Protein AF-0000000086729104 (afdb_homodimer)

InterPro domains:
  IPR032675 Leucine-rich repeat domain superfamily [G3DSA:3.80.10.10] (8-246)
  IPR050905 Plant disease resistance NBS-LRR [PTHR33463] (30-225)
  IPR057135 Disease resistance protein At4g27190-like, leucine-rich repeats [PF23247] (2-116)
  IPR057135 Disease resistance protein At4g27190-like, leucine-rich repeats [PF23247] (118-224)

Structure (mmCIF, N/CA/C/O backbone):
data_AF-0000000086729104-model_v1
#
loop_
_entity.id
_entity.type
_entity.pdbx_description
1 polymer 'Disease resistance protein At4g27190-like leucine-rich repeats domain-containing protein'
#
loop_
_atom_site.group_PDB
_atom_site.id
_atom_site.type_symbol
_atom_site.label_atom_id
_atom_site.label_alt_id
_atom_site.label_comp_id
_atom_site.label_asym_id
_atom_site.label_entity_id
_atom_site.label_seq_id
_atom_site.pdbx_PDB_ins_code
_atom_site.Cartn_x
_atom_site.Cartn_y
_atom_site.Cartn_z
_atom_site.occupancy
_atom_site.B_iso_or_equiv
_atom_site.auth_seq_id
_atom_site.auth_comp_id
_atom_site.auth_asym_id
_atom_site.auth_atom_id
_atom_site.pdbx_PDB_model_num
ATOM 1 N N . MET A 1 1 ? -28.391 -21.688 8.188 1 28.28 1 MET A N 1
ATOM 2 C CA . MET A 1 1 ? -28.5 -20.891 6.969 1 28.28 1 MET A CA 1
ATOM 3 C C . MET A 1 1 ? -27.828 -19.531 7.145 1 28.28 1 MET A C 1
ATOM 5 O O . MET A 1 1 ? -28.422 -18.625 7.73 1 28.28 1 MET A O 1
ATOM 9 N N . ILE A 1 2 ? -26.594 -19.375 7.496 1 38.22 2 ILE A N 1
ATOM 10 C CA . ILE A 1 2 ? -25.844 -18.156 7.734 1 38.22 2 ILE A CA 1
ATOM 11 C C . ILE A 1 2 ? -26.078 -17.172 6.59 1 38.22 2 ILE A C 1
ATOM 13 O O . ILE A 1 2 ? -25.781 -17.469 5.43 1 38.22 2 ILE A O 1
ATOM 17 N N . THR A 1 3 ? -27.062 -16.281 6.688 1 42.97 3 THR A N 1
ATOM 18 C CA . THR A 1 3 ? -27.562 -15.32 5.711 1 42.97 3 THR A CA 1
ATOM 19 C C . THR A 1 3 ? -26.438 -14.469 5.152 1 42.97 3 THR A C 1
ATOM 21 O O . THR A 1 3 ? -25.391 -14.312 5.793 1 42.97 3 THR A O 1
ATOM 24 N N . ASP A 1 4 ? -26.547 -14.203 3.818 1 48.28 4 ASP A N 1
ATOM 25 C CA . ASP A 1 4 ? -25.672 -13.344 3.033 1 48.28 4 ASP A CA 1
ATOM 26 C C . ASP A 1 4 ? -25.234 -12.117 3.836 1 48.28 4 ASP A C 1
ATOM 28 O O . ASP A 1 4 ? -24.094 -11.664 3.719 1 48.28 4 ASP A O 1
ATOM 32 N N . GLY A 1 5 ? -26.281 -11.719 4.668 1 47.66 5 GLY A N 1
ATOM 33 C CA . GLY A 1 5 ? -26.062 -10.531 5.48 1 47.66 5 GLY A CA 1
ATOM 34 C C . GLY A 1 5 ? -25.047 -10.75 6.586 1 47.66 5 GLY A C 1
ATOM 35 O O . GLY A 1 5 ? -24.203 -9.891 6.836 1 47.66 5 GLY A O 1
ATOM 36 N N . GLN A 1 6 ? -25.219 -11.891 7.242 1 51.75 6 GLN A N 1
ATOM 37 C CA . GLN A 1 6 ? -24.328 -12.188 8.367 1 51.75 6 GLN A CA 1
ATOM 38 C C . GLN A 1 6 ? -22.891 -12.398 7.895 1 51.75 6 GLN A C 1
ATOM 40 O O . GLN A 1 6 ? -21.953 -11.93 8.531 1 51.75 6 GLN A O 1
ATOM 45 N N . PHE A 1 7 ? -22.812 -13.086 6.789 1 55.72 7 PHE A N 1
ATOM 46 C CA . PHE A 1 7 ? -21.484 -13.32 6.223 1 55.72 7 PHE A CA 1
ATOM 47 C C . PHE A 1 7 ? -20.797 -12.008 5.879 1 55.72 7 PHE A C 1
ATOM 49 O O . PHE A 1 7 ? -19.609 -11.844 6.121 1 55.72 7 PHE A O 1
ATOM 56 N N . ALA A 1 8 ? -21.812 -11.18 5.48 1 58.66 8 ALA A N 1
ATOM 57 C CA . ALA A 1 8 ? -21.266 -9.891 5.082 1 58.66 8 ALA A CA 1
ATOM 58 C C . ALA A 1 8 ? -20.734 -9.125 6.293 1 58.66 8 ALA A C 1
ATOM 60 O O . ALA A 1 8 ? -19.641 -8.539 6.238 1 58.66 8 ALA A O 1
ATOM 61 N N . ILE A 1 9 ? -21.562 -9.156 7.387 1 58.44 9 ILE A N 1
ATOM 62 C CA . ILE A 1 9 ? -21.172 -8.414 8.578 1 58.44 9 ILE A CA 1
ATOM 63 C C . ILE A 1 9 ? -19.828 -8.945 9.094 1 58.44 9 ILE A C 1
ATOM 65 O O . ILE A 1 9 ? -18.953 -8.164 9.453 1 58.44 9 ILE A O 1
ATOM 69 N N . ASP A 1 10 ? -19.625 -10.203 8.961 1 75.12 10 ASP A N 1
ATOM 70 C CA . ASP A 1 10 ? -18.422 -10.828 9.5 1 75.12 10 ASP A CA 1
ATOM 71 C C . ASP A 1 10 ? -17.203 -10.469 8.664 1 75.12 10 ASP A C 1
ATOM 73 O O . ASP A 1 10 ? -16.156 -10.094 9.203 1 75.12 10 ASP A O 1
ATOM 77 N N . LEU A 1 11 ? -17.422 -10.273 7.418 1 83.38 11 LEU A N 1
ATOM 78 C CA . LEU A 1 11 ? -16.266 -10.047 6.555 1 83.38 11 LEU A CA 1
ATOM 79 C C . LEU A 1 11 ? -15.734 -8.625 6.719 1 83.38 11 LEU A C 1
ATOM 81 O O . LEU A 1 11 ? -14.523 -8.406 6.672 1 83.38 11 LEU A O 1
ATOM 85 N N . PHE A 1 12 ? -16.641 -7.746 7.066 1 88.31 12 PHE A N 1
ATOM 86 C CA . PHE A 1 12 ? -16.234 -6.352 7.23 1 88.31 12 PHE A CA 1
ATOM 87 C C . PHE A 1 12 ? -15.266 -6.199 8.398 1 88.31 12 PHE A C 1
ATOM 89 O O . PHE A 1 12 ? -14.359 -5.367 8.352 1 88.31 12 PHE A O 1
ATOM 96 N N . SER A 1 13 ? -15.539 -7.055 9.367 1 89.12 13 SER A N 1
ATOM 97 C CA . SER A 1 13 ? -14.695 -6.949 10.555 1 89.12 13 SER A CA 1
ATOM 98 C C . SER A 1 13 ? -13.281 -7.449 10.273 1 89.12 13 SER A C 1
ATOM 100 O O . SER A 1 13 ? -12.367 -7.23 11.07 1 89.12 13 SER A O 1
ATOM 102 N N . HIS A 1 14 ? -13.023 -8.023 9.055 1 90.94 14 HIS A N 1
ATOM 103 C CA . HIS A 1 14 ? -11.711 -8.547 8.703 1 90.94 14 HIS A CA 1
ATOM 104 C C . HIS A 1 14 ? -11.016 -7.648 7.688 1 90.94 14 HIS A C 1
ATOM 106 O O . HIS A 1 14 ? -9.898 -7.945 7.246 1 90.94 14 HIS A O 1
ATOM 112 N N . ILE A 1 15 ? -11.648 -6.602 7.418 1 92.12 15 ILE A N 1
ATOM 113 C CA . ILE A 1 15 ? -11.031 -5.621 6.527 1 92.12 15 ILE A CA 1
ATOM 114 C C . ILE A 1 15 ? -10.133 -4.684 7.336 1 92.12 15 ILE A C 1
ATOM 116 O O . ILE A 1 15 ? -10.609 -3.998 8.25 1 92.12 15 ILE A O 1
ATOM 120 N N . LYS A 1 16 ? -8.844 -4.668 6.93 1 95.5 16 LYS A N 1
ATOM 121 C CA . LYS A 1 16 ? -7.875 -3.889 7.699 1 95.5 16 LYS A CA 1
ATOM 122 C C . LYS A 1 16 ? -7.445 -2.637 6.941 1 95.5 16 LYS A C 1
ATOM 124 O O . LYS A 1 16 ? -6.91 -1.698 7.535 1 95.5 16 LYS A O 1
ATOM 129 N N . VAL A 1 17 ? -7.625 -2.66 5.664 1 95.81 17 VAL A N 1
ATOM 130 C CA . VAL A 1 17 ? -7.203 -1.543 4.824 1 95.81 17 VAL A CA 1
ATOM 131 C C . VAL A 1 17 ? -8.32 -1.167 3.859 1 95.81 17 VAL A C 1
ATOM 133 O O . VAL A 1 17 ? -8.938 -2.039 3.236 1 95.81 17 VAL A O 1
ATOM 136 N N . LEU A 1 18 ? -8.516 0.109 3.764 1 95.06 18 LEU A N 1
ATOM 137 C CA . LEU A 1 18 ? -9.492 0.657 2.834 1 95.06 18 LEU A CA 1
ATOM 138 C C . LEU A 1 18 ? -8.938 1.877 2.109 1 95.06 18 LEU A C 1
ATOM 140 O O . LEU A 1 18 ? -8.289 2.727 2.725 1 95.06 18 LEU A O 1
ATOM 144 N N . GLN A 1 19 ? -9.172 1.916 0.837 1 96.12 19 GLN A N 1
ATOM 145 C CA . GLN A 1 19 ? -8.906 3.135 0.081 1 96.12 19 GLN A CA 1
ATOM 146 C C . GLN A 1 19 ? -10.156 3.613 -0.65 1 96.12 19 GLN A C 1
ATOM 148 O O . GLN A 1 19 ? -10.734 2.873 -1.448 1 96.12 19 GLN A O 1
ATOM 153 N N . ILE A 1 20 ? -10.578 4.789 -0.348 1 92.12 20 ILE A N 1
ATOM 154 C CA . ILE A 1 20 ? -11.711 5.434 -1 1 92.12 20 ILE A CA 1
ATOM 155 C C . ILE A 1 20 ? -11.211 6.453 -2.02 1 92.12 20 ILE A C 1
ATOM 157 O O . ILE A 1 20 ? -10.406 7.328 -1.688 1 92.12 20 ILE A O 1
ATOM 161 N N . THR A 1 21 ? -11.711 6.34 -3.252 1 92.56 21 THR A N 1
ATOM 162 C CA . THR A 1 21 ? -11.203 7.207 -4.316 1 92.56 21 THR A CA 1
ATOM 163 C C . THR A 1 21 ? -12.352 7.941 -5 1 92.56 21 THR A C 1
ATOM 165 O O . THR A 1 21 ? -13.398 7.352 -5.281 1 92.56 21 THR A O 1
ATOM 168 N N . GLU A 1 22 ? -12.227 9.234 -5.203 1 89.81 22 GLU A N 1
ATOM 169 C CA . GLU A 1 22 ? -13.102 10.07 -6.012 1 89.81 22 GLU A CA 1
ATOM 170 C C . GLU A 1 22 ? -14.547 10.008 -5.508 1 89.81 22 GLU A C 1
ATOM 172 O O . GLU A 1 22 ? -15.469 9.781 -6.289 1 89.81 22 GLU A O 1
ATOM 177 N N . TYR A 1 23 ? -14.602 9.984 -4.223 1 86.06 23 TYR A N 1
ATOM 178 C CA . TYR A 1 23 ? -15.914 10.141 -3.621 1 86.06 23 TYR A CA 1
ATOM 179 C C . TYR A 1 23 ? -16.281 11.617 -3.496 1 86.06 23 TYR A C 1
ATOM 181 O O . TYR A 1 23 ? -15.898 12.281 -2.531 1 86.06 23 TYR A O 1
ATOM 189 N N . LEU A 1 24 ? -16.984 12.016 -4.488 1 83.44 24 LEU A N 1
ATOM 190 C CA . LEU A 1 24 ? -17.359 13.414 -4.578 1 83.44 24 LEU A CA 1
ATOM 191 C C . LEU A 1 24 ? -18.797 13.625 -4.098 1 83.44 24 LEU A C 1
ATOM 193 O O . LEU A 1 24 ? -19.734 13.008 -4.621 1 83.44 24 LEU A O 1
ATOM 197 N N . ILE A 1 25 ? -18.938 14.125 -2.936 1 73.38 25 ILE A N 1
ATOM 198 C CA . ILE A 1 25 ? -20.266 14.336 -2.375 1 73.38 25 ILE A CA 1
ATOM 199 C C . ILE A 1 25 ? -20.594 15.828 -2.389 1 73.38 25 ILE A C 1
ATOM 201 O O . ILE A 1 25 ? -19.703 16.672 -2.26 1 73.38 25 ILE A O 1
ATOM 205 N N . ASP A 1 26 ? -21.844 15.906 -2.84 1 65.56 26 ASP A N 1
ATOM 206 C CA . ASP A 1 26 ? -22.344 17.281 -2.803 1 65.56 26 ASP A CA 1
ATOM 207 C C . ASP A 1 26 ? -22.469 17.781 -1.365 1 65.56 26 ASP A C 1
ATOM 209 O O . ASP A 1 26 ? -22.266 18.969 -1.099 1 65.56 26 ASP A O 1
ATOM 213 N N . SER A 1 27 ? -22.875 16.766 -0.588 1 58.84 27 SER A N 1
ATOM 214 C CA . SER A 1 27 ? -23.109 17.156 0.797 1 58.84 27 SER A CA 1
ATOM 215 C C . SER A 1 27 ? -21.797 17.359 1.546 1 58.84 27 SER A C 1
ATOM 217 O O . SER A 1 27 ? -20.766 16.828 1.146 1 58.84 27 SER A O 1
ATOM 219 N N . ALA A 1 28 ? -21.906 18.281 2.377 1 56.12 28 ALA A N 1
ATOM 220 C CA . ALA A 1 28 ? -20.75 18.719 3.156 1 56.12 28 ALA A CA 1
ATOM 221 C C . ALA A 1 28 ? -20.266 17.625 4.094 1 56.12 28 ALA A C 1
ATOM 223 O O . ALA A 1 28 ? -19.125 17.641 4.547 1 56.12 28 ALA A O 1
ATOM 224 N N . VAL A 1 29 ? -21.188 16.609 4.273 1 62.03 29 VAL A N 1
ATOM 225 C CA . VAL A 1 29 ? -20.812 15.797 5.434 1 62.03 29 VAL A CA 1
ATOM 226 C C . VAL A 1 29 ? -20.531 14.359 4.992 1 62.03 29 VAL A C 1
ATOM 228 O O . VAL A 1 29 ? -21.328 13.758 4.273 1 62.03 29 VAL A O 1
ATOM 231 N N . PHE A 1 30 ? -19.375 13.797 5.199 1 71.62 30 PHE A N 1
ATOM 232 C CA . PHE A 1 30 ? -19 12.406 4.957 1 71.62 30 PHE A CA 1
ATOM 233 C C . PHE A 1 30 ? -19.734 11.477 5.906 1 71.62 30 PHE A C 1
ATOM 235 O O . PHE A 1 30 ? -19.844 11.75 7.102 1 71.62 30 PHE A O 1
ATOM 242 N N . PRO A 1 31 ? -20.297 10.414 5.402 1 76.06 31 PRO A N 1
ATOM 243 C CA . PRO A 1 31 ? -21.031 9.469 6.25 1 76.06 31 PRO A CA 1
ATOM 244 C C . PRO A 1 31 ? -20.109 8.57 7.07 1 76.06 31 PRO A C 1
ATOM 246 O O . PRO A 1 31 ? -19.922 7.402 6.723 1 76.06 31 PRO A O 1
ATOM 249 N N . PHE A 1 32 ? -19.719 8.938 8.211 1 74.88 32 PHE A N 1
ATOM 250 C CA . PHE A 1 32 ? -18.734 8.242 9.016 1 74.88 32 PHE A CA 1
ATOM 251 C C . PHE A 1 32 ? -19.312 6.957 9.602 1 74.88 32 PHE A C 1
ATOM 253 O O . PHE A 1 32 ? -18.578 6.047 9.969 1 74.88 32 PHE A O 1
ATOM 260 N N . HIS A 1 33 ? -20.703 6.949 9.641 1 76.62 33 HIS A N 1
ATOM 261 C CA . HIS A 1 33 ? -21.344 5.734 10.133 1 76.62 33 HIS A CA 1
ATOM 262 C C . HIS A 1 33 ? -21 4.535 9.258 1 76.62 33 HIS A C 1
ATOM 264 O O . HIS A 1 33 ? -21.078 3.387 9.703 1 76.62 33 HIS A O 1
ATOM 270 N N . PHE A 1 34 ? -20.641 4.988 8.148 1 82.88 34 PHE A N 1
ATOM 271 C CA . PHE A 1 34 ? -20.219 3.971 7.195 1 82.88 34 PHE A CA 1
ATOM 272 C C . PHE A 1 34 ? -19.078 3.125 7.766 1 82.88 34 PHE A C 1
ATOM 274 O O . PHE A 1 34 ? -19.031 1.916 7.535 1 82.88 34 PHE A O 1
ATOM 281 N N . PHE A 1 35 ? -18.172 3.713 8.602 1 87.5 35 PHE A N 1
ATOM 282 C CA . PHE A 1 35 ? -16.969 3.049 9.078 1 87.5 35 PHE A CA 1
ATOM 283 C C . PHE A 1 35 ? -17.297 2.09 10.211 1 87.5 35 PHE A C 1
ATOM 285 O O . PHE A 1 35 ? -16.469 1.257 10.586 1 87.5 35 PHE A O 1
ATOM 292 N N . ARG A 1 36 ? -18.562 2.117 10.672 1 84.56 36 ARG A N 1
ATOM 293 C CA . ARG A 1 36 ? -18.969 1.2 11.727 1 84.56 36 ARG A CA 1
ATOM 294 C C . ARG A 1 36 ? -18.859 -0.25 11.266 1 84.56 36 ARG A C 1
ATOM 296 O O . ARG A 1 36 ? -18.688 -1.156 12.078 1 84.56 36 ARG A O 1
ATOM 303 N N . ARG A 1 37 ? -18.953 -0.39 10.047 1 84 37 ARG A N 1
ATOM 304 C CA . ARG A 1 37 ? -18.938 -1.739 9.492 1 84 37 ARG A CA 1
ATOM 305 C C . ARG A 1 37 ? -17.531 -2.332 9.555 1 84 37 ARG A C 1
ATOM 307 O O . ARG A 1 37 ? -17.359 -3.555 9.547 1 84 37 ARG A O 1
ATOM 314 N N . PHE A 1 38 ? -16.578 -1.407 9.633 1 90.44 38 PHE A N 1
ATOM 315 C CA . PHE A 1 38 ? -15.188 -1.839 9.555 1 90.44 38 PHE A CA 1
ATOM 316 C C . PHE A 1 38 ? -14.516 -1.725 10.922 1 90.44 38 PHE A C 1
ATOM 318 O O . PHE A 1 38 ? -13.547 -0.975 11.078 1 90.44 38 PHE A O 1
ATOM 325 N N . SER A 1 39 ? -14.93 -2.527 11.828 1 89.25 39 SER A N 1
ATOM 326 C CA . SER A 1 39 ? -14.578 -2.381 13.234 1 89.25 39 SER A CA 1
ATOM 327 C C . SER A 1 39 ? -13.086 -2.574 13.461 1 89.25 39 SER A C 1
ATOM 329 O O . SER A 1 39 ? -12.523 -2.07 14.438 1 89.25 39 SER A O 1
ATOM 331 N N . ASN A 1 40 ? -12.375 -3.291 12.492 1 91.75 40 ASN A N 1
ATOM 332 C CA . ASN A 1 40 ? -10.969 -3.584 12.711 1 91.75 40 ASN A CA 1
ATOM 333 C C . ASN A 1 40 ? -10.078 -2.873 11.695 1 91.75 40 ASN A C 1
ATOM 335 O O . ASN A 1 40 ? -8.922 -3.248 11.5 1 91.75 40 ASN A O 1
ATOM 339 N N . LEU A 1 41 ? -10.672 -1.854 11.086 1 95.19 41 LEU A N 1
ATOM 340 C CA . LEU A 1 41 ? -9.914 -1.073 10.109 1 95.19 41 LEU A CA 1
ATOM 341 C C . LEU A 1 41 ? -8.672 -0.466 10.75 1 95.19 41 LEU A C 1
ATOM 343 O O . LEU A 1 41 ? -8.742 0.107 11.836 1 95.19 41 LEU A O 1
ATOM 347 N N . GLN A 1 42 ? -7.516 -0.601 10.07 1 97.12 42 GLN A N 1
ATOM 348 C CA . GLN A 1 42 ? -6.262 -0.095 10.617 1 97.12 42 GLN A CA 1
ATOM 349 C C . GLN A 1 42 ? -5.703 1.032 9.75 1 97.12 42 GLN A C 1
ATOM 351 O O . GLN A 1 42 ? -5.059 1.951 10.258 1 97.12 42 GLN A O 1
ATOM 356 N N . LYS A 1 43 ? -5.973 0.894 8.484 1 97.75 43 LYS A N 1
ATOM 357 C CA . LYS A 1 43 ? -5.426 1.865 7.543 1 97.75 43 LYS A CA 1
ATOM 358 C C . LYS A 1 43 ? -6.516 2.416 6.625 1 97.75 43 LYS A C 1
ATOM 360 O O . LYS A 1 43 ? -7.277 1.652 6.027 1 97.75 43 LYS A O 1
ATOM 365 N N . LEU A 1 44 ? -6.602 3.725 6.566 1 96.5 44 LEU A N 1
ATOM 366 C CA . LEU A 1 44 ? -7.559 4.414 5.711 1 96.5 44 LEU A CA 1
ATOM 367 C C . LEU A 1 44 ? -6.852 5.379 4.766 1 96.5 44 LEU A C 1
ATOM 369 O O . LEU A 1 44 ? -5.988 6.152 5.195 1 96.5 44 LEU A O 1
ATOM 373 N N . LYS A 1 45 ? -7.113 5.281 3.521 1 97 45 LYS A N 1
ATOM 374 C CA . LYS A 1 45 ? -6.605 6.223 2.527 1 97 45 LYS A CA 1
ATOM 375 C C . LYS A 1 45 ? -7.746 6.859 1.742 1 97 45 LYS A C 1
ATOM 377 O O . LYS A 1 45 ? -8.617 6.16 1.215 1 97 45 LYS A O 1
ATOM 382 N N . MET A 1 46 ? -7.805 8.148 1.733 1 93.81 46 MET A N 1
ATOM 383 C CA . MET A 1 46 ? -8.758 8.914 0.932 1 93.81 46 MET A CA 1
ATOM 384 C C . MET A 1 46 ? -8.047 9.664 -0.189 1 93.81 46 MET A C 1
ATOM 386 O O . MET A 1 46 ? -7.121 10.438 0.066 1 93.81 46 MET A O 1
ATOM 390 N N . VAL A 1 47 ? -8.5 9.422 -1.423 1 95.31 47 VAL A N 1
ATOM 391 C CA . VAL A 1 47 ? -7.809 10 -2.572 1 95.31 47 VAL A CA 1
ATOM 392 C C . VAL A 1 47 ? -8.805 10.734 -3.463 1 95.31 47 VAL A C 1
ATOM 394 O O . VAL A 1 47 ? -9.797 10.148 -3.908 1 95.31 47 VAL A O 1
ATOM 397 N N . GLY A 1 48 ? -8.539 11.938 -3.797 1 93.31 48 GLY A N 1
ATOM 398 C CA . GLY A 1 48 ? -9.344 12.688 -4.75 1 93.31 48 GLY A CA 1
ATOM 399 C C . GLY A 1 48 ? -10.758 12.938 -4.273 1 93.31 48 GLY A C 1
ATOM 400 O O . GLY A 1 48 ? -11.703 12.906 -5.066 1 93.31 48 GLY A O 1
ATOM 401 N N . CYS A 1 49 ? -10.93 13.055 -2.975 1 88.94 49 CYS A N 1
ATOM 402 C CA . CYS A 1 49 ? -12.242 13.328 -2.41 1 88.94 49 CYS A CA 1
ATOM 403 C C . CYS A 1 49 ? -12.453 14.82 -2.203 1 88.94 49 CYS A C 1
ATOM 405 O O . CYS A 1 49 ? -11.508 15.602 -2.299 1 88.94 49 CYS A O 1
ATOM 407 N N . ASN A 1 50 ? -13.742 15.195 -2.012 1 85.75 50 ASN A N 1
ATOM 408 C CA . ASN A 1 50 ? -14.016 16.625 -1.931 1 85.75 50 ASN A CA 1
ATOM 409 C C . ASN A 1 50 ? -14.766 16.984 -0.65 1 85.75 50 ASN A C 1
ATOM 411 O O . ASN A 1 50 ? -15.547 17.938 -0.628 1 85.75 50 ASN A O 1
ATOM 415 N N . PHE A 1 51 ? -14.562 16.297 0.393 1 77.06 51 PHE A N 1
ATOM 416 C CA . PHE A 1 51 ? -15.344 16.641 1.576 1 77.06 51 PHE A CA 1
ATOM 417 C C . PHE A 1 51 ? -14.664 17.75 2.361 1 77.06 51 PHE A C 1
ATOM 419 O O . PHE A 1 51 ? -13.438 17.891 2.338 1 77.06 51 PHE A O 1
ATOM 426 N N . LYS A 1 52 ? -15.461 18.562 2.99 1 75.06 52 LYS A N 1
ATOM 427 C CA . LYS A 1 52 ? -15.023 19.766 3.701 1 75.06 52 LYS A CA 1
ATOM 428 C C . LYS A 1 52 ? -14.547 19.422 5.109 1 75.06 52 LYS A C 1
ATOM 430 O O . LYS A 1 52 ? -13.633 20.062 5.637 1 75.06 52 LYS A O 1
ATOM 435 N N . GLU A 1 53 ? -15.273 18.609 5.781 1 70.06 53 GLU A N 1
ATOM 436 C CA . GLU A 1 53 ? -14.914 18.234 7.148 1 70.06 53 GLU A CA 1
ATOM 437 C C . GLU A 1 53 ? -15.312 16.797 7.449 1 70.06 53 GLU A C 1
ATOM 439 O O . GLU A 1 53 ? -16.219 16.25 6.812 1 70.06 53 GLU A O 1
ATOM 444 N N . PHE A 1 54 ? -14.5 16.172 8.305 1 66.19 54 PHE A N 1
ATOM 445 C CA . PHE A 1 54 ? -14.883 14.867 8.852 1 66.19 54 PHE A CA 1
ATOM 446 C C . PHE A 1 54 ? -15.867 15.031 10 1 66.19 54 PHE A C 1
ATOM 448 O O . PHE A 1 54 ? -15.68 14.461 11.078 1 66.19 54 PHE A O 1
ATOM 455 N N . SER A 1 55 ? -16.594 16.172 10.242 1 59.44 55 SER A N 1
ATOM 456 C CA . SER A 1 55 ? -17.5 16.375 11.359 1 59.44 55 SER A CA 1
ATOM 457 C C . SER A 1 55 ? -18.828 15.664 11.133 1 59.44 55 SER A C 1
ATOM 459 O O . SER A 1 55 ? -19.266 15.508 9.984 1 59.44 55 SER A O 1
ATOM 461 N N . PRO A 1 56 ? -19.234 14.922 12.336 1 52.41 56 PRO A N 1
ATOM 462 C CA . PRO A 1 56 ? -20.531 14.258 12.258 1 52.41 56 PRO A CA 1
ATOM 463 C C . PRO A 1 56 ? -21.641 15.164 11.727 1 52.41 56 PRO A C 1
ATOM 465 O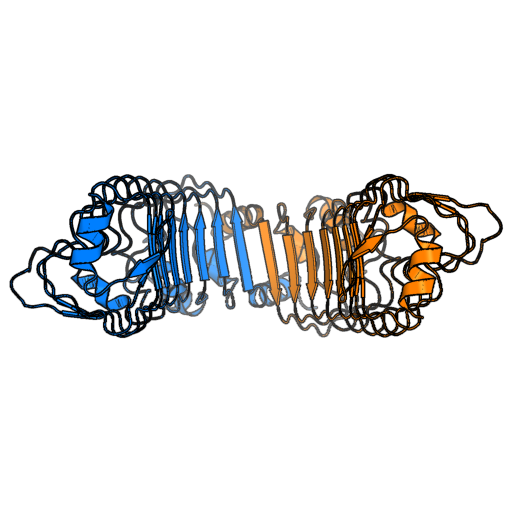 O . PRO A 1 56 ? -21.562 16.391 11.891 1 52.41 56 PRO A O 1
ATOM 468 N N . TYR A 1 57 ? -22.375 14.719 10.922 1 49.31 57 TYR A N 1
ATOM 469 C CA . TYR A 1 57 ? -23.703 15.328 10.781 1 49.31 57 TYR A CA 1
ATOM 470 C C . TYR A 1 57 ? -24.312 15.609 12.141 1 49.31 57 TYR A C 1
ATOM 472 O O . TYR A 1 57 ? -24.172 14.82 13.078 1 49.31 57 TYR A O 1
ATOM 480 N N . GLU A 1 58 ? -24.422 16.828 12.68 1 46.47 58 GLU A N 1
ATOM 481 C CA . GLU A 1 58 ? -25.125 17.312 13.859 1 46.47 58 GLU A CA 1
ATOM 482 C C . GLU A 1 58 ? -26.297 16.391 14.211 1 46.47 58 GLU A C 1
ATOM 484 O O . GLU A 1 58 ? -26.703 16.312 15.375 1 46.47 58 GLU A O 1
ATOM 489 N N . GLY A 1 59 ? -27.062 15.938 13.352 1 44.19 59 GLY A N 1
ATOM 490 C CA . GLY A 1 59 ? -28.344 15.398 13.766 1 44.19 59 GLY A CA 1
ATOM 491 C C . GLY A 1 59 ? -28.219 14.211 14.703 1 44.19 59 GLY A C 1
ATOM 492 O O . GLY A 1 59 ? -29.219 13.703 15.211 1 44.19 59 GLY A O 1
ATOM 493 N N . ASP A 1 60 ? -27.406 13.172 14.531 1 45.28 60 ASP A N 1
ATOM 494 C CA . ASP A 1 60 ? -27.656 11.93 15.258 1 45.28 60 ASP A CA 1
ATOM 495 C C . ASP A 1 60 ? -26.922 11.914 16.594 1 45.28 60 ASP A C 1
ATOM 497 O O . ASP A 1 60 ? -26.047 11.07 16.812 1 45.28 60 ASP A O 1
ATOM 501 N N . VAL A 1 61 ? -26.766 12.898 17.344 1 45.44 61 VAL A N 1
ATOM 502 C CA . VAL A 1 61 ? -26.234 13.172 18.672 1 45.44 61 VAL A CA 1
ATOM 503 C C . VAL A 1 61 ? -26.672 12.078 19.641 1 45.44 61 VAL A C 1
ATOM 505 O O . VAL A 1 61 ? -25.938 11.703 20.547 1 45.44 61 VAL A O 1
ATOM 508 N N . GLY A 1 62 ? -27.938 11.906 19.812 1 46.28 62 GLY A N 1
ATOM 509 C CA . GLY A 1 62 ? -28.516 11.094 20.875 1 46.28 62 GLY A CA 1
ATOM 510 C C . GLY A 1 62 ? -27.984 9.672 20.875 1 46.28 62 GLY A C 1
ATOM 511 O O . GLY A 1 62 ? -27.828 9.07 21.953 1 46.28 62 GLY A O 1
ATOM 512 N N . GLU A 1 63 ? -27.922 8.852 19.828 1 48.38 63 GLU A N 1
ATOM 513 C CA . GLU A 1 63 ? -27.578 7.465 19.531 1 48.38 63 GLU A CA 1
ATOM 514 C C . GLU A 1 63 ? -26.078 7.305 19.281 1 48.38 63 GLU A C 1
ATOM 516 O O . GLU A 1 63 ? -25.625 6.227 18.891 1 48.38 63 GLU A O 1
ATOM 521 N N . GLU A 1 64 ? -25.234 8.211 19.703 1 54.41 64 GLU A N 1
ATOM 522 C CA . GLU A 1 64 ? -23.844 8.477 19.328 1 54.41 64 GLU A CA 1
ATOM 523 C C . GLU A 1 64 ? -22.875 7.59 20.109 1 54.41 64 GLU A C 1
ATOM 525 O O . GLU A 1 64 ? -21.859 7.145 19.562 1 54.41 64 GLU A O 1
ATOM 530 N N . ARG A 1 65 ? -23.156 7.66 21.469 1 55.59 65 ARG A N 1
ATOM 531 C CA . ARG A 1 65 ? -22.219 6.875 22.266 1 55.59 65 ARG A CA 1
ATOM 532 C C . ARG A 1 65 ? -22.062 5.465 21.703 1 55.59 65 ARG A C 1
ATOM 534 O O . ARG A 1 65 ? -20.953 4.941 21.609 1 55.59 65 ARG A O 1
ATOM 541 N N . ASP A 1 66 ? -23.203 4.891 21.406 1 61.81 66 ASP A N 1
ATOM 542 C CA . ASP A 1 66 ? -23.156 3.523 20.891 1 61.81 66 ASP A CA 1
ATOM 543 C C . ASP A 1 66 ? -22.469 3.465 19.531 1 61.81 66 ASP A C 1
ATOM 545 O O . ASP A 1 66 ? -21.734 2.512 19.25 1 61.81 66 ASP A O 1
ATOM 549 N N . VAL A 1 67 ? -22.547 4.598 18.938 1 64.44 67 VAL A N 1
ATOM 550 C CA . VAL A 1 67 ? -21.969 4.613 17.594 1 64.44 67 VAL A CA 1
ATOM 551 C C . VAL A 1 67 ? -20.453 4.676 17.688 1 64.44 67 VAL A C 1
ATOM 553 O O . VAL A 1 67 ? -19.75 3.996 16.938 1 64.44 67 VAL A O 1
ATOM 556 N N . VAL A 1 68 ? -20 5.391 18.688 1 71.75 68 VAL A N 1
ATOM 557 C CA . VAL A 1 68 ? -18.578 5.633 18.812 1 71.75 68 VAL A CA 1
ATOM 558 C C . VAL A 1 68 ? -17.859 4.32 19.125 1 71.75 68 VAL A C 1
ATOM 560 O O . VAL A 1 68 ? -16.75 4.07 18.625 1 71.75 68 VAL A O 1
ATOM 563 N N . THR A 1 69 ? -18.562 3.516 19.891 1 75.31 69 THR A N 1
ATOM 564 C CA . THR A 1 69 ? -17.922 2.279 20.328 1 75.31 69 THR A CA 1
ATOM 565 C C . THR A 1 69 ? -17.734 1.319 19.156 1 75.31 69 THR A C 1
ATOM 567 O O . THR A 1 69 ? -16.891 0.422 19.219 1 75.31 69 THR A O 1
ATOM 570 N N . MET A 1 70 ? -18.406 1.609 18.156 1 79.5 70 MET A N 1
ATOM 571 C CA . MET A 1 70 ? -18.359 0.674 17.047 1 79.5 70 MET A CA 1
ATOM 572 C C . MET A 1 70 ? -17.406 1.165 15.953 1 79.5 70 MET A C 1
ATOM 574 O O . MET A 1 70 ? -17.141 0.449 14.992 1 79.5 70 MET A O 1
ATOM 578 N N . LEU A 1 71 ? -16.828 2.318 16.203 1 85.88 71 LEU A N 1
ATOM 579 C CA . LEU A 1 71 ? -15.961 2.877 15.18 1 85.88 71 LEU A CA 1
ATOM 580 C C . LEU A 1 71 ? -14.555 2.285 15.281 1 85.88 71 LEU A C 1
ATOM 582 O O . LEU A 1 71 ? -14.086 1.984 16.375 1 85.88 71 LEU A O 1
ATOM 586 N N . PRO A 1 72 ? -13.977 2.096 14.164 1 90.25 72 PRO A N 1
ATOM 587 C CA . PRO A 1 72 ? -12.594 1.617 14.234 1 90.25 72 PRO A CA 1
ATOM 588 C C . PRO A 1 72 ? -11.633 2.672 14.766 1 90.25 72 PRO A C 1
ATOM 590 O O . PRO A 1 72 ? -11.984 3.85 14.852 1 90.25 72 PRO A O 1
ATOM 593 N N . ARG A 1 73 ? -10.562 2.221 15.297 1 91.75 73 ARG A N 1
ATOM 594 C CA . ARG A 1 73 ? -9.438 3.08 15.648 1 91.75 73 ARG A CA 1
ATOM 595 C C . ARG A 1 73 ? -8.25 2.832 14.727 1 91.75 73 ARG A C 1
ATOM 597 O O . ARG A 1 73 ? -7.477 1.896 14.938 1 91.75 73 ARG A O 1
ATOM 604 N N . ILE A 1 74 ? -8.102 3.695 13.766 1 96.19 74 ILE A N 1
ATOM 605 C CA . ILE A 1 74 ? -7.117 3.445 12.719 1 96.19 74 ILE A CA 1
ATOM 606 C C . ILE A 1 74 ? -5.734 3.887 13.203 1 96.19 74 ILE A C 1
ATOM 608 O O . ILE A 1 74 ? -5.621 4.742 14.086 1 96.19 74 ILE A O 1
ATOM 612 N N . LYS A 1 75 ? -4.75 3.303 12.633 1 97.94 75 LYS A N 1
ATOM 613 C CA . LYS A 1 75 ? -3.361 3.613 12.969 1 97.94 75 LYS A CA 1
ATOM 614 C C . LYS A 1 75 ? -2.717 4.469 11.883 1 97.94 75 LYS A C 1
ATOM 616 O O . LYS A 1 75 ? -1.781 5.227 12.156 1 97.94 75 LYS A O 1
ATOM 621 N N . LYS A 1 76 ? -3.217 4.289 10.688 1 98.62 76 LYS A N 1
ATOM 622 C CA . LYS A 1 76 ? -2.615 5 9.562 1 98.62 76 LYS A CA 1
ATOM 623 C C . LYS A 1 76 ? -3.68 5.703 8.727 1 98.62 76 LYS A C 1
ATOM 625 O O . LYS A 1 76 ? -4.656 5.082 8.297 1 98.62 76 LYS A O 1
ATOM 630 N N . LEU A 1 77 ? -3.496 7.012 8.523 1 97.69 77 LEU A N 1
ATOM 631 C CA . LEU A 1 77 ? -4.391 7.816 7.699 1 97.69 77 LEU A CA 1
ATOM 632 C C . LEU A 1 77 ? -3.615 8.523 6.59 1 97.69 77 LEU A C 1
ATOM 634 O O . LEU A 1 77 ? -2.57 9.125 6.848 1 97.69 77 LEU A O 1
ATOM 638 N N . THR A 1 78 ? -4.074 8.359 5.406 1 98.19 78 THR A N 1
ATOM 639 C CA . THR A 1 78 ? -3.539 9.109 4.27 1 98.19 78 THR A CA 1
ATOM 640 C C . THR A 1 78 ? -4.633 9.93 3.596 1 98.19 78 THR A C 1
ATOM 642 O O . THR A 1 78 ? -5.672 9.391 3.213 1 98.19 78 THR A O 1
ATOM 645 N N . LEU A 1 79 ? -4.438 11.164 3.523 1 96.62 79 LEU A N 1
ATOM 646 C CA . LEU A 1 79 ? -5.273 12.086 2.76 1 96.62 79 LEU A CA 1
ATOM 647 C C . LEU A 1 79 ? -4.523 12.625 1.546 1 96.62 79 LEU A C 1
ATOM 649 O O . LEU A 1 79 ? -3.502 13.297 1.69 1 96.62 79 LEU A O 1
ATOM 653 N N . GLN A 1 80 ? -5.004 12.312 0.376 1 97.38 80 GLN A N 1
ATOM 654 C CA . GLN A 1 80 ? -4.348 12.75 -0.851 1 97.38 80 GLN A CA 1
ATOM 655 C C . GLN A 1 80 ? -5.332 13.453 -1.783 1 97.38 80 GLN A C 1
ATOM 657 O O . GLN A 1 80 ? -6.254 12.828 -2.303 1 97.38 80 GLN A O 1
ATOM 662 N N . GLY A 1 81 ? -5.117 14.664 -2.018 1 95.31 81 GLY A N 1
ATOM 663 C CA . GLY A 1 81 ? -5.977 15.406 -2.932 1 95.31 81 GLY A CA 1
ATOM 664 C C . GLY A 1 81 ? -7.395 15.57 -2.42 1 95.31 81 GLY A C 1
ATOM 665 O O . GLY A 1 81 ? -8.352 15.422 -3.178 1 95.31 81 GLY A O 1
ATOM 666 N N . VAL A 1 82 ? -7.605 15.641 -1.149 1 90.38 82 VAL A N 1
ATOM 667 C CA . VAL A 1 82 ? -8.914 15.93 -0.567 1 90.38 82 VAL A CA 1
ATOM 668 C C . VAL A 1 82 ? -9.156 17.438 -0.567 1 90.38 82 VAL A C 1
ATOM 670 O O . VAL A 1 82 ? -8.656 18.156 0.307 1 90.38 82 VAL A O 1
ATOM 673 N N . ASP A 1 83 ? -10.086 17.688 -1.663 1 79.56 83 ASP A N 1
ATOM 674 C CA . ASP A 1 83 ? -10.172 19.109 -2.008 1 79.56 83 ASP A CA 1
ATOM 675 C C . ASP A 1 83 ? -11.266 19.797 -1.202 1 79.56 83 ASP A C 1
ATOM 677 O O . ASP A 1 83 ? -12.25 19.172 -0.81 1 79.56 83 ASP A O 1
ATOM 681 N N . ASN A 1 84 ? -11.109 20.594 -0.164 1 82.88 84 ASN A N 1
ATOM 682 C CA . ASN A 1 84 ? -12.008 21.516 0.505 1 82.88 84 ASN A CA 1
ATOM 683 C C . ASN A 1 84 ? -11.852 21.453 2.021 1 82.88 84 ASN A C 1
ATOM 685 O O . ASN A 1 84 ? -12.492 22.219 2.748 1 82.88 84 ASN A O 1
ATOM 689 N N . MET A 1 85 ? -11.008 20.578 2.273 1 84.75 85 MET A N 1
ATOM 690 C CA . MET A 1 85 ? -10.82 20.406 3.711 1 84.75 85 MET A CA 1
ATOM 691 C C . MET A 1 85 ? -9.836 21.438 4.258 1 84.75 85 MET A C 1
ATOM 693 O O . MET A 1 85 ? -8.633 21.344 4.008 1 84.75 85 MET A O 1
ATOM 697 N N . ALA A 1 86 ? -10.414 22.438 5 1 85.38 86 ALA A N 1
ATOM 698 C CA . ALA A 1 86 ? -9.547 23.453 5.59 1 85.38 86 ALA A CA 1
ATOM 699 C C . ALA A 1 86 ? -8.914 22.953 6.883 1 85.38 86 ALA A C 1
ATOM 701 O O . ALA A 1 86 ? -7.75 23.25 7.176 1 85.38 86 ALA A O 1
ATOM 702 N N . HIS A 1 87 ? -9.789 22.25 7.559 1 86.31 87 HIS A N 1
ATOM 703 C CA . HIS A 1 87 ? -9.352 21.609 8.797 1 86.31 87 HIS A CA 1
ATOM 704 C C . HIS A 1 87 ? -9.609 20.109 8.758 1 86.31 87 HIS A C 1
ATOM 706 O O . HIS A 1 87 ? -10.586 19.656 8.156 1 86.31 87 HIS A O 1
ATOM 712 N N . LEU A 1 88 ? -8.773 19.281 9.297 1 88.69 88 LEU A N 1
ATOM 713 C CA . LEU A 1 88 ? -8.961 17.828 9.258 1 88.69 88 LEU A CA 1
ATOM 714 C C . LEU A 1 88 ? -10.203 17.422 10.039 1 88.69 88 LEU A C 1
ATOM 716 O O . LEU A 1 88 ? -11.234 17.094 9.445 1 88.69 88 LEU A O 1
ATOM 720 N N . TRP A 1 89 ? -10.125 17.391 11.352 1 85.75 89 TRP A N 1
ATOM 721 C CA . TRP A 1 89 ? -11.281 17.078 12.18 1 85.75 89 TRP A CA 1
ATOM 722 C C . TRP A 1 89 ? -11.195 17.797 13.523 1 85.75 89 TRP A C 1
ATOM 724 O O . TRP A 1 89 ? -10.117 18.25 13.922 1 85.75 89 TRP A O 1
ATOM 734 N N . LYS A 1 90 ? -12.391 17.953 14.086 1 83.5 90 LYS A N 1
ATOM 735 C CA . LYS A 1 90 ? -12.492 18.625 15.383 1 83.5 90 LYS A CA 1
ATOM 736 C C . LYS A 1 90 ? -12.5 17.609 16.531 1 83.5 90 LYS A C 1
ATOM 738 O O . LYS A 1 90 ? -12.961 16.484 16.359 1 83.5 90 LYS A O 1
ATOM 743 N N . GLN A 1 91 ? -11.984 18.141 17.578 1 84.06 91 GLN A N 1
ATOM 744 C CA . GLN A 1 91 ? -12.031 17.312 18.781 1 84.06 91 GLN A CA 1
ATOM 745 C C . GLN A 1 91 ? -13.469 16.938 19.125 1 84.06 91 GLN A C 1
ATOM 747 O O . GLN A 1 91 ? -14.375 17.766 19.047 1 84.06 91 GLN A O 1
ATOM 752 N N . GLY A 1 92 ? -13.625 15.68 19.375 1 80.56 92 GLY A N 1
ATOM 753 C CA . GLY A 1 92 ? -14.945 15.211 19.781 1 80.56 92 GLY A CA 1
ATOM 754 C C . GLY A 1 92 ? -15.773 14.695 18.625 1 80.56 92 GLY A C 1
ATOM 755 O O . GLY A 1 92 ? -16.797 14.031 18.828 1 80.56 92 GLY A O 1
ATOM 756 N N . SER A 1 93 ? -15.336 14.961 17.406 1 82.5 93 SER A N 1
ATOM 757 C CA . SER A 1 93 ? -16.047 14.445 16.25 1 82.5 93 SER A CA 1
ATOM 758 C C . SER A 1 93 ? -15.914 12.93 16.141 1 82.5 93 SER A C 1
ATOM 760 O O . SER A 1 93 ? -15.086 12.328 16.828 1 82.5 93 SER A O 1
ATOM 762 N N . LEU A 1 94 ? -16.719 12.344 15.383 1 82.56 94 LEU A N 1
ATOM 763 C CA . LEU A 1 94 ? -16.625 10.906 15.164 1 82.56 94 LEU A CA 1
ATOM 764 C C . LEU A 1 94 ? -15.25 10.523 14.609 1 82.56 94 LEU A C 1
ATOM 766 O O . LEU A 1 94 ? -14.672 9.516 15.016 1 82.56 94 LEU A O 1
ATOM 770 N N . PHE A 1 95 ? -14.781 11.43 13.742 1 86.31 95 PHE A N 1
ATOM 771 C CA . PHE A 1 95 ? -13.5 11.117 13.133 1 86.31 95 PHE A CA 1
ATOM 772 C C . PHE A 1 95 ? -12.367 11.258 14.141 1 86.31 95 PHE A C 1
ATOM 774 O O . PHE A 1 95 ? -11.359 10.555 14.055 1 86.31 95 PHE A O 1
ATOM 781 N N . HIS A 1 96 ? -12.555 12.133 15.086 1 88.81 96 HIS A N 1
ATOM 782 C CA . HIS A 1 96 ? -11.602 12.195 16.188 1 88.81 96 HIS A CA 1
ATOM 783 C C . HIS A 1 96 ? -11.477 10.852 16.891 1 88.81 96 HIS A C 1
ATOM 785 O O . HIS A 1 96 ? -10.375 10.422 17.234 1 88.81 96 HIS A O 1
ATOM 791 N N . HIS A 1 97 ? -12.578 10.227 17 1 88.19 97 HIS A N 1
ATOM 792 C CA . HIS A 1 97 ? -12.586 8.914 17.641 1 88.19 97 HIS A CA 1
ATOM 793 C C . HIS A 1 97 ? -11.922 7.863 16.75 1 88.19 97 HIS A C 1
ATOM 795 O O . HIS A 1 97 ? -11.18 7.008 17.25 1 88.19 97 HIS A O 1
ATOM 801 N N . ILE A 1 98 ? -12.164 7.957 15.531 1 90.31 98 ILE A N 1
ATOM 802 C CA . ILE A 1 98 ? -11.594 7.023 14.57 1 90.31 98 ILE A CA 1
ATOM 803 C C . ILE A 1 98 ? -10.07 7.164 14.555 1 90.31 98 ILE A C 1
ATOM 805 O O . ILE A 1 98 ? -9.352 6.168 14.484 1 90.31 98 ILE A O 1
ATOM 809 N N . CYS A 1 99 ? -9.578 8.391 14.789 1 92.69 99 CYS A N 1
ATOM 810 C CA . CYS A 1 99 ? -8.156 8.695 14.664 1 92.69 99 CYS A CA 1
ATOM 811 C C . CYS A 1 99 ? -7.5 8.781 16.031 1 92.69 99 CYS A C 1
ATOM 813 O O . CYS A 1 99 ? -6.402 9.32 16.172 1 92.69 99 CYS A O 1
ATOM 815 N N . ALA A 1 100 ? -8.141 8.219 17.062 1 90.31 100 ALA A N 1
ATOM 816 C CA . ALA A 1 100 ? -7.691 8.375 18.438 1 90.31 100 ALA A CA 1
ATOM 817 C C . ALA A 1 100 ? -6.344 7.695 18.656 1 90.31 100 ALA A C 1
ATOM 819 O O . ALA A 1 100 ? -5.582 8.078 19.547 1 90.31 100 ALA A O 1
ATOM 820 N N . ASN A 1 101 ? -5.98 6.672 17.828 1 94.06 101 ASN A N 1
ATOM 821 C CA . ASN A 1 101 ? -4.734 5.93 18 1 94.06 101 ASN A CA 1
ATOM 822 C C . ASN A 1 101 ? -3.828 6.078 16.781 1 94.06 101 ASN A C 1
ATOM 824 O O . ASN A 1 101 ? -3.059 5.172 16.453 1 94.06 101 ASN A O 1
ATOM 828 N N . LEU A 1 102 ? -3.889 7.195 16.219 1 97.44 102 LEU A N 1
ATOM 829 C CA . LEU A 1 102 ? -3.174 7.422 14.961 1 97.44 102 LEU A CA 1
ATOM 830 C C . LEU A 1 102 ? -1.665 7.383 15.188 1 97.44 102 LEU A C 1
ATOM 832 O O . LEU A 1 102 ? -1.151 8.039 16.094 1 97.44 102 LEU A O 1
ATOM 836 N N . GLU A 1 103 ? -0.969 6.617 14.383 1 98.5 103 GLU A N 1
ATOM 837 C CA . GLU A 1 103 ? 0.486 6.512 14.438 1 98.5 103 GLU A CA 1
ATOM 838 C C . GLU A 1 103 ? 1.138 7.176 13.227 1 98.5 103 GLU A C 1
ATOM 840 O O . GLU A 1 103 ? 2.262 7.672 13.32 1 98.5 103 GLU A O 1
ATOM 845 N N . THR A 1 104 ? 0.441 7.109 12.109 1 98.81 104 THR A N 1
ATOM 846 C CA . THR A 1 104 ? 0.961 7.695 10.875 1 98.81 104 THR A CA 1
ATOM 847 C C . THR A 1 104 ? -0.09 8.578 10.211 1 98.81 104 THR A C 1
ATOM 849 O O . THR A 1 104 ? -1.234 8.156 10.031 1 98.81 104 THR A O 1
ATOM 852 N N . LEU A 1 105 ? 0.285 9.805 9.898 1 98.56 105 LEU A N 1
ATOM 853 C CA . LEU A 1 105 ? -0.556 10.719 9.133 1 98.56 105 LEU A CA 1
ATOM 854 C C . LEU A 1 105 ? 0.188 11.242 7.914 1 98.56 105 LEU A C 1
ATOM 856 O O . LEU A 1 105 ? 1.278 11.805 8.039 1 98.56 105 LEU A O 1
ATOM 860 N N . LYS A 1 106 ? -0.351 10.992 6.77 1 98.69 106 LYS A N 1
ATOM 861 C CA . LYS A 1 106 ? 0.15 11.57 5.523 1 98.69 106 LYS A CA 1
ATOM 862 C C . LYS A 1 106 ? -0.889 12.484 4.879 1 98.69 106 LYS A C 1
ATOM 864 O O . LYS A 1 106 ? -2.033 12.078 4.668 1 98.69 106 LYS A O 1
ATOM 869 N N . VAL A 1 107 ? -0.557 13.68 4.66 1 97.62 107 VAL A N 1
ATOM 870 C CA . VAL A 1 107 ? -1.404 14.664 4 1 97.62 107 VAL A CA 1
ATOM 871 C C . VAL A 1 107 ? -0.689 15.219 2.77 1 97.62 107 VAL A C 1
ATOM 873 O O . VAL A 1 107 ? 0.378 15.828 2.883 1 97.62 107 VAL A O 1
ATOM 876 N N . SER A 1 108 ? -1.261 15 1.605 1 98.06 108 SER A N 1
ATOM 877 C CA . SER A 1 108 ? -0.589 15.445 0.391 1 98.06 108 SER A CA 1
ATOM 878 C C . SER A 1 108 ? -1.588 16.016 -0.616 1 98.06 108 SER A C 1
ATOM 880 O O . SER A 1 108 ? -2.705 15.508 -0.738 1 98.06 108 SER A O 1
ATOM 882 N N . GLU A 1 109 ? -1.238 17.031 -1.307 1 97.31 109 GLU A N 1
ATOM 883 C CA . GLU A 1 109 ? -2.018 17.641 -2.381 1 97.31 109 GLU A CA 1
ATOM 884 C C . GLU A 1 109 ? -3.393 18.078 -1.885 1 97.31 109 GLU A C 1
ATOM 886 O O . GLU A 1 109 ? -4.383 17.984 -2.613 1 97.31 109 GLU A O 1
ATOM 891 N N . CYS A 1 110 ? -3.457 18.344 -0.624 1 95.81 110 CYS A N 1
ATOM 892 C CA . CYS A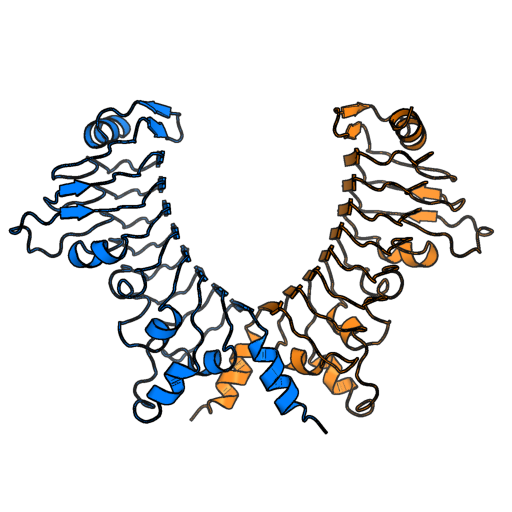 1 110 ? -4.668 18.922 -0.056 1 95.81 110 CYS A CA 1
ATOM 893 C C . CYS A 1 110 ? -4.598 20.453 -0.052 1 95.81 110 CYS A C 1
ATOM 895 O O . CYS A 1 110 ? -4.105 21.047 0.905 1 95.81 110 CYS A O 1
ATOM 897 N N . VAL A 1 111 ? -5.188 21.062 -0.973 1 93.19 111 VAL A N 1
ATOM 898 C CA . VAL A 1 111 ? -4.934 22.453 -1.326 1 93.19 111 VAL A CA 1
ATOM 899 C C . VAL A 1 111 ? -5.574 23.375 -0.29 1 93.19 111 VAL A C 1
ATOM 901 O O . VAL A 1 111 ? -5.098 24.484 -0.064 1 93.19 111 VAL A O 1
ATOM 904 N N . SER A 1 112 ? -6.559 22.922 0.386 1 93.06 112 SER A N 1
ATOM 905 C CA . SER A 1 112 ? -7.34 23.812 1.228 1 93.06 112 SER A CA 1
ATOM 906 C C . SER A 1 112 ? -6.922 23.703 2.691 1 93.06 112 SER A C 1
ATOM 908 O O . SER A 1 112 ? -7.32 24.531 3.52 1 93.06 112 SER A O 1
ATOM 910 N N . VAL A 1 113 ? -6.117 22.75 3.029 1 93.81 113 VAL A N 1
ATOM 911 C CA . VAL A 1 113 ? -5.742 22.547 4.426 1 93.81 113 VAL A CA 1
ATOM 912 C C . VAL A 1 113 ? -4.863 23.719 4.891 1 93.81 113 VAL A C 1
ATOM 914 O O . VAL A 1 113 ? -3.834 24 4.277 1 93.81 113 VAL A O 1
ATOM 917 N N . ILE A 1 114 ? -5.27 24.328 5.988 1 93.06 114 ILE A N 1
ATOM 918 C CA . ILE A 1 114 ? -4.566 25.516 6.438 1 93.06 114 ILE A CA 1
ATOM 919 C C . ILE A 1 114 ? -3.654 25.172 7.613 1 93.06 114 ILE A C 1
ATOM 921 O O . ILE A 1 114 ? -2.633 25.828 7.828 1 93.06 114 ILE A O 1
ATOM 925 N N . SER A 1 115 ? -4.074 24.25 8.383 1 93.31 115 SER A N 1
ATOM 926 C CA . SER A 1 115 ? -3.318 23.828 9.555 1 93.31 115 SER A CA 1
ATOM 927 C C . SER A 1 115 ? -3.805 22.484 10.062 1 93.31 115 SER A C 1
ATOM 929 O O . SER A 1 115 ? -4.906 22.047 9.727 1 93.31 115 SER A O 1
ATOM 931 N N . LEU A 1 116 ? -2.977 21.812 10.852 1 94.81 116 LEU A N 1
ATOM 932 C CA . LEU A 1 116 ? -3.361 20.547 11.445 1 94.81 116 LEU A CA 1
ATOM 933 C C . LEU A 1 116 ? -3.766 20.734 12.906 1 94.81 116 LEU A C 1
ATOM 935 O O . LEU A 1 116 ? -4.094 19.75 13.594 1 94.81 116 LEU A O 1
ATOM 939 N N . SER A 1 117 ? -3.828 21.922 13.445 1 93 117 SER A N 1
ATOM 940 C CA . SER A 1 117 ? -4.016 22.219 14.859 1 93 117 SER A CA 1
ATOM 941 C C . SER A 1 117 ? -5.344 21.672 15.367 1 93 117 SER A C 1
ATOM 943 O O . SER A 1 117 ? -5.422 21.156 16.484 1 93 117 SER A O 1
ATOM 945 N N . CYS A 1 118 ? -6.316 21.641 14.547 1 89.5 118 CYS A N 1
ATOM 946 C CA . CYS A 1 118 ? -7.645 21.203 14.961 1 89.5 118 CYS A CA 1
ATOM 947 C C . CYS A 1 118 ? -7.656 19.703 15.266 1 89.5 118 CYS A C 1
ATOM 949 O O . CYS A 1 118 ? -8.461 19.234 16.078 1 89.5 118 CYS A O 1
ATOM 951 N N . ALA A 1 119 ? -6.723 19.031 14.641 1 91.62 119 ALA A N 1
ATOM 952 C CA . ALA A 1 119 ? -6.707 17.578 14.781 1 91.62 119 ALA A CA 1
ATOM 953 C C . ALA A 1 119 ? -5.66 17.125 15.805 1 91.62 119 ALA A C 1
ATOM 955 O O . ALA A 1 119 ? -5.477 15.938 16.031 1 91.62 119 ALA A O 1
ATOM 956 N N . SER A 1 120 ? -5.07 18.016 16.516 1 92.25 120 SER A N 1
ATOM 957 C CA . SER A 1 120 ? -3.875 17.766 17.312 1 92.25 120 SER A CA 1
ATOM 958 C C . SER A 1 120 ? -4.164 16.766 18.438 1 92.25 120 SER A C 1
ATOM 960 O O . SER A 1 120 ? -3.285 16 18.844 1 92.25 120 SER A O 1
ATOM 962 N N . SER A 1 121 ? -5.391 16.797 18.906 1 90.69 121 SER A N 1
ATOM 963 C CA . SER A 1 121 ? -5.75 15.914 20 1 90.69 121 SER A CA 1
ATOM 964 C C . SER A 1 121 ? -5.586 14.453 19.609 1 90.69 121 SER A C 1
ATOM 966 O O . SER A 1 121 ? -5.496 13.578 20.484 1 90.69 121 SER A O 1
ATOM 968 N N . SER A 1 122 ? -5.52 14.156 18.344 1 92.56 122 SER A N 1
ATOM 969 C CA . SER A 1 122 ? -5.367 12.789 17.859 1 92.56 122 SER A CA 1
ATOM 970 C C . SER A 1 122 ? -3.898 12.438 17.656 1 92.56 122 SER A C 1
ATOM 972 O O . SER A 1 122 ? -3.574 11.328 17.219 1 92.56 122 SER A O 1
ATOM 974 N N . PHE A 1 123 ? -2.969 13.273 18.047 1 96 123 PHE A N 1
ATOM 975 C CA . PHE A 1 123 ? -1.59 13.094 17.609 1 96 123 PHE A CA 1
ATOM 976 C C . PHE A 1 123 ? -0.723 12.57 18.75 1 96 123 PHE A C 1
ATOM 978 O O . PHE A 1 123 ? 0.499 12.484 18.625 1 96 123 PHE A O 1
ATOM 985 N N . GLN A 1 124 ? -1.371 12.172 19.812 1 94.38 124 GLN A N 1
ATOM 986 C CA . GLN A 1 124 ? -0.622 11.758 21 1 94.38 124 GLN A CA 1
ATOM 987 C C . GLN A 1 124 ? 0.212 10.516 20.719 1 94.38 124 GLN A C 1
ATOM 989 O O . GLN A 1 124 ? 1.253 10.297 21.344 1 94.38 124 GLN A O 1
ATOM 994 N N . ASN A 1 125 ? -0.199 9.688 19.781 1 96.88 125 ASN A N 1
ATOM 995 C CA . ASN A 1 125 ? 0.52 8.461 19.453 1 96.88 125 ASN A CA 1
ATOM 996 C C . ASN A 1 125 ? 1.215 8.555 18.094 1 96.88 125 ASN A C 1
ATOM 998 O O . ASN A 1 125 ? 1.776 7.574 17.609 1 96.88 125 ASN A O 1
ATOM 1002 N N . LEU A 1 126 ? 1.193 9.695 17.531 1 98.12 126 LEU A N 1
ATOM 1003 C CA . LEU A 1 126 ? 1.709 9.875 16.188 1 98.12 126 LEU A CA 1
ATOM 1004 C C . LEU A 1 126 ? 3.225 9.719 16.156 1 98.12 126 LEU A C 1
ATOM 1006 O O . LEU A 1 126 ? 3.939 10.383 16.906 1 98.12 126 LEU A O 1
ATOM 1010 N N . THR A 1 127 ? 3.701 8.867 15.328 1 98.69 127 THR A N 1
ATOM 1011 C CA . THR A 1 127 ? 5.141 8.664 15.195 1 98.69 127 THR A CA 1
ATOM 1012 C C . THR A 1 127 ? 5.645 9.188 13.859 1 98.69 127 THR A C 1
ATOM 1014 O O . THR A 1 127 ? 6.824 9.516 13.719 1 98.69 127 THR A O 1
ATOM 1017 N N . THR A 1 128 ? 4.766 9.203 12.898 1 98.88 128 THR A N 1
ATOM 1018 C CA . THR A 1 128 ? 5.16 9.656 11.562 1 98.88 128 THR A CA 1
ATOM 1019 C C . THR A 1 128 ? 4.16 10.68 11.023 1 98.88 128 THR A C 1
ATOM 1021 O O . THR A 1 128 ? 2.957 10.414 10.984 1 98.88 128 THR A O 1
ATOM 1024 N N . LEU A 1 129 ? 4.672 11.852 10.648 1 98.75 129 LEU A N 1
ATOM 1025 C CA . LEU A 1 129 ? 3.877 12.898 10.016 1 98.75 129 LEU A CA 1
ATOM 1026 C C . LEU A 1 129 ? 4.512 13.344 8.703 1 98.75 129 LEU A C 1
ATOM 1028 O O . LEU A 1 129 ? 5.652 13.812 8.688 1 98.75 129 LEU A O 1
ATOM 1032 N N . ASP A 1 130 ? 3.816 13.148 7.602 1 98.81 130 ASP A N 1
ATOM 1033 C CA . ASP A 1 130 ? 4.258 13.523 6.262 1 98.81 130 ASP A CA 1
ATOM 1034 C C . ASP A 1 130 ? 3.281 14.508 5.617 1 98.81 130 ASP A C 1
ATOM 1036 O O . ASP A 1 130 ? 2.119 14.172 5.383 1 98.81 130 ASP A O 1
ATOM 1040 N N . VAL A 1 131 ? 3.691 15.68 5.367 1 98.62 131 VAL A N 1
ATOM 1041 C CA . VAL A 1 131 ? 2.863 16.719 4.773 1 98.62 131 VAL A CA 1
ATOM 1042 C C . VAL A 1 131 ? 3.508 17.219 3.482 1 98.62 131 VAL A C 1
ATOM 1044 O O . VAL A 1 131 ? 4.641 17.719 3.494 1 98.62 131 VAL A O 1
ATOM 1047 N N . TRP A 1 132 ? 2.773 17.109 2.377 1 98.44 132 TRP A N 1
ATOM 1048 C CA . TRP A 1 132 ? 3.367 17.422 1.08 1 98.44 132 TRP A CA 1
ATOM 1049 C C . TRP A 1 132 ? 2.381 18.188 0.199 1 98.44 132 TRP A C 1
ATOM 1051 O O . TRP A 1 132 ? 1.209 17.812 0.102 1 98.44 132 TRP A O 1
ATOM 1061 N N . ASN A 1 133 ? 2.814 19.25 -0.365 1 98.06 133 ASN A N 1
ATOM 1062 C CA . ASN A 1 133 ? 2.072 19.953 -1.405 1 98.06 133 ASN A CA 1
ATOM 1063 C C . ASN A 1 133 ? 0.697 20.391 -0.912 1 98.06 133 ASN A C 1
ATOM 1065 O O . ASN A 1 133 ? -0.313 20.141 -1.572 1 98.06 133 ASN A O 1
ATOM 1069 N N . CYS A 1 134 ? 0.688 20.984 0.231 1 97.38 134 CYS A N 1
ATOM 1070 C CA . CYS A 1 134 ? -0.497 21.641 0.758 1 97.38 134 CYS A CA 1
ATOM 1071 C C . CYS A 1 134 ? -0.409 23.156 0.559 1 97.38 134 CYS A C 1
ATOM 1073 O O . CYS A 1 134 ? 0.106 23.875 1.42 1 97.38 134 CYS A O 1
ATOM 1075 N N . GLU A 1 135 ? -1.048 23.625 -0.455 1 95.5 135 GLU A N 1
ATOM 1076 C CA . GLU A 1 135 ? -0.811 24.953 -1.026 1 95.5 135 GLU A CA 1
ATOM 1077 C C . GLU A 1 135 ? -1.213 26.062 -0.051 1 95.5 135 GLU A C 1
ATOM 1079 O O . GLU A 1 135 ? -0.53 27.078 0.057 1 95.5 135 GLU A O 1
ATOM 1084 N N . GLU A 1 136 ? -2.254 25.891 0.672 1 95.94 136 GLU A N 1
ATOM 1085 C CA . GLU A 1 136 ? -2.783 26.969 1.509 1 95.94 136 GLU A CA 1
ATOM 1086 C C . GLU A 1 136 ? -2.301 26.828 2.949 1 95.94 136 GLU A C 1
ATOM 1088 O O . GLU A 1 136 ? -2.623 27.656 3.799 1 95.94 136 GLU A O 1
ATOM 1093 N N . MET A 1 137 ? -1.528 25.844 3.215 1 96.75 137 MET A N 1
ATOM 1094 C CA . MET A 1 137 ? -1.066 25.656 4.586 1 96.75 137 MET A CA 1
ATOM 1095 C C . MET A 1 137 ? -0.044 26.719 4.969 1 96.75 137 MET A C 1
ATOM 1097 O O . MET A 1 137 ? 1.024 26.797 4.363 1 96.75 137 MET A O 1
ATOM 1101 N N . VAL A 1 138 ? -0.373 27.484 5.969 1 96.19 138 VAL A N 1
ATOM 1102 C CA . VAL A 1 138 ? 0.49 28.594 6.391 1 96.19 138 VAL A CA 1
ATOM 1103 C C . VAL A 1 138 ? 1.36 28.141 7.562 1 96.19 138 VAL A C 1
ATOM 1105 O O . VAL A 1 138 ? 2.508 28.578 7.691 1 96.19 138 VAL A O 1
ATOM 1108 N N . GLU A 1 139 ? 0.813 27.375 8.359 1 96.5 139 GLU A N 1
ATOM 1109 C CA . GLU A 1 139 ? 1.506 26.766 9.5 1 96.5 139 GLU A CA 1
ATOM 1110 C C . GLU A 1 139 ? 1.066 25.328 9.711 1 96.5 139 GLU A C 1
ATOM 1112 O O . GLU A 1 139 ? -0.038 24.938 9.312 1 96.5 139 GLU A O 1
ATOM 1117 N N . LEU A 1 140 ? 1.94 24.516 10.289 1 97.19 140 LEU A N 1
ATOM 1118 C CA . LEU A 1 140 ? 1.594 23.125 10.531 1 97.19 140 LEU A CA 1
ATOM 1119 C C . LEU A 1 140 ? 0.709 22.984 11.766 1 97.19 140 LEU A C 1
ATOM 1121 O O . LEU A 1 140 ? -0.362 22.375 11.703 1 97.19 140 LEU A O 1
ATOM 1125 N N . ILE A 1 141 ? 1.199 23.625 12.867 1 95.75 141 ILE A N 1
ATOM 1126 C CA . ILE A 1 141 ? 0.521 23.484 14.156 1 95.75 141 ILE A CA 1
ATOM 1127 C C . ILE A 1 141 ? 0.858 24.688 15.039 1 95.75 141 ILE A C 1
ATOM 1129 O O . ILE A 1 141 ? 1.869 25.359 14.828 1 95.75 141 ILE A O 1
ATOM 1133 N N . THR A 1 142 ? -0.01 24.906 15.984 1 92.81 142 THR A N 1
ATOM 1134 C CA . THR A 1 142 ? 0.257 26 16.922 1 92.81 142 THR A CA 1
ATOM 1135 C C . THR A 1 142 ? 1.086 25.516 18.094 1 92.81 142 THR A C 1
ATOM 1137 O O . THR A 1 142 ? 1.103 24.312 18.406 1 92.81 142 THR A O 1
ATOM 1140 N N . SER A 1 143 ? 1.765 26.484 18.766 1 91.81 143 SER A N 1
ATOM 1141 C CA . SER A 1 143 ? 2.666 26.172 19.859 1 91.81 143 SER A CA 1
ATOM 1142 C C . SER A 1 143 ? 1.935 25.438 20.984 1 91.81 143 SER A C 1
ATOM 1144 O O . SER A 1 143 ? 2.475 24.516 21.594 1 91.81 143 SER A O 1
ATOM 1146 N N . SER A 1 144 ? 0.722 25.812 21.25 1 89.19 144 SER A N 1
ATOM 1147 C CA . SER A 1 144 ? -0.057 25.203 22.328 1 89.19 144 SER A CA 1
ATOM 1148 C C . SER A 1 144 ? -0.422 23.766 22 1 89.19 144 SER A C 1
ATOM 1150 O O . SER A 1 144 ? -0.665 22.953 22.906 1 89.19 144 SER A O 1
ATOM 1152 N N . LYS A 1 145 ? -0.387 23.438 20.719 1 91.62 145 LYS A N 1
ATOM 1153 C CA . LYS A 1 145 ? -0.793 22.094 20.281 1 91.62 145 LYS A CA 1
ATOM 1154 C C . LYS A 1 145 ? 0.42 21.234 19.953 1 91.62 145 LYS A C 1
ATOM 1156 O O . LYS A 1 145 ? 0.3 20.016 19.812 1 91.62 145 LYS A O 1
ATOM 1161 N N . ALA A 1 146 ? 1.565 21.781 19.938 1 92.44 146 ALA A N 1
ATOM 1162 C CA . ALA A 1 146 ? 2.781 21.094 19.531 1 92.44 146 ALA A CA 1
ATOM 1163 C C . ALA A 1 146 ? 3.139 19.984 20.531 1 92.44 146 ALA A C 1
ATOM 1165 O O . ALA A 1 146 ? 3.805 19.016 20.172 1 92.44 146 ALA A O 1
ATOM 1166 N N . GLN A 1 147 ? 2.686 20.156 21.734 1 89.06 147 GLN A N 1
ATOM 1167 C CA . GLN A 1 147 ? 2.977 19.188 22.781 1 89.06 147 GLN A CA 1
ATOM 1168 C C . GLN A 1 147 ? 2.359 17.828 22.453 1 89.06 147 GLN A C 1
ATOM 1170 O O . GLN A 1 147 ? 2.82 16.797 22.938 1 89.06 147 GLN A O 1
ATOM 1175 N N . CYS A 1 148 ? 1.372 17.812 21.625 1 93.38 148 CYS A N 1
ATOM 1176 C CA . CYS A 1 148 ? 0.702 16.562 21.25 1 93.38 148 CYS A CA 1
ATOM 1177 C C . CYS A 1 148 ? 1.593 15.711 20.359 1 93.38 148 CYS A C 1
ATOM 1179 O O . CYS A 1 148 ? 1.32 14.531 20.141 1 93.38 148 CYS A O 1
ATOM 1181 N N . LEU A 1 149 ? 2.709 16.297 19.938 1 95.88 149 LEU A N 1
ATOM 1182 C CA . LEU A 1 149 ? 3.6 15.578 19.016 1 95.88 149 LEU A CA 1
ATOM 1183 C C . LEU A 1 149 ? 4.773 14.969 19.781 1 95.88 149 LEU A C 1
ATOM 1185 O O . LEU A 1 149 ? 5.867 14.82 19.219 1 95.88 149 LEU A O 1
ATOM 1189 N N . GLU A 1 150 ? 4.555 14.633 21.016 1 93.44 150 GLU A N 1
ATOM 1190 C CA . GLU A 1 150 ? 5.637 14.164 21.859 1 93.44 150 GLU A CA 1
ATOM 1191 C C . GLU A 1 150 ? 6.184 12.82 21.375 1 93.44 150 GLU A C 1
ATOM 1193 O O . GLU A 1 150 ? 7.352 12.508 21.594 1 93.44 150 GLU A O 1
ATOM 1198 N N . GLN A 1 151 ? 5.398 12 20.656 1 97.19 151 GLN A N 1
ATOM 1199 C CA . GLN A 1 151 ? 5.809 10.664 20.234 1 97.19 151 GLN A CA 1
ATOM 1200 C C . GLN A 1 151 ? 6.301 10.68 18.781 1 97.19 151 GLN A C 1
ATOM 1202 O O . GLN A 1 151 ? 6.707 9.648 18.25 1 97.19 151 GLN A O 1
ATOM 1207 N N . LEU A 1 152 ? 6.309 11.82 18.219 1 98.31 152 LEU A N 1
ATOM 1208 C CA . LEU A 1 152 ? 6.688 11.945 16.828 1 98.31 152 LEU A CA 1
ATOM 1209 C C . LEU A 1 152 ? 8.148 11.547 16.609 1 98.31 152 LEU A C 1
ATOM 1211 O O . LEU A 1 152 ? 9.031 12.023 17.328 1 98.31 152 LEU A O 1
ATOM 1215 N N . VAL A 1 153 ? 8.367 10.672 15.711 1 98.75 153 VAL A N 1
ATOM 1216 C CA . VAL A 1 153 ? 9.703 10.172 15.43 1 98.75 153 VAL A CA 1
ATOM 1217 C C . VAL A 1 153 ? 10.211 10.75 14.109 1 98.75 153 VAL A C 1
ATOM 1219 O O . VAL A 1 153 ? 11.391 11.062 13.977 1 98.75 153 VAL A O 1
ATOM 1222 N N . GLU A 1 154 ? 9.289 10.898 13.156 1 98.88 154 GLU A N 1
ATOM 1223 C CA . GLU A 1 154 ? 9.617 11.422 11.836 1 98.88 154 GLU A CA 1
ATOM 1224 C C . GLU A 1 154 ? 8.648 12.523 11.422 1 98.88 154 GLU A C 1
ATOM 1226 O O . GLU A 1 154 ? 7.43 12.336 11.477 1 98.88 154 GLU A O 1
ATOM 1231 N N . LEU A 1 155 ? 9.242 13.641 11 1 98.75 155 LEU A N 1
ATOM 1232 C CA . LEU A 1 155 ? 8.477 14.758 10.453 1 98.75 155 LEU A CA 1
ATOM 1233 C C . LEU A 1 155 ? 9 15.164 9.078 1 98.75 155 LEU A C 1
ATOM 1235 O O . LEU A 1 155 ? 10.164 15.555 8.945 1 98.75 155 LEU A O 1
ATOM 1239 N N . LYS A 1 156 ? 8.203 15.078 8.07 1 98.81 156 LYS A N 1
ATOM 1240 C CA . LYS A 1 156 ? 8.555 15.492 6.715 1 98.81 156 LYS A CA 1
ATOM 1241 C C . LYS A 1 156 ? 7.551 16.5 6.176 1 98.81 156 LYS A C 1
ATOM 1243 O O . LYS A 1 156 ? 6.344 16.25 6.172 1 98.81 156 LYS A O 1
ATOM 1248 N N . ILE A 1 157 ? 8.016 17.578 5.809 1 98.75 157 ILE A N 1
ATOM 1249 C CA . ILE A 1 157 ? 7.199 18.609 5.191 1 98.75 157 ILE A CA 1
ATOM 1250 C C . ILE A 1 157 ? 7.84 19.062 3.877 1 98.75 157 ILE A C 1
ATOM 1252 O O . ILE A 1 157 ? 9.039 19.344 3.83 1 98.75 157 ILE A O 1
ATOM 1256 N N . GLY A 1 158 ? 7.035 19.109 2.848 1 98.44 158 GLY A N 1
ATOM 1257 C CA . GLY A 1 158 ? 7.598 19.531 1.576 1 98.44 158 GLY A CA 1
ATOM 1258 C C . GLY A 1 158 ? 6.59 20.219 0.673 1 98.44 158 GLY A C 1
ATOM 1259 O O . GLY A 1 158 ? 5.387 19.969 0.774 1 98.44 158 GLY A O 1
ATOM 1260 N N . GLU A 1 159 ? 7.016 21.125 -0.088 1 98.19 159 GLU A N 1
ATOM 1261 C CA . GLU A 1 159 ? 6.309 21.734 -1.206 1 98.19 159 GLU A CA 1
ATOM 1262 C C . GLU A 1 159 ? 5.035 22.438 -0.737 1 98.19 159 GLU A C 1
ATOM 1264 O O . GLU A 1 159 ? 4.02 22.422 -1.434 1 98.19 159 GLU A O 1
ATOM 1269 N N . CYS A 1 160 ? 5.051 22.922 0.472 1 98.06 160 CYS A N 1
ATOM 1270 C CA . CYS A 1 160 ? 3.961 23.75 0.96 1 98.06 160 CYS A CA 1
ATOM 1271 C C . CYS A 1 160 ? 4.27 25.234 0.742 1 98.06 160 CYS A C 1
ATOM 1273 O O . CYS A 1 160 ? 4.891 25.875 1.593 1 98.06 160 CYS A O 1
ATOM 1275 N N . GLU A 1 161 ? 3.721 25.75 -0.296 1 95.88 161 GLU A N 1
ATOM 1276 C CA . GLU A 1 161 ? 4.141 27.031 -0.855 1 95.88 161 GLU A CA 1
ATOM 1277 C C . GLU A 1 161 ? 3.854 28.172 0.114 1 95.88 161 GLU A C 1
ATOM 1279 O O . GLU A 1 161 ? 4.641 29.109 0.221 1 95.88 161 GLU A O 1
ATOM 1284 N N . MET A 1 162 ? 2.846 28.156 0.85 1 97 162 MET A N 1
ATOM 1285 C CA . MET A 1 162 ? 2.424 29.281 1.668 1 97 162 MET A CA 1
ATOM 1286 C C . MET A 1 162 ? 2.939 29.141 3.096 1 97 162 MET A C 1
ATOM 1288 O O . MET A 1 162 ? 2.773 30.062 3.912 1 97 162 MET A O 1
ATOM 1292 N N . MET A 1 163 ? 3.57 28.062 3.418 1 97.75 163 MET A N 1
ATOM 1293 C CA . MET A 1 163 ? 3.994 27.844 4.797 1 97.75 163 MET A CA 1
ATOM 1294 C C . MET A 1 163 ? 5.09 28.828 5.191 1 97.75 163 MET A C 1
ATOM 1296 O O . MET A 1 163 ? 6.113 28.922 4.512 1 97.75 163 MET A O 1
ATOM 1300 N N . THR A 1 164 ? 4.891 29.531 6.301 1 96.94 164 THR A N 1
ATOM 1301 C CA . THR A 1 164 ? 5.863 30.516 6.766 1 96.94 164 THR A CA 1
ATOM 1302 C C . THR A 1 164 ? 6.535 30.047 8.047 1 96.94 164 THR A C 1
ATOM 1304 O O . THR A 1 164 ? 7.637 30.5 8.375 1 96.94 164 THR A O 1
ATOM 1307 N N . GLU A 1 165 ? 5.891 29.234 8.734 1 96.38 165 GLU A N 1
ATOM 1308 C CA . GLU A 1 165 ? 6.41 28.641 9.961 1 96.38 165 GLU A CA 1
ATOM 1309 C C . GLU A 1 165 ? 5.805 27.25 10.188 1 96.38 165 GLU A C 1
ATOM 1311 O O . GLU A 1 165 ? 4.691 26.969 9.734 1 96.38 165 GLU A O 1
ATOM 1316 N N . VAL A 1 166 ? 6.508 26.359 10.828 1 97.44 166 VAL A N 1
ATOM 1317 C CA . VAL A 1 166 ? 6 25.031 11.148 1 97.44 166 VAL A CA 1
ATOM 1318 C C . VAL A 1 166 ? 5.172 25.078 12.43 1 97.44 166 VAL A C 1
ATOM 1320 O O . VAL A 1 166 ? 4.023 24.641 12.461 1 97.44 166 VAL A O 1
ATOM 1323 N N . ILE A 1 167 ? 5.785 25.688 13.492 1 95.5 167 ILE A N 1
ATOM 1324 C CA . ILE A 1 167 ? 5.098 25.922 14.758 1 95.5 167 ILE A CA 1
ATOM 1325 C C . ILE A 1 167 ? 4.758 27.406 14.891 1 95.5 167 ILE A C 1
ATOM 1327 O O . ILE A 1 167 ? 5.652 28.234 15.039 1 95.5 167 ILE A O 1
ATOM 1331 N N . ALA A 1 168 ? 3.504 27.656 14.836 1 93.06 168 ALA A N 1
ATOM 1332 C CA . ALA A 1 168 ? 3.066 29.047 14.953 1 93.06 168 ALA A CA 1
ATOM 1333 C C . ALA A 1 168 ? 2.803 29.422 16.406 1 93.06 168 ALA A C 1
ATOM 1335 O O . ALA A 1 168 ? 2.324 28.594 17.188 1 93.06 168 ALA A O 1
ATOM 1336 N N . SER A 1 169 ? 3.102 30.641 16.766 1 88.25 169 SER A N 1
ATOM 1337 C CA . SER A 1 169 ? 2.861 31.141 18.125 1 88.25 169 SER A CA 1
ATOM 1338 C C . SER A 1 169 ? 1.386 31.469 18.328 1 88.25 169 SER A C 1
ATOM 1340 O O . SER A 1 169 ? 0.719 31.984 17.438 1 88.25 169 SER A O 1
ATOM 1342 N N . ASP A 1 170 ? 0.85 31.094 19.578 1 79.88 170 ASP A N 1
ATOM 1343 C CA . ASP A 1 170 ? -0.522 31.422 19.953 1 79.88 170 ASP A CA 1
ATOM 1344 C C . ASP A 1 170 ? -0.616 32.844 20.516 1 79.88 170 ASP A C 1
ATOM 1346 O O . ASP A 1 170 ? -1.685 33.281 20.953 1 79.88 170 ASP A O 1
ATOM 1350 N N . GLY A 1 171 ? 0.396 33.781 20.5 1 67.62 171 GLY A N 1
ATOM 1351 C CA . GLY A 1 171 ? 0.384 35.125 21.109 1 67.62 171 GLY A CA 1
ATOM 1352 C C . GLY A 1 171 ? 0.813 35.125 22.562 1 67.62 171 GLY A C 1
ATOM 1353 O O . GLY A 1 171 ? 1.012 36.188 23.156 1 67.62 171 GLY A O 1
ATOM 1354 N N . ASP A 1 172 ? 0.618 34.156 23.344 1 58 172 ASP A N 1
ATOM 1355 C CA . ASP A 1 172 ? 0.927 34.188 24.766 1 58 172 ASP A CA 1
ATOM 1356 C C . ASP A 1 172 ? 2.42 34 25.016 1 58 172 ASP A C 1
ATOM 1358 O O . ASP A 1 172 ? 2.814 33.031 25.656 1 58 172 ASP A O 1
ATOM 1362 N N . GLU A 1 173 ? 3.223 34.688 24.375 1 57.12 173 GLU A N 1
ATOM 1363 C CA . GLU A 1 173 ? 4.676 34.562 24.391 1 57.12 173 GLU A CA 1
ATOM 1364 C C . GLU A 1 173 ? 5.23 34.719 25.797 1 57.12 173 GLU A C 1
ATOM 1366 O O . GLU A 1 173 ? 6.422 34.5 26.031 1 57.12 173 GLU A O 1
ATOM 1371 N N . ALA A 1 174 ? 4.43 35.344 26.609 1 51.47 174 ALA A N 1
ATOM 1372 C CA . ALA A 1 174 ? 5 35.688 27.906 1 51.47 174 ALA A CA 1
ATOM 1373 C C . ALA A 1 174 ? 5.559 34.469 28.609 1 51.47 174 ALA A C 1
ATOM 1375 O O . ALA A 1 174 ? 6.402 34.594 29.5 1 51.47 174 ALA A O 1
ATOM 1376 N N . THR A 1 175 ? 4.945 33.375 28.641 1 51.34 175 THR A N 1
ATOM 1377 C CA . THR A 1 175 ? 5.375 32.25 29.484 1 51.34 175 THR A CA 1
ATOM 1378 C C . THR A 1 175 ? 6.367 31.359 28.766 1 51.34 175 THR A C 1
ATOM 1380 O O . THR A 1 175 ? 6.16 31.016 27.594 1 51.34 175 THR A O 1
ATOM 1383 N N . HIS A 1 176 ? 7.672 31.484 29.094 1 55.69 176 HIS A N 1
ATOM 1384 C CA . HIS A 1 176 ? 8.844 30.688 28.781 1 55.69 176 HIS A CA 1
ATOM 1385 C C . HIS A 1 176 ? 8.461 29.234 28.484 1 55.69 176 HIS A C 1
ATOM 1387 O O . HIS A 1 176 ? 8.773 28.328 29.266 1 55.69 176 HIS A O 1
ATOM 1393 N N . HIS A 1 177 ? 7.57 29.062 27.422 1 78.25 177 HIS A N 1
ATOM 1394 C CA . HIS A 1 177 ? 7.008 27.734 27.25 1 78.25 177 HIS A CA 1
ATOM 1395 C C . HIS A 1 177 ? 7.934 26.844 26.422 1 78.25 177 HIS A C 1
ATOM 1397 O O . HIS A 1 177 ? 8.625 27.328 25.531 1 78.25 177 HIS A O 1
ATOM 1403 N N . GLU A 1 178 ? 8.32 25.859 27 1 89.12 178 GLU A N 1
ATOM 1404 C CA . GLU A 1 178 ? 9.18 24.828 26.438 1 89.12 178 GLU A CA 1
ATOM 1405 C C . GLU A 1 178 ? 8.375 23.828 25.609 1 89.12 178 GLU A C 1
ATOM 1407 O O . GLU A 1 178 ? 7.289 23.406 26.016 1 89.12 178 GLU A O 1
ATOM 1412 N N . ILE A 1 179 ? 8.883 23.656 24.375 1 91.69 179 ILE A N 1
ATOM 1413 C CA . ILE A 1 179 ? 8.328 22.609 23.516 1 91.69 179 ILE A CA 1
ATOM 1414 C C . ILE A 1 179 ? 9.359 21.516 23.312 1 91.69 179 ILE A C 1
ATOM 1416 O O . ILE A 1 179 ? 10.461 21.766 22.812 1 91.69 179 ILE A O 1
ATOM 1420 N N . ILE A 1 180 ? 8.984 20.328 23.734 1 95.31 180 ILE A N 1
ATOM 1421 C CA . ILE A 1 180 ? 9.945 19.234 23.672 1 95.31 180 ILE A CA 1
ATOM 1422 C C . ILE A 1 180 ? 9.461 18.172 22.672 1 95.31 180 ILE A C 1
ATOM 1424 O O . ILE A 1 180 ? 8.383 17.609 22.844 1 95.31 180 ILE A O 1
ATOM 1428 N N . PHE A 1 181 ? 10.203 17.922 21.578 1 96.5 181 PHE A N 1
ATOM 1429 C CA . PHE A 1 181 ? 10.016 16.781 20.688 1 96.5 181 PHE A CA 1
ATOM 1430 C C . PHE A 1 181 ? 10.859 15.594 21.141 1 96.5 181 PHE A C 1
ATOM 1432 O O . PHE A 1 181 ? 11.93 15.344 20.578 1 96.5 181 PHE A O 1
ATOM 1439 N N . LYS A 1 182 ? 10.359 14.891 22.031 1 96.06 182 LYS A N 1
ATOM 1440 C CA . LYS A 1 182 ? 11.109 13.922 22.812 1 96.06 182 LYS A CA 1
ATOM 1441 C C . LYS A 1 182 ? 11.68 12.82 21.922 1 96.06 182 LYS A C 1
ATOM 1443 O O . LYS A 1 182 ? 12.82 12.383 22.109 1 96.06 182 LYS A O 1
ATOM 1448 N N . LYS A 1 183 ? 10.938 12.453 20.906 1 98.06 183 LYS A N 1
ATOM 1449 C CA . LYS A 1 183 ? 11.305 11.234 20.188 1 98.06 183 LYS A CA 1
ATOM 1450 C C . LYS A 1 183 ? 11.664 11.539 18.734 1 98.06 183 LYS A C 1
ATOM 1452 O O . LYS A 1 183 ? 12.031 10.633 17.984 1 98.06 183 LYS A O 1
ATOM 1457 N N . LEU A 1 184 ? 11.625 12.789 18.359 1 98.25 184 LEU A N 1
ATOM 1458 C CA . LEU A 1 184 ? 11.859 13.133 16.953 1 98.25 184 LEU A CA 1
ATOM 1459 C C . LEU A 1 184 ? 13.289 12.789 16.547 1 98.25 184 LEU A C 1
ATOM 1461 O O . LEU A 1 184 ? 14.242 13.359 17.078 1 98.25 184 LEU A O 1
ATOM 1465 N N . LYS A 1 185 ? 13.422 11.922 15.609 1 98.38 185 LYS A N 1
ATOM 1466 C CA . LYS A 1 185 ? 14.734 11.469 15.156 1 98.38 185 LYS A CA 1
ATOM 1467 C C . LYS A 1 185 ? 15.07 12.039 13.781 1 98.38 185 LYS A C 1
ATOM 1469 O O . LYS A 1 185 ? 16.234 12.281 13.477 1 98.38 185 LYS A O 1
ATOM 1474 N N . TYR A 1 186 ? 14.039 12.25 13.07 1 98.56 186 TYR A N 1
ATOM 1475 C CA . TYR A 1 186 ? 14.258 12.695 11.703 1 98.56 186 TYR A CA 1
ATOM 1476 C C . TYR A 1 186 ? 13.344 13.859 11.352 1 98.56 186 TYR A C 1
ATOM 1478 O O . TYR A 1 186 ? 12.125 13.773 11.531 1 98.56 186 TYR A O 1
ATOM 1486 N N . LEU A 1 187 ? 13.953 14.945 10.781 1 98.5 187 LEU A N 1
ATOM 1487 C CA . LEU A 1 187 ? 13.234 16.125 10.32 1 98.5 187 LEU A CA 1
ATOM 1488 C C . LEU A 1 187 ? 13.617 16.469 8.891 1 98.5 187 LEU A C 1
ATOM 1490 O O . LEU A 1 187 ? 14.797 16.625 8.57 1 98.5 187 LEU A O 1
ATOM 1494 N N . GLU A 1 188 ? 12.594 16.609 8.078 1 98.62 188 GLU A N 1
ATOM 1495 C CA . GLU A 1 188 ? 12.812 16.969 6.68 1 98.62 188 GLU A CA 1
ATOM 1496 C C . GLU A 1 188 ? 11.984 18.188 6.293 1 98.62 188 GLU A C 1
ATOM 1498 O O . GLU A 1 188 ? 10.766 18.203 6.477 1 98.62 188 GLU A O 1
ATOM 1503 N N . LEU A 1 189 ? 12.648 19.188 5.797 1 98.25 189 LEU A N 1
ATOM 1504 C CA . LEU A 1 189 ? 12.047 20.375 5.203 1 98.25 189 LEU A CA 1
ATOM 1505 C C . LEU A 1 189 ? 12.508 20.562 3.76 1 98.25 189 LEU A C 1
ATOM 1507 O O . LEU A 1 189 ? 13.688 20.828 3.506 1 98.25 189 LEU A O 1
ATOM 1511 N N . TYR A 1 190 ? 11.531 20.422 2.898 1 98.19 190 TYR A N 1
ATOM 1512 C CA . TYR A 1 190 ? 11.93 20.406 1.495 1 98.19 190 TYR A CA 1
ATOM 1513 C C . TYR A 1 190 ? 11.07 21.344 0.668 1 98.19 190 TYR A C 1
ATOM 1515 O O . TYR A 1 190 ? 9.844 21.234 0.663 1 98.19 190 TYR A O 1
ATOM 1523 N N . ASN A 1 191 ? 11.695 22.266 -0.034 1 97.75 191 ASN A N 1
ATOM 1524 C CA . ASN A 1 191 ? 11.039 23.141 -1.001 1 97.75 191 ASN A CA 1
ATOM 1525 C C . ASN A 1 191 ? 9.906 23.938 -0.363 1 97.75 191 ASN A C 1
ATOM 1527 O O . ASN A 1 191 ? 8.773 23.922 -0.863 1 97.75 191 ASN A O 1
ATOM 1531 N N . LEU A 1 192 ? 10.219 24.516 0.742 1 98 192 LEU A N 1
ATOM 1532 C CA . LEU A 1 192 ? 9.32 25.438 1.422 1 98 192 LEU A CA 1
ATOM 1533 C C . LEU A 1 192 ? 9.734 26.891 1.162 1 98 192 LEU A C 1
ATOM 1535 O O . LEU A 1 192 ? 10.422 27.5 1.984 1 98 192 LEU A O 1
ATOM 1539 N N . GLN A 1 193 ? 9.188 27.469 0.089 1 96.69 193 GLN A N 1
ATOM 1540 C CA . GLN A 1 193 ? 9.68 28.703 -0.508 1 96.69 193 GLN A CA 1
ATOM 1541 C C . GLN A 1 193 ? 9.492 29.891 0.438 1 96.69 193 GLN A C 1
ATOM 1543 O O . GLN A 1 193 ? 10.289 30.828 0.427 1 96.69 193 GLN A O 1
ATOM 1548 N N . ASN A 1 194 ? 8.531 29.844 1.298 1 97.31 194 ASN A N 1
ATOM 1549 C CA . ASN A 1 194 ? 8.211 30.984 2.135 1 97.31 194 ASN A CA 1
ATOM 1550 C C . ASN A 1 194 ? 8.445 30.688 3.613 1 97.31 194 ASN A C 1
ATOM 1552 O O . ASN A 1 194 ? 8.07 31.484 4.477 1 97.31 194 ASN A O 1
ATOM 1556 N N . LEU A 1 195 ? 9.031 29.562 3.924 1 97.31 195 LEU A N 1
ATOM 1557 C CA . LEU A 1 195 ? 9.305 29.203 5.312 1 97.31 195 LEU A CA 1
ATOM 1558 C C . LEU A 1 195 ? 10.367 30.125 5.906 1 97.31 195 LEU A C 1
ATOM 1560 O O . LEU A 1 195 ? 11.508 30.141 5.445 1 97.31 195 LEU A O 1
ATOM 1564 N N . LYS A 1 196 ? 10.016 30.859 6.902 1 95.5 196 LYS A N 1
ATOM 1565 C CA . LYS A 1 196 ? 10.938 31.797 7.516 1 95.5 196 LYS A CA 1
ATOM 1566 C C . LYS A 1 196 ? 11.688 31.172 8.68 1 95.5 196 LYS A C 1
ATOM 1568 O O . LYS A 1 196 ? 12.875 31.422 8.875 1 95.5 196 LYS A O 1
ATOM 1573 N N . SER A 1 197 ? 11 30.453 9.453 1 95.5 197 SER A N 1
ATOM 1574 C CA . SER A 1 197 ? 11.562 29.75 10.602 1 95.5 197 SER A CA 1
ATOM 1575 C C . SER A 1 197 ? 10.719 28.531 10.977 1 95.5 197 SER A C 1
ATOM 1577 O O . SER A 1 197 ? 9.562 28.422 10.555 1 95.5 197 SER A O 1
ATOM 1579 N N . PHE A 1 198 ? 11.328 27.547 11.641 1 96.88 198 PHE A N 1
ATOM 1580 C CA . PHE A 1 198 ? 10.578 26.406 12.156 1 96.88 198 PHE A CA 1
ATOM 1581 C C . PHE A 1 198 ? 9.578 26.859 13.219 1 96.88 198 PHE A C 1
ATOM 1583 O O . PHE A 1 198 ? 8.438 26.391 13.234 1 96.88 198 PHE A O 1
ATOM 1590 N N . CYS A 1 199 ? 10.008 27.781 13.992 1 93.44 199 CYS A N 1
ATOM 1591 C CA . CYS A 1 199 ? 9.18 28.359 15.047 1 93.44 199 CYS A CA 1
ATOM 1592 C C . CYS A 1 199 ? 9.484 29.844 15.227 1 93.44 199 CYS A C 1
ATOM 1594 O O . CYS A 1 199 ? 10.602 30.219 15.578 1 93.44 199 CYS A O 1
ATOM 1596 N N . SER A 1 200 ? 8.477 30.641 15.117 1 83.88 200 SER A N 1
ATOM 1597 C CA . SER A 1 200 ? 8.695 32.062 15.156 1 83.88 200 SER A CA 1
ATOM 1598 C C . SER A 1 200 ? 8.602 32.625 16.578 1 83.88 200 SER A C 1
ATOM 1600 O O . SER A 1 200 ? 9.125 33.688 16.875 1 83.88 200 SER A O 1
ATOM 1602 N N . GLY A 1 201 ? 7.965 31.938 17.438 1 84.81 201 GLY A N 1
ATOM 1603 C CA . GLY A 1 201 ? 7.848 32.375 18.812 1 84.81 201 GLY A CA 1
ATOM 1604 C C . GLY A 1 201 ? 9.125 32.219 19.609 1 84.81 201 GLY A C 1
ATOM 1605 O O . GLY A 1 201 ? 10.055 31.531 19.172 1 84.81 201 GLY A O 1
ATOM 1606 N N . ASN A 1 202 ? 9.18 32.969 20.719 1 86.81 202 ASN A N 1
ATOM 1607 C CA . ASN A 1 202 ? 10.336 32.906 21.594 1 86.81 202 ASN A CA 1
ATOM 1608 C C . ASN A 1 202 ? 10.227 31.734 22.562 1 86.81 202 ASN A C 1
ATOM 1610 O O . ASN A 1 202 ? 10.227 31.922 23.781 1 86.81 202 ASN A O 1
ATOM 1614 N N . TYR A 1 203 ? 10.211 30.594 22 1 88.19 203 TYR A N 1
ATOM 1615 C CA . TYR A 1 203 ? 10.133 29.359 22.766 1 88.19 203 TYR A CA 1
ATOM 1616 C C . TYR A 1 203 ? 11.492 28.672 22.844 1 88.19 203 TYR A C 1
ATOM 1618 O O . TYR A 1 203 ? 12.352 28.891 22 1 88.19 203 TYR A O 1
ATOM 1626 N N . THR A 1 204 ? 11.57 27.953 23.969 1 91.31 204 THR A N 1
ATOM 1627 C CA . THR A 1 204 ? 12.695 27.031 24.016 1 91.31 204 THR A CA 1
ATOM 1628 C C . THR A 1 204 ? 12.336 25.703 23.359 1 91.31 204 THR A C 1
ATOM 1630 O O . THR A 1 204 ? 11.391 25.031 23.781 1 91.31 204 THR A O 1
ATOM 1633 N N . LEU A 1 205 ? 13.102 25.312 22.297 1 94.19 205 LEU A N 1
ATOM 1634 C CA . LEU A 1 205 ? 12.875 24.047 21.594 1 94.19 205 LEU A CA 1
ATOM 1635 C C . LEU A 1 205 ? 13.93 23.031 21.984 1 94.19 205 LEU A C 1
ATOM 1637 O O . LEU A 1 205 ? 15.125 23.328 21.969 1 94.19 205 LEU A O 1
ATOM 1641 N N . LYS A 1 206 ? 13.469 21.875 22.375 1 95.75 206 LYS A N 1
ATOM 1642 C CA . LYS A 1 206 ? 14.383 20.797 22.703 1 95.75 206 LYS A CA 1
ATOM 1643 C C . LYS A 1 206 ? 14.133 19.562 21.828 1 95.75 206 LYS A C 1
ATOM 1645 O O . LYS A 1 206 ? 12.992 19.109 21.719 1 95.75 206 LYS A O 1
ATOM 1650 N N . PHE A 1 207 ? 15.156 19.062 21.172 1 96.81 207 PHE A N 1
ATOM 1651 C CA . PHE A 1 207 ? 15.133 17.859 20.344 1 96.81 207 PHE A CA 1
ATOM 1652 C C . PHE A 1 207 ? 16.172 16.859 20.828 1 96.81 207 PHE A C 1
ATOM 1654 O O . PHE A 1 207 ? 17.172 16.625 20.156 1 96.81 207 PHE A O 1
ATOM 1661 N N . PRO A 1 208 ? 15.922 16.203 21.922 1 96.5 208 PRO A N 1
ATOM 1662 C CA . PRO A 1 208 ? 16.938 15.32 22.5 1 96.5 208 PRO A CA 1
ATOM 1663 C C . PRO A 1 208 ? 17.281 14.133 21.609 1 96.5 208 PRO A C 1
ATOM 1665 O O . PRO A 1 208 ? 18.391 13.602 21.688 1 96.5 208 PRO A O 1
ATOM 1668 N N . SER A 1 209 ? 16.406 13.75 20.688 1 97.62 209 SER A N 1
ATOM 1669 C CA . SER A 1 209 ? 16.625 12.523 19.922 1 97.62 209 SER A CA 1
ATOM 1670 C C . SER A 1 209 ? 16.922 12.836 18.469 1 97.62 209 SER A C 1
ATOM 1672 O O . SER A 1 209 ? 17.234 11.938 17.688 1 97.62 209 SER A O 1
ATOM 1674 N N . LEU A 1 210 ? 16.922 14.062 18.109 1 97.44 210 LEU A N 1
ATOM 1675 C CA . LEU A 1 210 ? 17.094 14.445 16.719 1 97.44 210 LEU A CA 1
ATOM 1676 C C . LEU A 1 210 ? 18.5 14.156 16.219 1 97.44 210 LEU A C 1
ATOM 1678 O O . LEU A 1 210 ? 19.469 14.719 16.75 1 97.44 210 LEU A O 1
ATOM 1682 N N . ASP A 1 211 ? 18.641 13.375 15.297 1 95.69 211 ASP A N 1
ATOM 1683 C CA . ASP A 1 211 ? 20 13.039 14.844 1 95.69 211 ASP A CA 1
ATOM 1684 C C . ASP A 1 211 ? 20.125 13.203 13.328 1 95.69 211 ASP A C 1
ATOM 1686 O O . ASP A 1 211 ? 21.234 13.234 12.797 1 95.69 211 ASP A O 1
ATOM 1690 N N . GLU A 1 212 ? 18.984 13.305 12.641 1 96.62 212 GLU A N 1
ATOM 1691 C CA . GLU A 1 212 ? 19.031 13.523 11.195 1 96.62 212 GLU A CA 1
ATOM 1692 C C . GLU A 1 212 ? 18.109 14.672 10.797 1 96.62 212 GLU A C 1
ATOM 1694 O O . GLU A 1 212 ? 16.922 14.68 11.125 1 96.62 212 GLU A O 1
ATOM 1699 N N . VAL A 1 213 ? 18.688 15.641 10.047 1 97.25 213 VAL A N 1
ATOM 1700 C CA . VAL A 1 213 ? 17.922 16.781 9.547 1 97.25 213 VAL A CA 1
ATOM 1701 C C . VAL A 1 213 ? 18.234 16.984 8.07 1 97.25 213 VAL A C 1
ATOM 1703 O O . VAL A 1 213 ? 19.391 16.969 7.656 1 97.25 213 VAL A O 1
ATOM 1706 N N . TYR A 1 214 ? 17.188 17.078 7.297 1 97.88 214 TYR A N 1
ATOM 1707 C CA . TYR A 1 214 ? 17.297 17.422 5.883 1 97.88 214 TYR A CA 1
ATOM 1708 C C . TYR A 1 214 ? 16.594 18.734 5.578 1 97.88 214 TYR A C 1
ATOM 1710 O O . TYR A 1 214 ? 15.414 18.891 5.863 1 97.88 214 TYR A O 1
ATOM 1718 N N . VAL A 1 215 ? 17.328 19.672 5.074 1 96.44 215 VAL A N 1
ATOM 1719 C CA . VAL A 1 215 ? 16.766 20.953 4.664 1 96.44 215 VAL A CA 1
ATOM 1720 C C . VAL A 1 215 ? 17.266 21.312 3.271 1 96.44 215 VAL A C 1
ATOM 1722 O O . VAL A 1 215 ? 18.484 21.406 3.049 1 96.44 215 VAL A O 1
ATOM 1725 N N . SER A 1 216 ? 16.312 21.438 2.361 1 95.38 216 SER A N 1
ATOM 1726 C CA . SER A 1 216 ? 16.703 21.797 1.004 1 95.38 216 SER A CA 1
ATOM 1727 C C . SER A 1 216 ? 15.664 22.703 0.35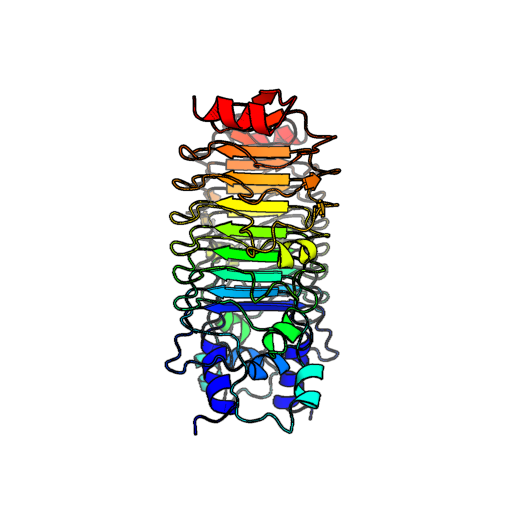3 1 95.38 216 SER A C 1
ATOM 1729 O O . SER A 1 216 ? 14.461 22.5 0.532 1 95.38 216 SER A O 1
ATOM 1731 N N . ASN A 1 217 ? 16.109 23.75 -0.341 1 95.31 217 ASN A N 1
ATOM 1732 C CA . ASN A 1 217 ? 15.281 24.641 -1.137 1 95.31 217 ASN A CA 1
ATOM 1733 C C . ASN A 1 217 ? 14.273 25.391 -0.269 1 95.31 217 ASN A C 1
ATOM 1735 O O . ASN A 1 217 ? 13.078 25.422 -0.581 1 95.31 217 ASN A O 1
ATOM 1739 N N . CYS A 1 218 ? 14.781 25.891 0.83 1 95.94 218 CYS A N 1
ATOM 1740 C CA . CYS A 1 218 ? 14.023 26.797 1.693 1 95.94 218 CYS A CA 1
ATOM 1741 C C . CYS A 1 218 ? 14.703 28.156 1.781 1 95.94 218 CYS A C 1
ATOM 1743 O O . CYS A 1 218 ? 15.203 28.547 2.84 1 95.94 218 CYS A O 1
ATOM 1745 N N . PRO A 1 219 ? 14.641 28.969 0.726 1 94.12 219 PRO A N 1
ATOM 1746 C CA . PRO A 1 219 ? 15.453 30.188 0.59 1 94.12 219 PRO A CA 1
ATOM 1747 C C . PRO A 1 219 ? 15.039 31.281 1.562 1 94.12 219 PRO A C 1
ATOM 1749 O O . PRO A 1 219 ? 15.844 32.156 1.905 1 94.12 219 PRO A O 1
ATOM 1752 N N . ALA A 1 220 ? 13.844 31.312 2.049 1 95.06 220 ALA A N 1
ATOM 1753 C CA . ALA A 1 220 ? 13.344 32.375 2.908 1 95.06 220 ALA A CA 1
ATOM 1754 C C . ALA A 1 220 ? 13.688 32.125 4.371 1 95.06 220 ALA A C 1
ATOM 1756 O O . ALA A 1 220 ? 13.477 32.969 5.23 1 95.06 220 ALA A O 1
ATOM 1757 N N . MET A 1 221 ? 14.195 30.906 4.645 1 94 221 MET A N 1
ATOM 1758 C CA . MET A 1 221 ? 14.445 30.531 6.031 1 94 221 MET A CA 1
ATOM 1759 C C . MET A 1 221 ? 15.633 31.297 6.602 1 94 221 MET A C 1
ATOM 1761 O O . MET A 1 221 ? 16.75 31.156 6.117 1 94 221 MET A O 1
ATOM 1765 N N . GLU A 1 222 ? 15.406 32.031 7.641 1 90.94 222 GLU A N 1
ATOM 1766 C CA . GLU A 1 222 ? 16.422 32.875 8.258 1 90.94 222 GLU A CA 1
ATOM 1767 C C . GLU A 1 222 ? 17.109 32.156 9.406 1 90.94 222 GLU A C 1
ATOM 1769 O O . GLU A 1 222 ? 18.328 32.25 9.562 1 90.94 222 GLU A O 1
ATOM 1774 N N . ASN A 1 223 ? 16.438 31.609 10.203 1 92.12 223 ASN A N 1
ATOM 1775 C CA . ASN A 1 223 ? 16.891 30.812 11.336 1 92.12 223 ASN A CA 1
ATOM 1776 C C . ASN A 1 223 ? 15.938 29.641 11.617 1 92.12 223 ASN A C 1
ATOM 1778 O O . ASN A 1 223 ? 14.898 29.516 10.977 1 92.12 223 ASN A O 1
ATOM 1782 N N . PHE A 1 224 ? 16.438 28.719 12.406 1 95.06 224 PHE A N 1
ATOM 1783 C CA . PHE A 1 224 ? 15.57 27.609 12.773 1 95.06 224 PHE A CA 1
ATOM 1784 C C . PHE A 1 224 ? 14.531 28.047 13.797 1 95.06 224 PHE A C 1
ATOM 1786 O O . PHE A 1 224 ? 13.336 27.766 13.633 1 95.06 224 PHE A O 1
ATOM 1793 N N . CYS A 1 225 ? 15 28.75 14.828 1 92.81 225 CYS A N 1
ATOM 1794 C CA . CYS A 1 225 ? 14.047 29.297 15.789 1 92.81 225 CYS A CA 1
ATOM 1795 C C . CYS A 1 225 ? 14.602 30.562 16.438 1 92.81 225 CYS A C 1
ATOM 1797 O O . CYS A 1 225 ? 15.812 30.812 16.391 1 92.81 225 CYS A O 1
ATOM 1799 N N . ASN A 1 226 ? 13.703 31.328 17.078 1 87.38 226 ASN A N 1
ATOM 1800 C CA . ASN A 1 226 ? 14.094 32.594 17.703 1 87.38 226 ASN A CA 1
ATOM 1801 C C . ASN A 1 226 ? 14.523 32.375 19.156 1 87.38 226 ASN A C 1
ATOM 1803 O O . ASN A 1 226 ? 15.383 33.094 19.672 1 87.38 226 ASN A O 1
ATOM 1807 N N . GLY A 1 227 ? 13.977 31.406 19.781 1 87.81 227 GLY A N 1
ATOM 1808 C CA . GLY A 1 227 ? 14.297 31.125 21.172 1 87.81 227 GLY A CA 1
ATOM 1809 C C . GLY A 1 227 ? 15.477 30.188 21.328 1 87.81 227 GLY A C 1
ATOM 1810 O O . GLY A 1 227 ? 16.281 30.031 20.422 1 87.81 227 GLY A O 1
ATOM 1811 N N . ALA A 1 228 ? 15.602 29.688 22.5 1 90.88 228 ALA A N 1
ATOM 1812 C CA . ALA A 1 228 ? 16.672 28.75 22.797 1 90.88 228 ALA A CA 1
ATOM 1813 C C . ALA A 1 228 ? 16.438 27.406 22.094 1 90.88 228 ALA A C 1
ATOM 1815 O O . ALA A 1 228 ? 15.297 27 21.906 1 90.88 228 ALA A O 1
ATOM 1816 N N . LEU A 1 229 ? 17.578 26.781 21.625 1 94.19 229 LEU A N 1
ATOM 1817 C CA . LEU A 1 229 ? 17.516 25.531 20.859 1 94.19 229 LEU A CA 1
ATOM 1818 C C . LEU A 1 229 ? 18.516 24.516 21.406 1 94.19 229 LEU A C 1
ATOM 1820 O O . LEU A 1 229 ? 19.656 24.859 21.703 1 94.19 229 LEU A O 1
ATOM 1824 N N . SER A 1 230 ? 18 23.359 21.625 1 94.56 230 SER A N 1
ATOM 1825 C CA . SER A 1 230 ? 18.859 22.266 22.062 1 94.56 230 SER A CA 1
ATOM 1826 C C . SER A 1 230 ? 18.734 21.062 21.156 1 94.56 230 SER A C 1
ATOM 1828 O O . SER A 1 230 ? 17.641 20.484 21.016 1 94.56 230 SER A O 1
ATOM 1830 N N . THR A 1 231 ? 19.766 20.641 20.438 1 95.5 231 THR A N 1
ATOM 1831 C CA . THR A 1 231 ? 19.859 19.469 19.562 1 95.5 231 THR A CA 1
ATOM 1832 C C . THR A 1 231 ? 21.078 18.625 19.922 1 95.5 231 THR A C 1
ATOM 1834 O O . THR A 1 231 ? 22.062 18.594 19.156 1 95.5 231 THR A O 1
ATOM 1837 N N . LEU A 1 232 ? 21 17.844 20.891 1 91.56 232 LEU A N 1
ATOM 1838 C CA . LEU A 1 232 ? 22.141 17.203 21.516 1 91.56 232 LEU A CA 1
ATOM 1839 C C . LEU A 1 232 ? 22.766 16.156 20.594 1 91.56 232 LEU A C 1
ATOM 1841 O O . LEU A 1 232 ? 23.984 15.977 20.594 1 91.56 232 LEU A O 1
ATOM 1845 N N . LYS A 1 233 ? 22.062 15.523 19.812 1 94.75 233 LYS A N 1
ATOM 1846 C CA . LYS A 1 233 ? 22.562 14.391 19.047 1 94.75 233 LYS A CA 1
ATOM 1847 C C . LYS A 1 233 ? 22.828 14.789 17.594 1 94.75 233 LYS A C 1
ATOM 1849 O O . LYS A 1 233 ? 23.469 14.039 16.859 1 94.75 233 LYS A O 1
ATOM 1854 N N . LEU A 1 234 ? 22.344 15.906 17.266 1 95.81 234 LEU A N 1
ATOM 1855 C CA . LEU A 1 234 ? 22.453 16.328 15.867 1 95.81 234 LEU A CA 1
ATOM 1856 C C . LEU A 1 234 ? 23.891 16.719 15.523 1 95.81 234 LEU A C 1
ATOM 1858 O O . LEU A 1 234 ? 24.453 17.609 16.172 1 95.81 234 LEU A O 1
ATOM 1862 N N . GLN A 1 235 ? 24.469 16.078 14.492 1 92.94 235 GLN A N 1
ATOM 1863 C CA . GLN A 1 235 ? 25.844 16.359 14.133 1 92.94 235 GLN A CA 1
ATOM 1864 C C . GLN A 1 235 ? 25.953 16.938 12.727 1 92.94 235 GLN A C 1
ATOM 1866 O O . GLN A 1 235 ? 26.953 17.578 12.383 1 92.94 235 GLN A O 1
ATOM 1871 N N . GLU A 1 236 ? 24.969 16.594 12.008 1 94.06 236 GLU A N 1
ATOM 1872 C CA . GLU A 1 236 ? 25.031 17.031 10.609 1 94.06 236 GLU A CA 1
ATOM 1873 C C . GLU A 1 236 ? 23.641 17.359 10.07 1 94.06 236 GLU A C 1
ATOM 1875 O O . GLU A 1 236 ? 22.641 16.875 10.594 1 94.06 236 GLU A O 1
ATOM 1880 N N . VAL A 1 237 ? 23.641 18.219 9.102 1 94.44 237 VAL A N 1
ATOM 1881 C CA . VAL A 1 237 ? 22.453 18.562 8.344 1 94.44 237 VAL A CA 1
ATOM 1882 C C . VAL A 1 237 ? 22.641 18.203 6.871 1 94.44 237 VAL A C 1
ATOM 1884 O O . VAL A 1 237 ? 23.672 18.531 6.277 1 94.44 237 VAL A O 1
ATOM 1887 N N . GLU A 1 238 ? 21.703 17.469 6.398 1 96.06 238 GLU A N 1
ATOM 1888 C CA . GLU A 1 238 ? 21.75 17.078 4.992 1 96.06 238 GLU A CA 1
ATOM 1889 C C . GLU A 1 238 ? 21.016 18.078 4.113 1 96.06 238 GLU A C 1
ATOM 1891 O O . GLU A 1 238 ? 19.938 18.547 4.48 1 96.06 238 GLU A O 1
ATOM 1896 N N . THR A 1 239 ? 21.656 18.375 2.934 1 93.56 239 THR A N 1
ATOM 1897 C CA . THR A 1 239 ? 21.047 19.219 1.912 1 93.56 239 THR A CA 1
ATOM 1898 C C . THR A 1 239 ? 21.125 18.562 0.541 1 93.56 239 THR A C 1
ATOM 1900 O O . THR A 1 239 ? 21.641 17.438 0.414 1 93.56 239 THR A O 1
ATOM 1903 N N . GLU A 1 240 ? 20.516 19.156 -0.423 1 90.06 240 GLU A N 1
ATOM 1904 C CA . GLU A 1 240 ? 20.625 18.641 -1.784 1 90.06 240 GLU A CA 1
ATOM 1905 C C . GLU A 1 240 ? 22.062 18.672 -2.27 1 90.06 240 GLU A C 1
ATOM 1907 O O . GLU A 1 240 ? 22.469 17.828 -3.09 1 90.06 240 GLU A O 1
ATOM 1912 N N . GLU A 1 241 ? 22.828 19.578 -1.794 1 86.38 241 GLU A N 1
ATOM 1913 C CA . GLU A 1 241 ? 24.203 19.781 -2.229 1 86.38 241 GLU A CA 1
ATOM 1914 C C . GLU A 1 241 ? 25.172 18.906 -1.435 1 86.38 241 GLU A C 1
ATOM 1916 O O . GLU A 1 241 ? 26.328 18.766 -1.808 1 86.38 241 GLU A O 1
ATOM 1921 N N . GLY A 1 242 ? 24.766 18.391 -0.379 1 89.38 242 GLY A N 1
ATOM 1922 C CA . GLY A 1 242 ? 25.641 17.547 0.429 1 89.38 242 GLY A CA 1
ATOM 1923 C C . GLY A 1 242 ? 25.359 17.656 1.915 1 89.38 242 GLY A C 1
ATOM 1924 O O . GLY A 1 242 ? 24.266 18.047 2.318 1 89.38 242 GLY A O 1
ATOM 1925 N N . VAL A 1 243 ? 26.359 17.172 2.717 1 91.75 243 VAL A N 1
ATOM 1926 C CA . VAL A 1 243 ? 26.234 17.109 4.168 1 91.75 243 VAL A CA 1
ATOM 1927 C C . VAL A 1 243 ? 27.062 18.234 4.812 1 91.75 243 VAL A C 1
ATOM 1929 O O . VAL A 1 243 ? 28.203 18.469 4.422 1 91.75 243 VAL A O 1
ATOM 1932 N N . ARG A 1 244 ? 26.453 18.969 5.812 1 90.25 244 ARG A N 1
ATOM 1933 C CA . ARG A 1 244 ? 27.125 20.016 6.562 1 90.25 244 ARG A CA 1
ATOM 1934 C C . ARG A 1 244 ? 27.203 19.672 8.047 1 90.25 244 ARG A C 1
ATOM 1936 O O . ARG A 1 244 ? 26.234 19.203 8.633 1 90.25 244 ARG A O 1
ATOM 1943 N N . ARG A 1 245 ? 28.375 19.906 8.555 1 88.62 245 ARG A N 1
ATOM 1944 C CA . ARG A 1 245 ? 28.5 19.719 10 1 88.62 245 ARG A CA 1
ATOM 1945 C C . ARG A 1 245 ? 27.656 20.719 10.766 1 88.62 245 ARG A C 1
ATOM 1947 O O . ARG A 1 245 ? 27.547 21.875 10.359 1 88.62 245 ARG A O 1
ATOM 1954 N N . CYS A 1 246 ? 27.031 20.266 11.766 1 88.25 246 CYS A N 1
ATOM 1955 C CA . CYS A 1 246 ? 26.094 21.094 12.516 1 88.25 246 CYS A CA 1
ATOM 1956 C C . CYS A 1 246 ? 26.5 21.188 13.977 1 88.25 246 CYS A C 1
ATOM 1958 O O . CYS A 1 246 ? 26.375 20.219 14.727 1 88.25 246 CYS A O 1
ATOM 1960 N N . TRP A 1 247 ? 27.062 22.312 14.422 1 82.44 247 TRP A N 1
ATOM 1961 C CA . TRP A 1 247 ? 27.328 22.578 15.836 1 82.44 247 TRP A CA 1
ATOM 1962 C C . TRP A 1 247 ? 26.141 23.281 16.484 1 82.44 247 TRP A C 1
ATOM 1964 O O . TRP A 1 247 ? 25.859 23.078 17.672 1 82.44 247 TRP A O 1
ATOM 1974 N N . ASP A 1 248 ? 25.531 24.047 15.719 1 89.25 248 ASP A N 1
ATOM 1975 C CA . ASP A 1 248 ? 24.344 24.828 16.078 1 89.25 248 ASP A CA 1
ATOM 1976 C C . ASP A 1 248 ? 23.359 24.906 14.922 1 89.25 248 ASP A C 1
ATOM 1978 O O . ASP A 1 248 ? 23.672 25.469 13.875 1 89.25 248 ASP A O 1
ATOM 1982 N N . LEU A 1 249 ? 22.234 24.344 15.156 1 93.81 249 LEU A N 1
ATOM 1983 C CA . LEU A 1 249 ? 21.281 24.219 14.055 1 93.81 249 LEU A CA 1
ATOM 1984 C C . LEU A 1 249 ? 20.859 25.594 13.547 1 93.81 249 LEU A C 1
ATOM 1986 O O . LEU A 1 249 ? 20.703 25.797 12.344 1 93.81 249 LEU A O 1
ATOM 1990 N N . ASN A 1 250 ? 20.656 26.531 14.406 1 92.5 250 ASN A N 1
ATOM 1991 C CA . ASN A 1 250 ? 20.328 27.891 14 1 92.5 250 ASN A CA 1
ATOM 1992 C C . ASN A 1 250 ? 21.406 28.5 13.109 1 92.5 250 ASN A C 1
ATOM 1994 O O . ASN A 1 250 ? 21.109 29.031 12.039 1 92.5 250 ASN A O 1
ATOM 1998 N N . ALA A 1 251 ? 22.594 28.406 13.555 1 90.44 251 ALA A N 1
ATOM 1999 C CA . ALA A 1 251 ? 23.719 28.938 12.789 1 90.44 251 ALA A CA 1
ATOM 2000 C C . ALA A 1 251 ? 23.844 28.234 11.438 1 90.44 251 ALA A C 1
ATOM 2002 O O . ALA A 1 251 ? 24.125 28.875 10.422 1 90.44 251 ALA A O 1
ATOM 2003 N N . THR A 1 252 ? 23.625 26.922 11.477 1 91.31 252 THR A N 1
ATOM 2004 C CA . THR A 1 252 ? 23.734 26.141 10.258 1 91.31 252 THR A CA 1
ATOM 2005 C C . THR A 1 252 ? 22.672 26.578 9.242 1 91.31 252 THR A C 1
ATOM 2007 O O . THR A 1 252 ? 22.984 26.75 8.055 1 91.31 252 THR A O 1
ATOM 2010 N N . ILE A 1 253 ? 21.484 26.781 9.68 1 92.31 253 ILE A N 1
ATOM 2011 C CA . ILE A 1 253 ? 20.391 27.188 8.805 1 92.31 253 ILE A CA 1
ATOM 2012 C C . ILE A 1 253 ? 20.688 28.562 8.219 1 92.31 253 ILE A C 1
ATOM 2014 O O . ILE A 1 253 ? 20.438 28.812 7.035 1 92.31 253 ILE A O 1
ATOM 2018 N N . GLU A 1 254 ? 21.188 29.438 9.008 1 89 254 GLU A N 1
ATOM 2019 C CA . GLU A 1 254 ? 21.547 30.781 8.555 1 89 254 GLU A CA 1
ATOM 2020 C C . GLU A 1 254 ? 22.562 30.734 7.422 1 89 254 GLU A C 1
ATOM 2022 O O . GLU A 1 254 ? 22.531 31.547 6.5 1 89 254 GLU A O 1
ATOM 2027 N N . GLN A 1 255 ? 23.359 29.75 7.414 1 85.69 255 GLN A N 1
ATOM 2028 C CA . GLN A 1 255 ? 24.438 29.625 6.43 1 85.69 255 GLN A CA 1
ATOM 2029 C C . GLN A 1 255 ? 23.922 28.969 5.145 1 85.69 255 GLN A C 1
ATOM 2031 O O . GLN A 1 255 ? 24.531 29.125 4.082 1 85.69 255 GLN A O 1
ATOM 2036 N N . LEU A 1 256 ? 22.891 28.141 5.273 1 84.62 256 LEU A N 1
ATOM 2037 C CA . LEU A 1 256 ? 22.391 27.438 4.105 1 84.62 256 LEU A CA 1
ATOM 2038 C C . LEU A 1 256 ? 21.859 28.422 3.062 1 84.62 256 LEU A C 1
ATOM 2040 O O . LEU A 1 256 ? 21.891 28.141 1.863 1 84.62 256 LEU A O 1
ATOM 2044 N N . ASN A 1 257 ? 21.25 29.469 3.441 1 74.06 257 ASN A N 1
ATOM 2045 C CA . ASN A 1 257 ? 20.625 30.422 2.539 1 74.06 257 ASN A CA 1
ATOM 2046 C C . ASN A 1 257 ? 21.562 31.578 2.178 1 74.06 257 ASN A C 1
ATOM 2048 O O . ASN A 1 257 ? 21.156 32.5 1.487 1 74.06 257 ASN A O 1
ATOM 2052 N N . LYS A 1 258 ? 22.797 31.531 2.664 1 65.5 258 LYS A N 1
ATOM 2053 C CA . LYS A 1 258 ? 23.812 32.5 2.254 1 65.5 258 LYS A CA 1
ATOM 2054 C C . LYS A 1 258 ? 24.688 31.938 1.147 1 65.5 258 LYS A C 1
ATOM 2056 O O . LYS A 1 258 ? 24.891 30.719 1.062 1 65.5 258 LYS A O 1
ATOM 2061 N N . MET B 1 1 ? -34.219 12.641 2.051 1 27.41 1 MET B N 1
ATOM 2062 C CA . MET B 1 1 ? -33.688 11.867 3.184 1 27.41 1 MET B CA 1
ATOM 2063 C C . MET B 1 1 ? -32.812 10.734 2.713 1 27.41 1 MET B C 1
ATOM 2065 O O . MET B 1 1 ? -33.281 9.68 2.291 1 27.41 1 MET B O 1
ATOM 2069 N N . ILE B 1 2 ? -31.766 10.922 1.959 1 37.72 2 ILE B N 1
ATOM 2070 C CA . ILE B 1 2 ? -30.828 9.945 1.419 1 37.72 2 ILE B CA 1
ATOM 2071 C C . ILE B 1 2 ? -30.406 8.969 2.518 1 37.72 2 ILE B C 1
ATOM 2073 O O . ILE B 1 2 ? -29.844 9.383 3.535 1 37.72 2 ILE B O 1
ATOM 2077 N N . THR B 1 3 ? -31.078 7.832 2.701 1 41.56 3 THR B N 1
ATOM 2078 C CA . THR B 1 3 ? -30.969 6.809 3.738 1 41.56 3 THR B CA 1
ATOM 2079 C C . THR B 1 3 ? -29.531 6.309 3.865 1 41.56 3 THR B C 1
ATOM 2081 O O . THR B 1 3 ? -28.75 6.391 2.914 1 41.56 3 THR B O 1
ATOM 2084 N N . ASP B 1 4 ? -29.125 6.098 5.145 1 47.34 4 ASP B N 1
ATOM 2085 C CA . ASP B 1 4 ? -27.844 5.547 5.586 1 47.34 4 ASP B CA 1
ATOM 2086 C C . ASP B 1 4 ? -27.359 4.445 4.641 1 47.34 4 ASP B C 1
ATOM 2088 O O . ASP B 1 4 ? -26.156 4.32 4.379 1 47.34 4 ASP B O 1
ATOM 2092 N N . GLY B 1 5 ? -28.453 3.727 4.16 1 46.94 5 GLY B N 1
ATOM 2093 C CA . GLY B 1 5 ? -28.203 2.604 3.273 1 46.94 5 GLY B CA 1
ATOM 2094 C C . GLY B 1 5 ? -27.688 3.027 1.91 1 46.94 5 GLY B C 1
ATOM 2095 O O . GLY B 1 5 ? -26.781 2.404 1.362 1 46.94 5 GLY B O 1
ATOM 2096 N N . GLN B 1 6 ? -28.344 4.055 1.368 1 51.47 6 GLN B N 1
ATOM 2097 C CA . GLN B 1 6 ? -27.984 4.52 0.035 1 51.47 6 GLN B CA 1
ATOM 2098 C C . GLN B 1 6 ? -26.578 5.133 0.035 1 51.47 6 GLN B C 1
ATOM 2100 O O . GLN B 1 6 ? -25.797 4.902 -0.889 1 51.47 6 GLN B O 1
ATOM 2105 N N . PHE B 1 7 ? -26.344 5.883 1.082 1 54.94 7 PHE B N 1
ATOM 2106 C CA . PHE B 1 7 ? -25.031 6.496 1.209 1 54.94 7 PHE B CA 1
ATOM 2107 C C . PHE B 1 7 ? -23.938 5.43 1.271 1 54.94 7 PHE B C 1
ATOM 2109 O O . PHE B 1 7 ? -22.875 5.582 0.657 1 54.94 7 PHE B O 1
ATOM 2116 N N . ALA B 1 8 ? -24.5 4.383 1.954 1 57.84 8 ALA B N 1
ATOM 2117 C CA . ALA B 1 8 ? -23.516 3.305 2.107 1 57.84 8 ALA B CA 1
ATOM 2118 C C . ALA B 1 8 ? -23.219 2.639 0.768 1 57.84 8 ALA B C 1
ATOM 2120 O O . ALA B 1 8 ? -22.062 2.369 0.446 1 57.84 8 ALA B O 1
ATOM 2121 N N . ILE B 1 9 ? -24.344 2.404 0.005 1 58.19 9 ILE B N 1
ATOM 2122 C CA . ILE B 1 9 ? -24.172 1.727 -1.275 1 58.19 9 ILE B CA 1
ATOM 2123 C C . ILE B 1 9 ? -23.266 2.555 -2.178 1 58.19 9 ILE B C 1
ATOM 2125 O O . ILE B 1 9 ? -22.375 2.014 -2.834 1 58.19 9 ILE B O 1
ATOM 2129 N N . ASP B 1 10 ? -23.359 3.84 -2.059 1 75.12 10 ASP B N 1
ATOM 2130 C CA . ASP B 1 10 ? -22.594 4.723 -2.938 1 75.12 10 ASP B CA 1
ATOM 2131 C C . ASP B 1 10 ? -21.125 4.742 -2.553 1 75.12 10 ASP B C 1
ATOM 2133 O O . ASP B 1 10 ? -20.25 4.621 -3.416 1 75.12 10 ASP B O 1
ATOM 2137 N N . LEU B 1 11 ? -20.875 4.559 -1.316 1 83.5 11 LEU B N 1
ATOM 2138 C CA . LEU B 1 11 ? -19.484 4.68 -0.883 1 83.5 11 LEU B CA 1
ATOM 2139 C C . LEU B 1 11 ? -18.688 3.438 -1.268 1 83.5 11 LEU B C 1
ATOM 2141 O O . LEU B 1 11 ? -17.5 3.537 -1.623 1 83.5 11 LEU B O 1
ATOM 2145 N N . PHE B 1 12 ? -19.406 2.34 -1.357 1 88.44 12 PHE B N 1
ATOM 2146 C CA . PHE B 1 12 ? -18.734 1.088 -1.694 1 88.44 12 PHE B CA 1
ATOM 2147 C C . PHE B 1 12 ? -18.172 1.136 -3.111 1 88.44 12 PHE B C 1
ATOM 2149 O O . PHE B 1 12 ? -17.125 0.563 -3.387 1 88.44 12 PHE B O 1
ATOM 2156 N N . SER B 1 13 ? -18.938 1.854 -3.916 1 89.12 13 SER B N 1
ATOM 2157 C CA . SER B 1 13 ? -18.516 1.915 -5.312 1 89.12 13 SER B CA 1
ATOM 2158 C C . SER B 1 13 ? -17.266 2.771 -5.469 1 89.12 13 SER B C 1
ATOM 2160 O O . SER B 1 13 ? -16.625 2.758 -6.523 1 89.12 13 SER B O 1
ATOM 2162 N N . HIS B 1 14 ? -16.797 3.449 -4.383 1 91 14 HIS B N 1
ATOM 2163 C CA . HIS B 1 14 ? -15.625 4.309 -4.441 1 91 14 HIS B CA 1
ATOM 2164 C C . HIS B 1 14 ? -14.438 3.664 -3.738 1 91 14 HIS B C 1
ATOM 2166 O O . HIS B 1 14 ? -13.359 4.258 -3.664 1 91 14 HIS B O 1
ATOM 2172 N N . ILE B 1 15 ? -14.656 2.51 -3.314 1 92.12 15 ILE B N 1
ATOM 2173 C CA . ILE B 1 15 ? -13.562 1.764 -2.707 1 92.12 15 ILE B CA 1
ATOM 2174 C C . ILE B 1 15 ? -12.758 1.054 -3.795 1 92.12 15 ILE B C 1
ATOM 2176 O O . ILE B 1 15 ? -13.297 0.232 -4.539 1 92.12 15 ILE B O 1
ATOM 2180 N N . LYS B 1 16 ? -11.438 1.389 -3.822 1 95.5 16 LYS B N 1
ATOM 2181 C CA . LYS B 1 16 ? -10.602 0.853 -4.891 1 95.5 16 LYS B CA 1
ATOM 2182 C C . LYS B 1 16 ? -9.648 -0.217 -4.359 1 95.5 16 LYS B C 1
ATOM 2184 O O . LYS B 1 16 ? -9.109 -1.012 -5.133 1 95.5 16 LYS B O 1
ATOM 2189 N N . VAL B 1 17 ? -9.422 -0.194 -3.098 1 95.94 17 VAL B N 1
ATOM 2190 C CA . VAL B 1 17 ? -8.484 -1.128 -2.486 1 95.94 17 VAL B CA 1
ATOM 2191 C C . VAL B 1 17 ? -9.102 -1.741 -1.234 1 95.94 17 VAL B C 1
ATOM 2193 O O . VAL B 1 17 ? -9.695 -1.031 -0.416 1 95.94 17 VAL B O 1
ATOM 2196 N N . LEU B 1 18 ? -8.922 -3.02 -1.122 1 95 18 LEU B N 1
ATOM 2197 C CA . LEU B 1 18 ? -9.383 -3.762 0.05 1 95 18 LEU B CA 1
ATOM 2198 C C . LEU B 1 18 ? -8.32 -4.762 0.505 1 95 18 LEU B C 1
ATOM 2200 O O . LEU B 1 18 ? -7.711 -5.445 -0.319 1 95 18 LEU B O 1
ATOM 2204 N N . GLN B 1 19 ? -8.109 -4.797 1.778 1 96.06 19 GLN B N 1
ATOM 2205 C CA . GLN B 1 19 ? -7.312 -5.875 2.355 1 96.06 19 GLN B CA 1
ATOM 2206 C C . GLN B 1 19 ? -8.102 -6.629 3.424 1 96.06 19 GLN B C 1
ATOM 2208 O O . GLN B 1 19 ? -8.562 -6.031 4.402 1 96.06 19 GLN B O 1
ATOM 2213 N N . ILE B 1 20 ? -8.281 -7.883 3.213 1 92.12 20 ILE B N 1
ATOM 2214 C CA . ILE B 1 20 ? -8.945 -8.773 4.156 1 92.12 20 ILE B CA 1
ATOM 2215 C C . ILE B 1 20 ? -7.91 -9.586 4.922 1 92.12 20 ILE B C 1
ATOM 2217 O O . ILE B 1 20 ? -7.055 -10.234 4.316 1 92.12 20 ILE B O 1
ATOM 2221 N N . THR B 1 21 ? -8 -9.562 6.25 1 92.44 21 THR B N 1
ATOM 2222 C CA . THR B 1 21 ? -6.984 -10.227 7.059 1 92.44 21 THR B CA 1
ATOM 2223 C C . THR B 1 21 ? -7.629 -11.203 8.031 1 92.44 21 THR B C 1
ATOM 2225 O O . THR B 1 21 ? -8.648 -10.898 8.648 1 92.44 21 THR B O 1
ATOM 2228 N N . GLU B 1 22 ? -7.109 -12.398 8.141 1 89.75 22 GLU B N 1
ATOM 2229 C CA . GLU B 1 22 ? -7.438 -13.406 9.148 1 89.75 22 GLU B CA 1
ATOM 2230 C C . GLU B 1 22 ? -8.93 -13.734 9.125 1 89.75 22 GLU B C 1
ATOM 2232 O O . GLU B 1 22 ? -9.586 -13.734 10.164 1 89.75 22 GLU B O 1
ATOM 2237 N N . TYR B 1 23 ? -9.391 -13.766 7.934 1 86.06 23 TYR B N 1
ATOM 2238 C CA . TYR B 1 23 ? -10.742 -14.289 7.77 1 86.06 23 TYR B CA 1
ATOM 2239 C C . TYR B 1 23 ? -10.742 -15.812 7.707 1 86.06 23 TYR B C 1
ATOM 2241 O O . TYR B 1 23 ? -10.523 -16.391 6.641 1 86.06 23 TYR B O 1
ATOM 2249 N N . LEU B 1 24 ? -10.969 -16.328 8.852 1 83.25 24 LEU B N 1
ATOM 2250 C CA . LEU B 1 24 ? -10.93 -17.781 9 1 83.25 24 LEU B CA 1
ATOM 2251 C C . LEU B 1 24 ? -12.344 -18.359 8.977 1 83.25 24 LEU B C 1
ATOM 2253 O O . LEU B 1 24 ? -13.188 -17.984 9.789 1 83.25 24 LEU B O 1
ATOM 2257 N N . ILE B 1 25 ? -12.703 -18.922 7.902 1 73.56 25 ILE B N 1
ATOM 2258 C CA . ILE B 1 25 ? -14.047 -19.484 7.773 1 73.56 25 ILE B CA 1
ATOM 2259 C C . ILE B 1 25 ? -13.969 -21 7.828 1 73.56 25 ILE B C 1
ATOM 2261 O O . ILE B 1 25 ? -12.969 -21.594 7.406 1 73.56 25 ILE B O 1
ATOM 2265 N N . ASP B 1 26 ? -14.953 -21.375 8.617 1 66.19 26 ASP B N 1
ATOM 2266 C CA . ASP B 1 26 ? -15.07 -22.828 8.688 1 66.19 26 ASP B CA 1
ATOM 2267 C C . ASP B 1 26 ? -15.492 -23.406 7.344 1 66.19 26 ASP B C 1
ATOM 2269 O O . ASP B 1 26 ? -15.109 -24.531 6.996 1 66.19 26 ASP B O 1
ATOM 2273 N N . SER B 1 27 ? -16.359 -22.562 6.758 1 59.19 27 SER B N 1
ATOM 2274 C CA . SER B 1 27 ? -16.891 -23.078 5.496 1 59.19 27 SER B CA 1
ATOM 2275 C C . SER B 1 27 ? -15.844 -22.984 4.387 1 59.19 27 SER B C 1
ATOM 2277 O O . SER B 1 27 ? -14.898 -22.203 4.48 1 59.19 27 SER B O 1
ATOM 2279 N N . ALA B 1 28 ? -15.961 -23.922 3.574 1 56.72 28 ALA B N 1
ATOM 2280 C CA . ALA B 1 28 ? -15.031 -24.109 2.463 1 56.72 28 ALA B CA 1
ATOM 2281 C C . ALA B 1 28 ? -15.148 -22.953 1.465 1 56.72 28 ALA B C 1
ATOM 2283 O O . ALA B 1 28 ? -14.234 -22.719 0.672 1 56.72 28 ALA B O 1
ATOM 2284 N N . VAL B 1 29 ? -16.297 -22.219 1.647 1 62.31 29 VAL B N 1
ATOM 2285 C CA . VAL B 1 29 ? -16.516 -21.375 0.471 1 62.31 29 VAL B CA 1
ATOM 2286 C C . VAL B 1 29 ? -16.5 -19.906 0.873 1 62.31 29 VAL B C 1
ATOM 2288 O O . VAL B 1 29 ? -17.156 -19.516 1.849 1 62.31 29 VAL B O 1
ATOM 2291 N N . PHE B 1 30 ? -15.695 -19.062 0.338 1 71.75 30 PHE B N 1
ATOM 2292 C CA . PHE B 1 30 ? -15.641 -17.609 0.51 1 71.75 30 PHE B CA 1
ATOM 2293 C C . PHE B 1 30 ? -16.859 -16.953 -0.113 1 71.75 30 PHE B C 1
ATOM 2295 O O . PHE B 1 30 ? -17.266 -17.297 -1.225 1 71.75 30 PHE B O 1
ATOM 2302 N N . PRO B 1 31 ? -17.5 -16.047 0.595 1 76.38 31 PRO B N 1
ATOM 2303 C CA . PRO B 1 31 ? -18.688 -15.367 0.068 1 76.38 31 PRO B CA 1
ATOM 2304 C C . PRO B 1 31 ? -18.344 -14.289 -0.965 1 76.38 31 PRO B C 1
ATOM 2306 O O . PRO B 1 31 ? -18.344 -13.102 -0.648 1 76.38 31 PRO B O 1
ATOM 2309 N N . PHE B 1 32 ? -18.266 -14.602 -2.199 1 75.38 32 PHE B N 1
ATOM 2310 C CA . PHE B 1 32 ? -17.797 -13.703 -3.248 1 75.38 32 PHE B CA 1
ATOM 2311 C C . PHE B 1 32 ? -18.844 -12.641 -3.557 1 75.38 32 PHE B C 1
ATOM 2313 O O . PHE B 1 32 ? -18.531 -11.586 -4.109 1 75.38 32 PHE B O 1
ATOM 2320 N N . HIS B 1 33 ? -20.125 -12.969 -3.154 1 77.06 33 HIS B N 1
ATOM 2321 C CA . HIS B 1 33 ? -21.188 -11.984 -3.365 1 77.06 33 HIS B CA 1
ATOM 2322 C C . HIS B 1 33 ? -20.891 -10.695 -2.592 1 77.06 33 HIS B C 1
ATOM 2324 O O . HIS B 1 33 ? -21.422 -9.633 -2.936 1 77.06 33 HIS B O 1
ATOM 2330 N N . PHE B 1 34 ? -20.078 -11.008 -1.699 1 83.38 34 PHE B N 1
ATOM 2331 C CA . PHE B 1 34 ? -19.656 -9.875 -0.881 1 83.38 34 PHE B CA 1
ATOM 2332 C C . PHE B 1 34 ? -19.016 -8.789 -1.743 1 83.38 34 PHE B C 1
ATOM 2334 O O . PHE B 1 34 ? -19.203 -7.602 -1.483 1 83.38 34 PHE B O 1
ATOM 2341 N N . PHE B 1 35 ? -18.344 -9.172 -2.832 1 87.62 35 PHE B N 1
ATOM 2342 C CA . PHE B 1 35 ? -17.562 -8.234 -3.635 1 87.62 35 PHE B CA 1
ATOM 2343 C C . PHE B 1 35 ? -18.453 -7.438 -4.566 1 87.62 35 PHE B C 1
ATOM 2345 O O . PHE B 1 35 ? -18.031 -6.438 -5.145 1 87.62 35 PHE B O 1
ATOM 2352 N N . ARG B 1 36 ? -19.75 -7.812 -4.586 1 84.88 36 ARG B N 1
ATOM 2353 C CA . ARG B 1 36 ? -20.688 -7.074 -5.422 1 84.88 36 ARG B CA 1
ATOM 2354 C C . ARG B 1 36 ? -20.812 -5.629 -4.953 1 84.88 36 ARG B C 1
ATOM 2356 O O . ARG B 1 36 ? -21.141 -4.742 -5.746 1 84.88 36 ARG B O 1
ATOM 2363 N N . ARG B 1 37 ? -20.562 -5.469 -3.764 1 84 37 ARG B N 1
ATOM 2364 C CA . ARG B 1 37 ? -20.703 -4.137 -3.189 1 84 37 ARG B CA 1
ATOM 2365 C C . ARG B 1 37 ? -19.594 -3.209 -3.672 1 84 37 ARG B C 1
ATOM 2367 O O . ARG B 1 37 ? -19.75 -1.985 -3.66 1 84 37 ARG B O 1
ATOM 2374 N N . PHE B 1 38 ? -18.516 -3.865 -4.078 1 90.44 38 PHE B N 1
ATOM 2375 C CA . PHE B 1 38 ? -17.328 -3.092 -4.434 1 90.44 38 PHE B CA 1
ATOM 2376 C C . PHE B 1 38 ? -17.109 -3.09 -5.945 1 90.44 38 PHE B C 1
ATOM 2378 O O . PHE B 1 38 ? -16.094 -3.572 -6.434 1 90.44 38 PHE B O 1
ATOM 2385 N N . SER B 1 39 ? -18 -2.457 -6.637 1 89.25 39 SER B N 1
ATOM 2386 C CA . SER B 1 39 ? -18.094 -2.57 -8.094 1 89.25 39 SER B CA 1
ATOM 2387 C C . SER B 1 39 ? -16.844 -2.014 -8.766 1 89.25 39 SER B C 1
ATOM 2389 O O . SER B 1 39 ? -16.516 -2.404 -9.891 1 89.25 39 SER B O 1
ATOM 2391 N N . ASN B 1 40 ? -16.078 -1.103 -8.062 1 91.81 40 ASN B N 1
ATOM 2392 C CA . ASN B 1 40 ? -14.93 -0.468 -8.711 1 91.81 40 ASN B CA 1
ATOM 2393 C C . ASN B 1 40 ? -13.617 -0.88 -8.047 1 91.81 40 ASN B C 1
ATOM 2395 O O . ASN B 1 40 ? -12.594 -0.208 -8.219 1 91.81 40 ASN B O 1
ATOM 2399 N N . LEU B 1 41 ? -13.695 -1.984 -7.328 1 95.25 41 LEU B N 1
ATOM 2400 C CA . LEU B 1 41 ? -12.5 -2.496 -6.672 1 95.25 41 LEU B CA 1
ATOM 2401 C C . LEU B 1 41 ? -11.406 -2.787 -7.691 1 95.25 41 LEU B C 1
ATOM 2403 O O . LEU B 1 41 ? -11.664 -3.406 -8.727 1 95.25 41 LEU B O 1
ATOM 2407 N N . GLN B 1 42 ? -10.18 -2.322 -7.414 1 97.12 42 GLN B N 1
ATOM 2408 C CA . GLN B 1 42 ? -9.07 -2.506 -8.344 1 97.12 42 GLN B CA 1
ATOM 2409 C C . GLN B 1 42 ? -8 -3.414 -7.746 1 97.12 42 GLN B C 1
ATOM 2411 O O . GLN B 1 42 ? -7.344 -4.164 -8.469 1 97.12 42 GLN B O 1
ATOM 2416 N N . LYS B 1 43 ? -7.879 -3.305 -6.457 1 97.75 43 LYS B N 1
ATOM 2417 C CA . LYS B 1 43 ? -6.832 -4.062 -5.777 1 97.75 43 LYS B CA 1
ATOM 2418 C C . LYS B 1 43 ? -7.395 -4.836 -4.59 1 97.75 43 LYS B C 1
ATOM 2420 O O . LYS B 1 43 ? -8.094 -4.27 -3.748 1 97.75 43 LYS B O 1
ATOM 2425 N N . LEU B 1 44 ? -7.125 -6.113 -4.551 1 96.56 44 LEU B N 1
ATOM 2426 C CA . LEU B 1 44 ? -7.551 -6.988 -3.469 1 96.56 44 LEU B CA 1
ATOM 2427 C C . LEU B 1 44 ? -6.355 -7.699 -2.842 1 96.56 44 LEU B C 1
ATOM 2429 O O . LEU B 1 44 ? -5.504 -8.234 -3.555 1 96.56 44 LEU B O 1
ATOM 2433 N N . LYS B 1 45 ? -6.227 -7.633 -1.58 1 97.06 45 LYS B N 1
ATOM 2434 C CA . LYS B 1 45 ? -5.211 -8.375 -0.84 1 97.06 45 LYS B CA 1
ATOM 2435 C C . LYS B 1 45 ? -5.84 -9.25 0.236 1 97.06 45 LYS B C 1
ATOM 2437 O O . LYS B 1 45 ? -6.652 -8.773 1.036 1 97.06 45 LYS B O 1
ATOM 2442 N N . MET B 1 46 ? -5.559 -10.492 0.209 1 93.81 46 MET B N 1
ATOM 2443 C CA . MET B 1 46 ? -5.98 -11.445 1.236 1 93.81 46 MET B CA 1
ATOM 2444 C C . MET B 1 46 ? -4.781 -11.945 2.035 1 93.81 46 MET B C 1
ATOM 2446 O O . MET B 1 46 ? -3.824 -12.477 1.462 1 93.81 46 MET B O 1
ATOM 2450 N N . VAL B 1 47 ? -4.855 -11.781 3.355 1 95.25 47 VAL B N 1
ATOM 2451 C CA . VAL B 1 47 ? -3.713 -12.117 4.195 1 95.25 47 VAL B CA 1
ATOM 2452 C C . VAL B 1 47 ? -4.156 -13.039 5.324 1 95.25 47 VAL B C 1
ATOM 2454 O O . VAL B 1 47 ? -5.062 -12.711 6.09 1 95.25 47 VAL B O 1
ATOM 2457 N N . GLY B 1 48 ? -3.5 -14.117 5.5 1 93.19 48 GLY B N 1
ATOM 2458 C CA . GLY B 1 48 ? -3.738 -15.016 6.621 1 93.19 48 GLY B CA 1
ATOM 2459 C C . GLY B 1 48 ? -5.121 -15.633 6.605 1 93.19 48 GLY B C 1
ATOM 2460 O O . GLY B 1 48 ? -5.738 -15.812 7.66 1 93.19 48 GLY B O 1
ATOM 2461 N N . CYS B 1 49 ? -5.668 -15.828 5.449 1 88.94 49 CYS B N 1
ATOM 2462 C CA . CYS B 1 49 ? -6.98 -16.453 5.32 1 88.94 49 CYS B CA 1
ATOM 2463 C C . CYS B 1 49 ? -6.852 -17.953 5.121 1 88.94 49 CYS B C 1
ATOM 2465 O O . CYS B 1 49 ? -5.758 -18.469 4.863 1 88.94 49 CYS B O 1
ATOM 2467 N N . ASN B 1 50 ? -7.996 -18.656 5.344 1 85.94 50 ASN B N 1
ATOM 2468 C CA . ASN B 1 50 ? -7.898 -20.125 5.297 1 85.94 50 ASN B CA 1
ATOM 2469 C C . ASN B 1 50 ? -8.898 -20.719 4.309 1 85.94 50 ASN B C 1
ATOM 2471 O O . ASN B 1 50 ? -9.344 -21.844 4.484 1 85.94 50 ASN B O 1
ATOM 2475 N N . PHE B 1 51 ? -9.25 -20.047 3.307 1 77 51 PHE B N 1
ATOM 2476 C CA . PHE B 1 51 ? -10.242 -20.641 2.422 1 77 51 PHE B CA 1
ATOM 2477 C C . PHE B 1 51 ? -9.578 -21.562 1.398 1 77 51 PHE B C 1
ATOM 2479 O O . PHE B 1 51 ? -8.422 -21.344 1.025 1 77 51 PHE B O 1
ATOM 2486 N N . LYS B 1 52 ? -10.273 -22.578 1.006 1 75 52 LYS B N 1
ATOM 2487 C CA . LYS B 1 52 ? -9.781 -23.641 0.137 1 75 52 LYS B CA 1
ATOM 2488 C C . LYS B 1 52 ? -9.891 -23.25 -1.333 1 75 52 LYS B C 1
ATOM 2490 O O . LYS B 1 52 ? -9.062 -23.656 -2.154 1 75 52 LYS B O 1
ATOM 2495 N N . GLU B 1 53 ? -10.977 -22.688 -1.699 1 70.12 53 GLU B N 1
ATOM 2496 C CA . GLU B 1 53 ? -11.18 -22.312 -3.092 1 70.12 53 GLU B CA 1
ATOM 2497 C C . GLU B 1 53 ? -11.992 -21.016 -3.197 1 70.12 53 GLU B C 1
ATOM 2499 O O . GLU B 1 53 ? -12.742 -20.672 -2.279 1 70.12 53 GLU B O 1
ATOM 2504 N N . PHE B 1 54 ? -11.688 -20.25 -4.234 1 65.94 54 PHE B N 1
ATOM 2505 C CA . PHE B 1 54 ? -12.523 -19.125 -4.59 1 65.94 54 PHE B CA 1
ATOM 2506 C C . PHE B 1 54 ? -13.758 -19.578 -5.367 1 65.94 54 PHE B C 1
ATOM 2508 O O . PHE B 1 54 ? -14.07 -19.016 -6.418 1 65.94 54 PHE B O 1
ATOM 2515 N N . SER B 1 55 ? -14.188 -20.859 -5.367 1 59.53 55 SER B N 1
ATOM 2516 C CA . SER B 1 55 ? -15.328 -21.344 -6.141 1 59.53 55 SER B CA 1
ATOM 2517 C C . SER B 1 55 ? -16.656 -20.906 -5.512 1 59.53 55 SER B C 1
ATOM 2519 O O . SER B 1 55 ? -16.734 -20.719 -4.297 1 59.53 55 SER B O 1
ATOM 2521 N N . PRO B 1 56 ? -17.578 -20.391 -6.523 1 52.34 56 PRO B N 1
ATOM 2522 C CA . PRO B 1 56 ? -18.922 -20 -6.043 1 52.34 56 PRO B CA 1
ATOM 2523 C C . PRO B 1 56 ? -19.531 -21.047 -5.125 1 52.34 56 PRO B C 1
ATOM 2525 O O . PRO B 1 56 ? -19.234 -22.25 -5.258 1 52.34 56 PRO B O 1
ATOM 2528 N N . TYR B 1 57 ? -19.969 -20.672 -4.098 1 49.5 57 TYR B N 1
ATOM 2529 C CA . TYR B 1 57 ? -20.969 -21.531 -3.467 1 49.5 57 TYR B CA 1
ATOM 2530 C C . TYR B 1 57 ? -21.953 -22.078 -4.496 1 49.5 57 TYR B C 1
ATOM 2532 O O . TYR B 1 57 ? -22.375 -21.359 -5.402 1 49.5 57 TYR B O 1
ATOM 2540 N N . GLU B 1 58 ? -21.891 -23.344 -4.961 1 46.44 58 GLU B N 1
ATOM 2541 C CA . GLU B 1 58 ? -22.828 -24.078 -5.805 1 46.44 58 GLU B CA 1
ATOM 2542 C C . GLU B 1 58 ? -24.25 -23.531 -5.664 1 46.44 58 GLU B C 1
ATOM 2544 O O . GLU B 1 58 ? -25.078 -23.719 -6.543 1 46.44 58 GLU B O 1
ATOM 2549 N N . GLY B 1 59 ? -24.688 -23.125 -4.555 1 43.34 59 GLY B N 1
ATOM 2550 C CA . GLY B 1 59 ? -26.125 -22.984 -4.488 1 43.34 59 GLY B CA 1
ATOM 2551 C C . GLY B 1 59 ? -26.688 -22.016 -5.508 1 43.34 59 GLY B C 1
ATOM 2552 O O . GLY B 1 59 ? -27.812 -22.156 -5.965 1 43.34 59 GLY B O 1
ATOM 2553 N N . ASP B 1 60 ? -26.5 -20.672 -5.582 1 44.34 60 ASP B N 1
ATOM 2554 C CA . ASP B 1 60 ? -27.469 -19.797 -6.254 1 44.34 60 ASP B CA 1
ATOM 2555 C C . ASP B 1 60 ? -27.125 -19.641 -7.73 1 44.34 60 ASP B C 1
ATOM 2557 O O . ASP B 1 60 ? -26.547 -18.625 -8.133 1 44.34 60 ASP B O 1
ATOM 2561 N N . VAL B 1 61 ? -26.891 -20.609 -8.461 1 45.69 61 VAL B N 1
ATOM 2562 C CA . VAL B 1 61 ? -26.703 -20.797 -9.898 1 45.69 61 VAL B CA 1
ATOM 2563 C C . VAL B 1 61 ? -27.656 -19.891 -10.672 1 45.69 61 VAL B C 1
ATOM 2565 O O . VAL B 1 61 ? -27.312 -19.406 -11.75 1 45.69 61 VAL B O 1
ATOM 2568 N N . GLY B 1 62 ? -28.891 -20.016 -10.461 1 45.88 62 GLY B N 1
ATOM 2569 C CA . GLY B 1 62 ? -29.938 -19.438 -11.266 1 45.88 62 GLY B CA 1
ATOM 2570 C C . GLY B 1 62 ? -29.781 -17.938 -11.469 1 45.88 62 GLY B C 1
ATOM 2571 O O . GLY B 1 62 ? -30.094 -17.422 -12.539 1 45.88 62 GLY B O 1
ATOM 2572 N N . GLU B 1 63 ? -29.594 -17.062 -10.516 1 48.72 63 GLU B N 1
ATOM 2573 C CA . GLU B 1 63 ? -29.547 -15.609 -10.367 1 48.72 63 GLU B CA 1
ATOM 2574 C C . GLU B 1 63 ? -28.141 -15.078 -10.617 1 48.72 63 GLU B C 1
ATOM 2576 O O . GLU B 1 63 ? -27.875 -13.898 -10.375 1 48.72 63 GLU B O 1
ATOM 2581 N N . GLU B 1 64 ? -27.266 -15.828 -11.266 1 54.44 64 GLU B N 1
ATOM 2582 C CA . GLU B 1 64 ? -25.812 -15.727 -11.352 1 54.44 64 GLU B CA 1
ATOM 2583 C C . GLU B 1 64 ? -25.391 -14.664 -12.359 1 54.44 64 GLU B C 1
ATOM 2585 O O . GLU B 1 64 ? -24.406 -13.953 -12.148 1 54.44 64 GLU B O 1
ATOM 2590 N N . ARG B 1 65 ? -26.109 -14.82 -13.492 1 55.62 65 ARG B N 1
ATOM 2591 C CA . ARG B 1 65 ? -25.688 -13.875 -14.516 1 55.62 65 ARG B CA 1
ATOM 2592 C C . ARG B 1 65 ? -25.719 -12.445 -13.984 1 55.62 65 ARG B C 1
ATOM 2594 O O . ARG B 1 65 ? -24.797 -11.656 -14.242 1 55.62 65 ARG B O 1
ATOM 2601 N N . ASP B 1 66 ? -26.75 -12.172 -13.359 1 61.53 66 ASP B N 1
ATOM 2602 C CA . ASP B 1 66 ? -26.891 -10.812 -12.844 1 61.53 66 ASP B CA 1
ATOM 2603 C C . ASP B 1 66 ? -25.828 -10.508 -11.789 1 61.53 66 ASP B C 1
ATOM 2605 O O . ASP B 1 66 ? -25.328 -9.391 -11.703 1 61.53 66 ASP B O 1
ATOM 2609 N N . VAL B 1 67 ? -25.406 -11.594 -11.219 1 64.5 67 VAL B N 1
ATOM 2610 C CA . VAL B 1 67 ? -24.453 -11.398 -10.141 1 64.5 67 VAL B CA 1
ATOM 2611 C C . VAL B 1 67 ? -23.078 -11.07 -10.727 1 64.5 67 VAL B C 1
ATOM 2613 O O . VAL B 1 67 ? -22.375 -10.195 -10.219 1 64.5 67 VAL B O 1
ATOM 2616 N N . VAL B 1 68 ? -22.797 -11.688 -11.836 1 72.12 68 VAL B N 1
ATOM 2617 C CA . VAL B 1 68 ? -21.469 -11.562 -12.43 1 72.12 68 VAL B CA 1
ATOM 2618 C C . VAL B 1 68 ? -21.25 -10.133 -12.914 1 72.12 68 VAL B C 1
ATOM 2620 O O . VAL B 1 68 ? -20.141 -9.586 -12.781 1 72.12 68 VAL B O 1
ATOM 2623 N N . THR B 1 69 ? -22.312 -9.562 -13.367 1 75.44 69 THR B N 1
ATOM 2624 C CA . THR B 1 69 ? -22.188 -8.227 -13.945 1 75.44 69 THR B CA 1
ATOM 2625 C C . THR B 1 69 ? -21.891 -7.195 -12.859 1 75.44 69 THR B C 1
ATOM 2627 O O . THR B 1 69 ? -21.359 -6.121 -13.148 1 75.44 69 THR B O 1
ATOM 2630 N N . MET B 1 70 ? -22.109 -7.594 -11.711 1 79.88 70 MET B N 1
ATOM 2631 C CA . MET B 1 70 ? -21.953 -6.621 -10.633 1 79.88 70 MET B CA 1
ATOM 2632 C C . MET B 1 70 ? -20.609 -6.809 -9.922 1 79.88 70 MET B C 1
ATOM 2634 O O . MET B 1 70 ? -20.234 -6.004 -9.07 1 79.88 70 MET B O 1
ATOM 2638 N N . LEU B 1 71 ? -19.891 -7.797 -10.383 1 85.94 71 LEU B N 1
ATOM 2639 C CA . LEU B 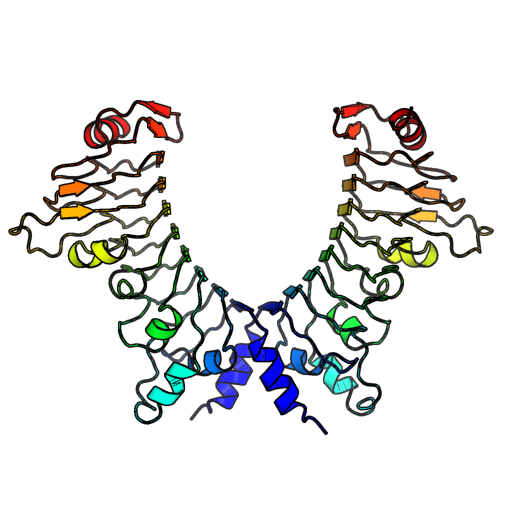1 71 ? -18.625 -8.07 -9.711 1 85.94 71 LEU B CA 1
ATOM 2640 C C . LEU B 1 71 ? -17.516 -7.148 -10.227 1 85.94 71 LEU B C 1
ATOM 2642 O O . LEU B 1 71 ? -17.516 -6.785 -11.406 1 85.94 71 LEU B O 1
ATOM 2646 N N . PRO B 1 72 ? -16.688 -6.773 -9.344 1 90.38 72 PRO B N 1
ATOM 2647 C CA . PRO B 1 72 ? -15.562 -5.957 -9.82 1 90.38 72 PRO B CA 1
ATOM 2648 C C . PRO B 1 72 ? -14.578 -6.746 -10.68 1 90.38 72 PRO B C 1
ATOM 2650 O O . PRO B 1 72 ? -14.633 -7.98 -10.711 1 90.38 72 PRO B O 1
ATOM 2653 N N . ARG B 1 73 ? -13.883 -6.051 -11.5 1 91.81 73 ARG B N 1
ATOM 2654 C CA . ARG B 1 73 ? -12.758 -6.605 -12.242 1 91.81 73 ARG B CA 1
ATOM 2655 C C . ARG B 1 73 ? -11.438 -6.023 -11.734 1 91.81 73 ARG B C 1
ATOM 2657 O O . ARG B 1 73 ? -11.031 -4.938 -12.148 1 91.81 73 ARG B O 1
ATOM 2664 N N . ILE B 1 74 ? -10.789 -6.781 -10.891 1 96.25 74 ILE B N 1
ATOM 2665 C CA . ILE B 1 74 ? -9.617 -6.238 -10.203 1 96.25 74 ILE B CA 1
ATOM 2666 C C . ILE B 1 74 ? -8.398 -6.332 -11.117 1 96.25 74 ILE B C 1
ATOM 2668 O O . ILE B 1 74 ? -8.352 -7.164 -12.023 1 96.25 74 ILE B O 1
ATOM 2672 N N . LYS B 1 75 ? -7.457 -5.492 -10.867 1 97.94 75 LYS B N 1
ATOM 2673 C CA . LYS B 1 75 ? -6.215 -5.453 -11.633 1 97.94 75 LYS B CA 1
ATOM 2674 C C . LYS B 1 75 ? -5.062 -6.074 -10.852 1 97.94 75 LYS B C 1
ATOM 2676 O O . LYS B 1 75 ? -4.105 -6.582 -11.438 1 97.94 75 LYS B O 1
ATOM 2681 N N . LYS B 1 76 ? -5.184 -5.973 -9.547 1 98.62 76 LYS B N 1
ATOM 2682 C CA . LYS B 1 76 ? -4.094 -6.461 -8.703 1 98.62 76 LYS B CA 1
ATOM 2683 C C . LYS B 1 76 ? -4.621 -7.379 -7.605 1 98.62 76 LYS B C 1
ATOM 2685 O O . LYS B 1 76 ? -5.539 -7.012 -6.867 1 98.62 76 LYS B O 1
ATOM 2690 N N . LEU B 1 77 ? -4.051 -8.578 -7.543 1 97.69 77 LEU B N 1
ATOM 2691 C CA . LEU B 1 77 ? -4.398 -9.547 -6.512 1 97.69 77 LEU B CA 1
ATOM 2692 C C . LEU B 1 77 ? -3.16 -9.984 -5.738 1 97.69 77 LEU B C 1
ATOM 2694 O O . LEU B 1 77 ? -2.133 -10.312 -6.336 1 97.69 77 LEU B O 1
ATOM 2698 N N . THR B 1 78 ? -3.256 -9.898 -4.461 1 98.12 78 THR B N 1
ATOM 2699 C CA . THR B 1 78 ? -2.217 -10.438 -3.588 1 98.12 78 THR B CA 1
ATOM 2700 C C . THR B 1 78 ? -2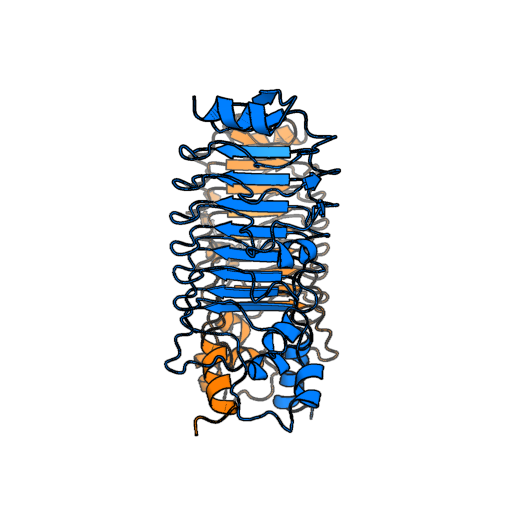.793 -11.484 -2.637 1 98.12 78 THR B C 1
ATOM 2702 O O . THR B 1 78 ? -3.76 -11.211 -1.921 1 98.12 78 THR B O 1
ATOM 2705 N N . LEU B 1 79 ? -2.27 -12.625 -2.686 1 96.56 79 LEU B N 1
ATOM 2706 C CA . LEU B 1 79 ? -2.555 -13.695 -1.737 1 96.56 79 LEU B CA 1
ATOM 2707 C C . LEU B 1 79 ? -1.346 -13.977 -0.851 1 96.56 79 LEU B C 1
ATOM 2709 O O . LEU B 1 79 ? -0.288 -14.375 -1.343 1 96.56 79 LEU B O 1
ATOM 2713 N N . GLN B 1 80 ? -1.495 -13.742 0.423 1 97.38 80 GLN B N 1
ATOM 2714 C CA . GLN B 1 80 ? -0.392 -13.945 1.355 1 97.38 80 GLN B CA 1
ATOM 2715 C C . GLN B 1 80 ? -0.813 -14.844 2.521 1 97.38 80 GLN B C 1
ATOM 2717 O O . GLN B 1 80 ? -1.651 -14.453 3.336 1 97.38 80 GLN B O 1
ATOM 2722 N N . GLY B 1 81 ? -0.237 -15.945 2.609 1 95.25 81 GLY B N 1
ATOM 2723 C CA . GLY B 1 81 ? -0.543 -16.844 3.715 1 95.25 81 GLY B CA 1
ATOM 2724 C C . GLY B 1 81 ? -1.961 -17.375 3.672 1 95.25 81 GLY B C 1
ATOM 2725 O O . GLY B 1 81 ? -2.635 -17.453 4.703 1 95.25 81 GLY B O 1
ATOM 2726 N N . VAL B 1 82 ? -2.535 -17.516 2.506 1 90.38 82 VAL B N 1
ATOM 2727 C CA . VAL B 1 82 ? -3.838 -18.156 2.354 1 90.38 82 VAL B CA 1
ATOM 2728 C C . VAL B 1 82 ? -3.67 -19.672 2.357 1 90.38 82 VAL B C 1
ATOM 2730 O O . VAL B 1 82 ? -3.289 -20.266 1.345 1 90.38 82 VAL B O 1
ATOM 2733 N N . ASP B 1 83 ? -4.129 -20.125 3.602 1 80.38 83 ASP B N 1
ATOM 2734 C CA . ASP B 1 83 ? -3.768 -21.516 3.854 1 80.38 83 ASP B CA 1
ATOM 2735 C C . ASP B 1 83 ? -4.852 -22.469 3.35 1 80.38 83 ASP B C 1
ATOM 2737 O O . ASP B 1 83 ? -6.023 -22.094 3.27 1 80.38 83 ASP B O 1
ATOM 2741 N N . ASN B 1 84 ? -4.676 -23.438 2.564 1 82.31 84 ASN B N 1
ATOM 2742 C CA . ASN B 1 84 ? -5.5 -24.578 2.162 1 82.31 84 ASN B CA 1
ATOM 2743 C C . ASN B 1 84 ? -5.867 -24.5 0.683 1 82.31 84 ASN B C 1
ATOM 2745 O O . ASN B 1 84 ? -6.52 -25.406 0.158 1 82.31 84 ASN B O 1
ATOM 2749 N N . MET B 1 85 ? -5.457 -23.391 0.186 1 84.62 85 MET B N 1
ATOM 2750 C CA . MET B 1 85 ? -5.777 -23.234 -1.229 1 84.62 85 MET B CA 1
ATOM 2751 C C . MET B 1 85 ? -4.789 -24 -2.102 1 84.62 85 MET B C 1
ATOM 2753 O O . MET B 1 85 ? -3.631 -23.594 -2.234 1 84.62 85 MET B O 1
ATOM 2757 N N . ALA B 1 86 ? -5.273 -25.141 -2.668 1 85.44 86 ALA B N 1
ATOM 2758 C CA . ALA B 1 86 ? -4.406 -25.922 -3.543 1 85.44 86 ALA B CA 1
ATOM 2759 C C . ALA B 1 86 ? -4.363 -25.312 -4.949 1 85.44 86 ALA B C 1
ATOM 2761 O O . ALA B 1 86 ? -3.322 -25.344 -5.609 1 85.44 86 ALA B O 1
ATOM 2762 N N . HIS B 1 87 ? -5.551 -24.875 -5.273 1 86.62 87 HIS B N 1
ATOM 2763 C CA . HIS B 1 87 ? -5.699 -24.203 -6.559 1 86.62 87 HIS B CA 1
ATOM 2764 C C . HIS B 1 87 ? -6.305 -22.812 -6.379 1 86.62 87 HIS B C 1
ATOM 2766 O O . HIS B 1 87 ? -7.105 -22.594 -5.465 1 86.62 87 HIS B O 1
ATOM 2772 N N . LEU B 1 88 ? -5.945 -21.844 -7.137 1 88.62 88 LEU B N 1
ATOM 2773 C CA . LEU B 1 88 ? -6.469 -20.5 -6.984 1 88.62 88 LEU B CA 1
ATOM 2774 C C . LEU B 1 88 ? -7.961 -20.453 -7.309 1 88.62 88 LEU B C 1
ATOM 2776 O O . LEU B 1 88 ? -8.797 -20.375 -6.406 1 88.62 88 LEU B O 1
ATOM 2780 N N . TRP B 1 89 ? -8.32 -20.406 -8.562 1 85.94 89 TRP B N 1
ATOM 2781 C CA . TRP B 1 89 ? -9.727 -20.438 -8.969 1 85.94 89 TRP B CA 1
ATOM 2782 C C . TRP B 1 89 ? -9.898 -21.172 -10.297 1 85.94 89 TRP B C 1
ATOM 2784 O O . TRP B 1 89 ? -8.93 -21.359 -11.039 1 85.94 89 TRP B O 1
ATOM 2794 N N . LYS B 1 90 ? -11.125 -21.656 -10.438 1 83.69 90 LYS B N 1
ATOM 2795 C CA . LYS B 1 90 ? -11.461 -22.391 -11.656 1 83.69 90 LYS B CA 1
ATOM 2796 C C . LYS B 1 90 ? -12.086 -21.469 -12.703 1 83.69 90 LYS B C 1
ATOM 2798 O O . LYS B 1 90 ? -12.734 -20.469 -12.352 1 83.69 90 LYS B O 1
ATOM 2803 N N . GLN B 1 91 ? -11.812 -21.891 -13.891 1 84.5 91 GLN B N 1
ATOM 2804 C CA . GLN B 1 91 ? -12.445 -21.156 -14.977 1 84.5 91 GLN B CA 1
ATOM 2805 C C . GLN B 1 91 ? -13.969 -21.172 -14.836 1 84.5 91 GLN B C 1
ATOM 2807 O O . GLN B 1 91 ? -14.562 -22.203 -14.5 1 84.5 91 GLN B O 1
ATOM 2812 N N . GLY B 1 92 ? -14.5 -19.984 -14.969 1 80.75 92 GLY B N 1
ATOM 2813 C CA . GLY B 1 92 ? -15.953 -19.891 -14.914 1 80.75 92 GLY B CA 1
ATOM 2814 C C . GLY B 1 92 ? -16.484 -19.562 -13.531 1 80.75 92 GLY B C 1
ATOM 2815 O O . GLY B 1 92 ? -17.641 -19.188 -13.375 1 80.75 92 GLY B O 1
ATOM 2816 N N . SER B 1 93 ? -15.633 -19.672 -12.531 1 82.5 93 SER B N 1
ATOM 2817 C CA . SER B 1 93 ? -16.047 -19.312 -11.188 1 82.5 93 SER B CA 1
ATOM 2818 C C . SER B 1 93 ? -16.281 -17.797 -11.062 1 82.5 93 SER B C 1
ATOM 2820 O O . SER B 1 93 ? -15.898 -17.031 -11.953 1 82.5 93 SER B O 1
ATOM 2822 N N . LEU B 1 94 ? -16.938 -17.406 -10.07 1 82.75 94 LEU B N 1
ATOM 2823 C CA . LEU B 1 94 ? -17.141 -15.984 -9.836 1 82.75 94 LEU B CA 1
ATOM 2824 C C . LEU B 1 94 ? -15.82 -15.242 -9.734 1 82.75 94 LEU B C 1
ATOM 2826 O O . LEU B 1 94 ? -15.68 -14.133 -10.258 1 82.75 94 LEU B O 1
ATOM 2830 N N . PHE B 1 95 ? -14.875 -15.961 -9.102 1 86.56 95 PHE B N 1
ATOM 2831 C CA . PHE B 1 95 ? -13.594 -15.297 -8.914 1 86.56 95 PHE B CA 1
ATOM 2832 C C . PHE B 1 95 ? -12.844 -15.188 -10.242 1 86.56 95 PHE B C 1
ATOM 2834 O O . PHE B 1 95 ? -12.07 -14.25 -10.445 1 86.56 95 PHE B O 1
ATOM 2841 N N . HIS B 1 96 ? -13.102 -16.125 -11.109 1 89.06 96 HIS B N 1
ATOM 2842 C CA . HIS B 1 96 ? -12.562 -15.984 -12.461 1 89.06 96 HIS B CA 1
ATOM 2843 C C . HIS B 1 96 ? -13.016 -14.68 -13.102 1 89.06 96 HIS B C 1
ATOM 2845 O O . HIS B 1 96 ? -12.227 -14.008 -13.766 1 89.06 96 HIS B O 1
ATOM 2851 N N . HIS B 1 97 ? -14.219 -14.367 -12.836 1 88.38 97 HIS B N 1
ATOM 2852 C CA . HIS B 1 97 ? -14.758 -13.133 -13.391 1 88.38 97 HIS B CA 1
ATOM 2853 C C . HIS B 1 97 ? -14.141 -11.906 -12.711 1 88.38 97 HIS B C 1
ATOM 2855 O O . HIS B 1 97 ? -13.836 -10.914 -13.375 1 88.38 97 HIS B O 1
ATOM 2861 N N . ILE B 1 98 ? -13.953 -12.016 -11.477 1 90.5 98 ILE B N 1
ATOM 2862 C CA . ILE B 1 98 ? -13.359 -10.922 -10.711 1 90.5 98 ILE B CA 1
ATOM 2863 C C . ILE B 1 98 ? -11.93 -10.672 -11.188 1 90.5 98 ILE B C 1
ATOM 2865 O O . ILE B 1 98 ? -11.5 -9.523 -11.305 1 90.5 98 ILE B O 1
ATOM 2869 N N . CYS B 1 99 ? -11.242 -11.742 -11.609 1 92.81 99 CYS B N 1
ATOM 2870 C CA . CYS B 1 99 ? -9.828 -11.664 -11.961 1 92.81 99 CYS B CA 1
ATOM 2871 C C . CYS B 1 99 ? -9.641 -11.633 -13.477 1 92.81 99 CYS B C 1
ATOM 2873 O O . CYS B 1 99 ? -8.547 -11.891 -13.977 1 92.81 99 CYS B O 1
ATOM 2875 N N . ALA B 1 100 ? -10.703 -11.297 -14.203 1 90.31 100 ALA B N 1
ATOM 2876 C CA . ALA B 1 100 ? -10.688 -11.391 -15.656 1 90.31 100 ALA B CA 1
ATOM 2877 C C . ALA B 1 100 ? -9.695 -10.398 -16.266 1 90.31 100 ALA B C 1
ATOM 2879 O O . ALA B 1 100 ? -9.172 -10.617 -17.359 1 90.31 100 ALA B O 1
ATOM 2880 N N . ASN B 1 101 ? -9.359 -9.273 -15.562 1 94 101 ASN B N 1
ATOM 2881 C CA . ASN B 1 101 ? -8.461 -8.25 -16.078 1 94 101 ASN B CA 1
ATOM 2882 C C . ASN B 1 101 ? -7.211 -8.117 -15.211 1 94 101 ASN B C 1
ATOM 2884 O O . ASN B 1 101 ? -6.629 -7.035 -15.117 1 94 101 ASN B O 1
ATOM 2888 N N . LEU B 1 102 ? -6.82 -9.188 -14.703 1 97.5 102 LEU B N 1
ATOM 2889 C CA . LEU B 1 102 ? -5.715 -9.172 -13.75 1 97.5 102 LEU B CA 1
ATOM 2890 C C . LEU B 1 102 ? -4.414 -8.758 -14.43 1 97.5 102 LEU B C 1
ATOM 2892 O O . LEU B 1 102 ? -4.059 -9.305 -15.477 1 97.5 102 LEU B O 1
ATOM 2896 N N . GLU B 1 103 ? -3.719 -7.797 -13.867 1 98.56 103 GLU B N 1
ATOM 2897 C CA . GLU B 1 103 ? -2.438 -7.32 -14.383 1 98.56 103 GLU B CA 1
ATOM 2898 C C . GLU B 1 103 ? -1.286 -7.738 -13.469 1 98.56 103 GLU B C 1
ATOM 2900 O O . GLU B 1 103 ? -0.161 -7.934 -13.93 1 98.56 103 GLU B O 1
ATOM 2905 N N . THR B 1 104 ? -1.576 -7.805 -12.18 1 98.81 104 THR B N 1
ATOM 2906 C CA . THR B 1 104 ? -0.557 -8.18 -11.203 1 98.81 104 THR B CA 1
ATOM 2907 C C . THR B 1 104 ? -1.076 -9.273 -10.273 1 98.81 104 THR B C 1
ATOM 2909 O O . THR B 1 104 ? -2.17 -9.156 -9.711 1 98.81 104 THR B O 1
ATOM 2912 N N . LEU B 1 105 ? -0.322 -10.352 -10.148 1 98.56 105 LEU B N 1
ATOM 2913 C CA . LEU B 1 105 ? -0.614 -11.422 -9.195 1 98.56 105 LEU B CA 1
ATOM 2914 C C . LEU B 1 105 ? 0.587 -11.688 -8.297 1 98.56 105 LEU B C 1
ATOM 2916 O O . LEU B 1 105 ? 1.687 -11.961 -8.781 1 98.56 105 LEU B O 1
ATOM 2920 N N . LYS B 1 106 ? 0.389 -11.531 -7.027 1 98.69 106 LYS B N 1
ATOM 2921 C CA . LYS B 1 106 ? 1.389 -11.898 -6.031 1 98.69 106 LYS B CA 1
ATOM 2922 C C . LYS B 1 106 ? 0.88 -13.023 -5.133 1 98.69 106 LYS B C 1
ATOM 2924 O O . LYS B 1 106 ? -0.2 -12.922 -4.551 1 98.69 106 LYS B O 1
ATOM 2929 N N . VAL B 1 107 ? 1.562 -14.102 -5.09 1 97.62 107 VAL B N 1
ATOM 2930 C CA . VAL B 1 107 ? 1.252 -15.242 -4.238 1 97.62 107 VAL B CA 1
ATOM 2931 C C . VAL B 1 107 ? 2.438 -15.539 -3.322 1 97.62 107 VAL B C 1
ATOM 2933 O O . VAL B 1 107 ? 3.533 -15.852 -3.797 1 97.62 107 VAL B O 1
ATOM 2936 N N . SER B 1 108 ? 2.225 -15.438 -2.035 1 98.06 108 SER B N 1
ATOM 2937 C CA . SER B 1 108 ? 3.34 -15.656 -1.119 1 98.06 108 SER B CA 1
ATOM 2938 C C . SER B 1 108 ? 2.891 -16.406 0.128 1 98.06 108 SER B C 1
ATOM 2940 O O . SER B 1 108 ? 1.773 -16.219 0.61 1 98.06 108 SER B O 1
ATOM 2942 N N . GLU B 1 109 ? 3.688 -17.266 0.64 1 97.25 109 GLU B N 1
ATOM 2943 C CA . GLU B 1 109 ? 3.473 -18.016 1.881 1 97.25 109 GLU B CA 1
ATOM 2944 C C . GLU B 1 109 ? 2.178 -18.812 1.825 1 97.25 109 GLU B C 1
ATOM 2946 O O . GLU B 1 109 ? 1.479 -18.953 2.832 1 97.25 109 GLU B O 1
ATOM 2951 N N . CYS B 1 110 ? 1.793 -19.141 0.638 1 95.75 110 CYS B N 1
ATOM 2952 C CA . CYS B 1 110 ? 0.657 -20.031 0.458 1 95.75 110 CYS B CA 1
ATOM 2953 C C . CYS B 1 110 ? 1.116 -21.484 0.365 1 95.75 110 CYS B C 1
ATOM 2955 O O . CYS B 1 110 ? 1.421 -21.969 -0.724 1 95.75 110 CYS B O 1
ATOM 2957 N N . VAL B 1 111 ? 1.028 -22.188 1.397 1 93.19 111 VAL B N 1
ATOM 2958 C CA . VAL B 1 111 ? 1.731 -23.453 1.587 1 93.19 111 VAL B CA 1
ATOM 2959 C C . VAL B 1 111 ? 1.058 -24.547 0.764 1 93.19 111 VAL B C 1
ATOM 2961 O O . VAL B 1 111 ? 1.713 -25.5 0.326 1 93.19 111 VAL B O 1
ATOM 2964 N N . SER B 1 112 ? -0.182 -24.391 0.464 1 93.12 112 SER B N 1
ATOM 2965 C CA . SER B 1 112 ? -0.928 -25.5 -0.125 1 93.12 112 SER B CA 1
ATOM 2966 C C . SER B 1 112 ? -1.044 -25.344 -1.638 1 93.12 112 SER B C 1
ATOM 2968 O O . SER B 1 112 ? -1.46 -26.281 -2.332 1 93.12 112 SER B O 1
ATOM 2970 N N . VAL B 1 113 ? -0.661 -24.219 -2.168 1 93.75 113 VAL B N 1
ATOM 2971 C CA . VAL B 1 113 ? -0.817 -24 -3.6 1 93.75 113 VAL B CA 1
ATOM 2972 C C . VAL B 1 113 ? 0.137 -24.906 -4.375 1 93.75 113 VAL B C 1
ATOM 2974 O O . VAL B 1 113 ? 1.348 -24.891 -4.141 1 93.75 113 VAL B O 1
ATOM 2977 N N . ILE B 1 114 ? -0.417 -25.656 -5.312 1 92.94 114 ILE B N 1
ATOM 2978 C CA . ILE B 1 114 ? 0.395 -26.641 -6.016 1 92.94 114 ILE B CA 1
ATOM 2979 C C . ILE B 1 114 ? 0.765 -26.125 -7.402 1 92.94 114 ILE B C 1
ATOM 2981 O O . ILE B 1 114 ? 1.797 -26.5 -7.961 1 92.94 114 ILE B O 1
ATOM 2985 N N . SER B 1 115 ? -0.089 -25.375 -7.953 1 93.44 115 SER B N 1
ATOM 2986 C CA . SER B 1 115 ? 0.122 -24.812 -9.281 1 93.44 115 SER B CA 1
ATOM 2987 C C . SER B 1 115 ? -0.835 -23.656 -9.555 1 93.44 115 SER B C 1
ATOM 2989 O O . SER B 1 115 ? -1.852 -23.516 -8.875 1 93.44 115 SER B O 1
ATOM 2991 N N . LEU B 1 116 ? -0.51 -22.844 -10.516 1 94.81 116 LEU B N 1
ATOM 2992 C CA . LEU B 1 116 ? -1.38 -21.734 -10.906 1 94.81 116 LEU B CA 1
ATOM 2993 C C . LEU B 1 116 ? -2.158 -22.078 -12.172 1 94.81 116 LEU B C 1
ATOM 2995 O O . LEU B 1 116 ? -2.926 -21.266 -12.68 1 94.81 116 LEU B O 1
ATOM 2999 N N . SER B 1 117 ? -2.07 -23.281 -12.711 1 93.12 117 SER B N 1
ATOM 3000 C CA . SER B 1 117 ? -2.609 -23.672 -14.008 1 93.12 117 SER B CA 1
ATOM 3001 C C . SER B 1 117 ? -4.125 -23.5 -14.055 1 93.12 117 SER B C 1
ATOM 3003 O O . SER B 1 117 ? -4.68 -23.078 -15.07 1 93.12 117 SER B O 1
ATOM 3005 N N . CYS B 1 118 ? -4.762 -23.688 -12.977 1 89.62 118 CYS B N 1
ATOM 3006 C CA . CYS B 1 118 ? -6.219 -23.625 -12.93 1 89.62 118 CYS B CA 1
ATOM 3007 C C . CYS B 1 118 ? -6.715 -22.203 -13.156 1 89.62 118 CYS B C 1
ATOM 3009 O O . CYS B 1 118 ? -7.824 -22 -13.648 1 89.62 118 CYS B O 1
ATOM 3011 N N . ALA B 1 119 ? -5.84 -21.266 -12.836 1 91.75 119 ALA B N 1
ATOM 3012 C CA . ALA B 1 119 ? -6.246 -19.875 -12.922 1 91.75 119 ALA B CA 1
ATOM 3013 C C . ALA B 1 119 ? -5.727 -19.219 -14.195 1 91.75 119 ALA B C 1
ATOM 3015 O O . ALA B 1 119 ? -5.93 -18.031 -14.422 1 91.75 119 ALA B O 1
ATOM 3016 N N . SER B 1 120 ? -5.199 -19.953 -15.094 1 92.38 120 SER B N 1
ATOM 3017 C CA . SER B 1 120 ? -4.43 -19.438 -16.219 1 92.38 120 SER B CA 1
ATOM 3018 C C . SER B 1 120 ? -5.305 -18.609 -17.156 1 92.38 120 SER B C 1
ATOM 3020 O O . SER B 1 120 ? -4.824 -17.672 -17.781 1 92.38 120 SER B O 1
ATOM 3022 N N . SER B 1 121 ? -6.555 -18.969 -17.203 1 90.75 121 SER B N 1
ATOM 3023 C CA . SER B 1 121 ? -7.461 -18.25 -18.094 1 90.75 121 SER B CA 1
ATOM 3024 C C . SER B 1 121 ? -7.562 -16.781 -17.703 1 90.75 121 SER B C 1
ATOM 3026 O O . SER B 1 121 ? -7.98 -15.945 -18.516 1 90.75 121 SER B O 1
ATOM 3028 N N . SER B 1 122 ? -7.164 -16.422 -16.516 1 92.56 122 SER B N 1
ATOM 3029 C CA . SER B 1 122 ? -7.219 -15.047 -16.031 1 92.56 122 SER B CA 1
ATOM 3030 C C . SER B 1 122 ? -5.902 -14.312 -16.281 1 92.56 122 SER B C 1
ATOM 3032 O O . SER B 1 122 ? -5.754 -13.148 -15.922 1 92.56 122 SER B O 1
ATOM 3034 N N . PHE B 1 123 ? -4.973 -14.898 -17 1 96.06 123 PHE B N 1
ATOM 3035 C CA . PHE B 1 123 ? -3.621 -14.352 -17.016 1 96.06 123 PHE B CA 1
ATOM 3036 C C . PHE B 1 123 ? -3.322 -13.672 -18.344 1 96.06 123 PHE B C 1
ATOM 3038 O O . PHE B 1 123 ? -2.188 -13.266 -18.609 1 96.06 123 PHE B O 1
ATOM 3045 N N . GLN B 1 124 ? -4.348 -13.492 -19.125 1 94.5 124 GLN B N 1
ATOM 3046 C CA . GLN B 1 124 ? -4.141 -12.945 -20.469 1 94.5 124 GLN B CA 1
ATOM 3047 C C . GLN B 1 124 ? -3.611 -11.516 -20.406 1 94.5 124 GLN B C 1
ATOM 3049 O O . GLN B 1 124 ? -2.908 -11.07 -21.312 1 94.5 124 GLN B O 1
ATOM 3054 N N . ASN B 1 125 ? -3.914 -10.781 -19.359 1 96.88 125 ASN B N 1
ATOM 3055 C CA . ASN B 1 125 ? -3.469 -9.398 -19.219 1 96.88 125 ASN B CA 1
ATOM 3056 C C . ASN B 1 125 ? -2.379 -9.266 -18.156 1 96.88 125 ASN B C 1
ATOM 3058 O O . ASN B 1 125 ? -1.966 -8.148 -17.828 1 96.88 125 ASN B O 1
ATOM 3062 N N . LEU B 1 126 ? -1.932 -10.344 -17.672 1 98.19 126 LEU B N 1
ATOM 3063 C CA . LEU B 1 126 ? -0.988 -10.336 -16.562 1 98.19 126 LEU B CA 1
ATOM 3064 C C . LEU B 1 126 ? 0.369 -9.797 -17 1 98.19 126 LEU B C 1
ATOM 3066 O O . LEU B 1 126 ? 0.957 -10.297 -17.953 1 98.19 126 LEU B O 1
ATOM 3070 N N . THR B 1 127 ? 0.846 -8.805 -16.328 1 98.69 127 THR B N 1
ATOM 3071 C CA . THR B 1 127 ? 2.148 -8.234 -16.656 1 98.69 127 THR B CA 1
ATOM 3072 C C . THR B 1 127 ? 3.168 -8.555 -15.57 1 98.69 127 THR B C 1
ATOM 3074 O O . THR B 1 127 ? 4.375 -8.562 -15.828 1 98.69 127 THR B O 1
ATOM 3077 N N . THR B 1 128 ? 2.678 -8.766 -14.383 1 98.88 128 THR B N 1
ATOM 3078 C CA . THR B 1 128 ? 3.572 -9.047 -13.258 1 98.88 128 THR B CA 1
ATOM 3079 C C . THR B 1 128 ? 3.096 -10.258 -12.477 1 98.88 128 THR B C 1
ATOM 3081 O O . THR B 1 128 ? 1.943 -10.312 -12.039 1 98.88 128 THR B O 1
ATOM 3084 N N . LEU B 1 129 ? 3.98 -11.25 -12.344 1 98.75 129 LEU B N 1
ATOM 3085 C CA . LEU B 1 129 ? 3.727 -12.438 -11.539 1 98.75 129 LEU B CA 1
ATOM 3086 C C . LEU B 1 129 ? 4.832 -12.648 -10.508 1 98.75 129 LEU B C 1
ATOM 3088 O O . LEU B 1 129 ? 6 -12.805 -10.875 1 98.75 129 LEU B O 1
ATOM 3092 N N . ASP B 1 130 ? 4.492 -12.586 -9.242 1 98.81 130 ASP B N 1
ATOM 3093 C CA . ASP B 1 130 ? 5.414 -12.766 -8.125 1 98.81 130 ASP B CA 1
ATOM 3094 C C . ASP B 1 130 ? 4.984 -13.938 -7.242 1 98.81 130 ASP B C 1
ATOM 3096 O O . ASP B 1 130 ? 3.918 -13.898 -6.625 1 98.81 130 ASP B O 1
ATOM 3100 N N . VAL B 1 131 ? 5.75 -14.977 -7.184 1 98.62 131 VAL B N 1
ATOM 3101 C CA . VAL B 1 131 ? 5.445 -16.172 -6.414 1 98.62 131 VAL B CA 1
ATOM 3102 C C . VAL B 1 131 ? 6.566 -16.453 -5.414 1 98.62 131 VAL B C 1
ATOM 3104 O O . VAL B 1 131 ? 7.719 -16.656 -5.805 1 98.62 131 VAL B O 1
ATOM 3107 N N . TRP B 1 132 ? 6.23 -16.484 -4.133 1 98.44 132 TRP B N 1
ATOM 3108 C CA . TRP B 1 132 ? 7.262 -16.594 -3.107 1 98.44 132 TRP B CA 1
ATOM 3109 C C . TRP B 1 132 ? 6.828 -17.531 -1.996 1 98.44 132 TRP B C 1
ATOM 3111 O O . TRP B 1 132 ? 5.688 -17.469 -1.528 1 98.44 132 TRP B O 1
ATOM 3121 N N . ASN B 1 133 ? 7.68 -18.422 -1.647 1 98.06 133 ASN B N 1
ATOM 3122 C CA . ASN B 1 133 ? 7.508 -19.25 -0.454 1 98.06 133 ASN B CA 1
ATOM 3123 C C . ASN B 1 133 ? 6.215 -20.062 -0.508 1 98.06 133 ASN B C 1
ATOM 3125 O O . ASN B 1 133 ? 5.434 -20.047 0.447 1 98.06 133 ASN B O 1
ATOM 3129 N N . CYS B 1 134 ? 5.98 -20.641 -1.609 1 97.31 134 CYS B N 1
ATOM 3130 C CA . CYS B 1 134 ? 4.902 -21.625 -1.765 1 97.31 134 CYS B CA 1
ATOM 3131 C C . CYS B 1 134 ? 5.438 -23.047 -1.669 1 97.31 134 CYS B C 1
ATOM 3133 O O . CYS B 1 134 ? 5.82 -23.641 -2.678 1 97.31 134 CYS B O 1
ATOM 3135 N N . GLU B 1 135 ? 5.297 -23.625 -0.528 1 95.44 135 GLU B N 1
ATOM 3136 C CA . GLU B 1 135 ? 6.035 -24.812 -0.117 1 95.44 135 GLU B CA 1
ATOM 3137 C C . GLU B 1 135 ? 5.645 -26.016 -0.958 1 95.44 135 GLU B C 1
ATOM 3139 O O . GLU B 1 135 ? 6.496 -26.844 -1.312 1 95.44 135 GLU B O 1
ATOM 3144 N N . GLU B 1 136 ? 4.426 -26.156 -1.301 1 95.94 136 GLU B N 1
ATOM 3145 C CA . GLU B 1 136 ? 3.955 -27.359 -1.974 1 95.94 136 GLU B CA 1
ATOM 3146 C C . GLU B 1 136 ? 3.904 -27.172 -3.486 1 95.94 136 GLU B C 1
ATOM 3148 O O . GLU B 1 136 ? 3.557 -28.094 -4.227 1 95.94 136 GLU B O 1
ATOM 3153 N N . MET B 1 137 ? 4.273 -26.031 -3.934 1 96.75 137 MET B N 1
ATOM 3154 C CA . MET B 1 137 ? 4.211 -25.781 -5.371 1 96.75 137 MET B CA 1
ATOM 3155 C C . MET B 1 137 ? 5.301 -26.562 -6.105 1 96.75 137 MET B C 1
ATOM 3157 O O . MET B 1 137 ? 6.488 -26.328 -5.879 1 96.75 137 MET B O 1
ATOM 3161 N N . VAL B 1 138 ? 4.895 -27.438 -6.98 1 96.25 138 VAL B N 1
ATOM 3162 C CA . VAL B 1 138 ? 5.836 -28.297 -7.703 1 96.25 138 VAL B CA 1
ATOM 3163 C C . VAL B 1 138 ? 6.141 -27.688 -9.07 1 96.25 138 VAL B C 1
ATOM 3165 O O . VAL B 1 138 ? 7.258 -27.797 -9.578 1 96.25 138 VAL B O 1
ATOM 3168 N N . GLU B 1 139 ? 5.18 -27.109 -9.617 1 96.56 139 GLU B N 1
ATOM 3169 C CA . GLU B 1 139 ? 5.289 -26.406 -10.891 1 96.56 139 GLU B CA 1
ATOM 3170 C C . GLU B 1 139 ? 4.445 -25.125 -10.891 1 96.56 139 GLU B C 1
ATOM 3172 O O . GLU B 1 139 ? 3.461 -25.031 -10.156 1 96.56 139 GLU B O 1
ATOM 3177 N N . LEU B 1 140 ? 4.859 -24.156 -11.664 1 97.25 140 LEU B N 1
ATOM 3178 C CA . LEU B 1 140 ? 4.105 -22.906 -11.727 1 97.25 140 LEU B CA 1
ATOM 3179 C C . LEU B 1 140 ? 2.871 -23.062 -12.609 1 97.25 140 LEU B C 1
ATOM 3181 O O . LEU B 1 140 ? 1.756 -22.75 -12.188 1 97.25 140 LEU B O 1
ATOM 3185 N N . ILE B 1 141 ? 3.127 -23.594 -13.836 1 95.75 141 ILE B N 1
ATOM 3186 C CA . ILE B 1 141 ? 2.068 -23.688 -14.828 1 95.75 141 ILE B CA 1
ATOM 3187 C C . ILE B 1 141 ? 2.404 -24.797 -15.836 1 95.75 141 ILE B C 1
ATOM 3189 O O . ILE B 1 141 ? 3.57 -25.156 -15.984 1 95.75 141 ILE B O 1
ATOM 3193 N N . THR B 1 142 ? 1.388 -25.281 -16.453 1 92.75 142 THR B N 1
ATOM 3194 C CA . THR B 1 142 ? 1.619 -26.297 -17.469 1 92.75 142 THR B CA 1
ATOM 3195 C C . THR B 1 142 ? 1.884 -25.656 -18.828 1 92.75 142 THR B C 1
ATOM 3197 O O . THR B 1 142 ? 1.497 -24.516 -19.078 1 92.75 142 THR B O 1
ATOM 3200 N N . SER B 1 143 ? 2.541 -26.469 -19.719 1 91.81 143 SER B N 1
ATOM 3201 C CA . SER B 1 143 ? 2.939 -25.984 -21.031 1 91.81 143 SER B CA 1
ATOM 3202 C C . SER B 1 143 ? 1.732 -25.516 -21.844 1 91.81 143 SER B C 1
ATOM 3204 O O . SER B 1 143 ? 1.795 -24.5 -22.547 1 91.81 143 SER B O 1
ATOM 3206 N N . SER B 1 144 ? 0.635 -26.188 -21.734 1 89.12 144 SER B N 1
ATOM 3207 C CA . SER B 1 144 ? -0.57 -25.859 -22.484 1 89.12 144 SER B CA 1
ATOM 3208 C C . SER B 1 144 ? -1.174 -24.547 -22 1 89.12 144 SER B C 1
ATOM 3210 O O . SER B 1 144 ? -1.879 -23.859 -22.75 1 89.12 144 SER B O 1
ATOM 3212 N N . LYS B 1 145 ? -0.821 -24.156 -20.766 1 91.62 145 LYS B N 1
ATOM 3213 C CA . LYS B 1 145 ? -1.404 -22.953 -20.188 1 91.62 145 LYS B CA 1
ATOM 3214 C C . LYS B 1 145 ? -0.416 -21.797 -20.219 1 91.62 145 LYS B C 1
ATOM 3216 O O . LYS B 1 145 ? -0.795 -20.641 -20 1 91.62 145 LYS B O 1
ATOM 3221 N N . ALA B 1 146 ? 0.776 -22.031 -20.594 1 92.44 146 ALA B N 1
ATOM 3222 C CA . ALA B 1 146 ? 1.833 -21.031 -20.562 1 92.44 146 ALA B CA 1
ATOM 3223 C C . ALA B 1 146 ? 1.561 -19.922 -21.578 1 92.44 146 ALA B C 1
ATOM 3225 O O . ALA B 1 146 ? 2.025 -18.781 -21.406 1 92.44 146 ALA B O 1
ATOM 3226 N N . GLN B 1 147 ? 0.812 -20.25 -22.578 1 89.12 147 GLN B N 1
ATOM 3227 C CA . GLN B 1 147 ? 0.498 -19.281 -23.625 1 89.12 147 GLN B CA 1
ATOM 3228 C C . GLN B 1 147 ? -0.314 -18.109 -23.062 1 89.12 147 GLN B C 1
ATOM 3230 O O . GLN B 1 147 ? -0.319 -17.016 -23.625 1 89.12 147 GLN B O 1
ATOM 3235 N N . CYS B 1 148 ? -0.95 -18.328 -21.953 1 93.38 148 CYS B N 1
ATOM 3236 C CA . CYS B 1 148 ? -1.768 -17.281 -21.344 1 93.38 148 CYS B CA 1
ATOM 3237 C C . CYS B 1 148 ? -0.896 -16.188 -20.734 1 93.38 148 CYS B C 1
ATOM 3239 O O . CYS B 1 148 ? -1.388 -15.117 -20.391 1 93.38 148 CYS B O 1
ATOM 3241 N N . LEU B 1 149 ? 0.389 -16.422 -20.719 1 96 149 LEU B N 1
ATOM 3242 C CA . LEU B 1 149 ? 1.306 -15.469 -20.109 1 96 149 LEU B CA 1
ATOM 3243 C C . LEU B 1 149 ? 1.979 -14.609 -21.172 1 96 149 LEU B C 1
ATOM 3245 O O . LEU B 1 149 ? 3.117 -14.172 -20.984 1 96 149 LEU B O 1
ATOM 3249 N N . GLU B 1 150 ? 1.309 -14.398 -22.25 1 93.56 150 GLU B N 1
ATOM 3250 C CA . GLU B 1 150 ? 1.897 -13.695 -23.375 1 93.56 150 GLU B CA 1
ATOM 3251 C C . GLU B 1 150 ? 2.211 -12.242 -23.031 1 93.56 150 GLU B C 1
ATOM 3253 O O . GLU B 1 150 ? 3.133 -11.648 -23.594 1 93.56 150 GLU B O 1
ATOM 3258 N N . GLN B 1 151 ? 1.499 -11.625 -22.078 1 97.25 151 GLN B N 1
ATOM 3259 C CA . GLN B 1 151 ? 1.669 -10.219 -21.734 1 97.25 151 GLN B CA 1
ATOM 3260 C C . GLN B 1 151 ? 2.584 -10.047 -20.531 1 97.25 151 GLN B C 1
ATOM 3262 O O . GLN B 1 151 ? 2.861 -8.922 -20.109 1 97.25 151 GLN B O 1
ATOM 3267 N N . LEU B 1 152 ? 3.068 -11.125 -20.047 1 98.31 152 LEU B N 1
ATOM 3268 C CA . LEU B 1 152 ? 3.893 -11.086 -18.844 1 98.31 152 LEU B CA 1
ATOM 3269 C C . LEU B 1 152 ? 5.184 -10.32 -19.094 1 98.31 152 LEU B C 1
ATOM 3271 O O . LEU B 1 152 ? 5.895 -10.586 -20.062 1 98.31 152 LEU B O 1
ATOM 3275 N N . VAL B 1 153 ? 5.441 -9.367 -18.25 1 98.75 153 VAL B N 1
ATOM 3276 C CA . VAL B 1 153 ? 6.629 -8.523 -18.391 1 98.75 153 VAL B CA 1
ATOM 3277 C C . VAL B 1 153 ? 7.652 -8.906 -17.328 1 98.75 153 VAL B C 1
ATOM 3279 O O . VAL B 1 153 ? 8.859 -8.898 -17.578 1 98.75 153 VAL B O 1
ATOM 3282 N N . GLU B 1 154 ? 7.152 -9.234 -16.141 1 98.88 154 GLU B N 1
ATOM 3283 C CA . GLU B 1 154 ? 8.008 -9.602 -15.016 1 98.88 154 GLU B CA 1
ATOM 3284 C C . GLU B 1 154 ? 7.543 -10.898 -14.359 1 98.88 154 GLU B C 1
ATOM 3286 O O . GLU B 1 154 ? 6.363 -11.039 -14.023 1 98.88 154 GLU B O 1
ATOM 3291 N N . LEU B 1 155 ? 8.516 -11.812 -14.195 1 98.75 155 LEU B N 1
ATOM 3292 C CA . LEU B 1 155 ? 8.266 -13.07 -13.484 1 98.75 155 LEU B CA 1
ATOM 3293 C C . LEU B 1 155 ? 9.289 -13.266 -12.367 1 98.75 155 LEU B C 1
ATOM 3295 O O . LEU B 1 155 ? 10.492 -13.344 -12.633 1 98.75 155 LEU B O 1
ATOM 3299 N N . LYS B 1 156 ? 8.852 -13.344 -11.156 1 98.81 156 LYS B N 1
ATOM 3300 C CA . LYS B 1 156 ? 9.711 -13.602 -10 1 98.81 156 LYS B CA 1
ATOM 3301 C C . LYS B 1 156 ? 9.227 -14.812 -9.211 1 98.81 156 LYS B C 1
ATOM 3303 O O . LYS B 1 156 ? 8.062 -14.883 -8.812 1 98.81 156 LYS B O 1
ATOM 3308 N N . ILE B 1 157 ? 10.047 -15.703 -9.047 1 98.75 157 ILE B N 1
ATOM 3309 C CA . ILE B 1 157 ? 9.766 -16.891 -8.258 1 98.75 157 ILE B CA 1
ATOM 3310 C C . ILE B 1 157 ? 10.883 -17.109 -7.234 1 98.75 157 ILE B C 1
ATOM 3312 O O . ILE B 1 157 ? 12.062 -17.078 -7.582 1 98.75 157 ILE B O 1
ATOM 3316 N N . GLY B 1 158 ? 10.477 -17.328 -6.016 1 98.5 158 GLY B N 1
ATOM 3317 C CA . GLY B 1 158 ? 11.5 -17.531 -5.008 1 98.5 158 GLY B CA 1
ATOM 3318 C C . GLY B 1 158 ? 11.039 -18.406 -3.859 1 98.5 158 GLY B C 1
ATOM 3319 O O . GLY B 1 158 ? 9.844 -18.469 -3.561 1 98.5 158 GLY B O 1
ATOM 3320 N N . GLU B 1 159 ? 11.891 -19.141 -3.312 1 98.25 159 GLU B N 1
ATOM 3321 C CA . GLU B 1 159 ? 11.758 -19.859 -2.055 1 98.25 159 GLU B CA 1
ATOM 3322 C C . GLU B 1 159 ? 10.625 -20.891 -2.131 1 98.25 159 GLU B C 1
ATOM 3324 O O . GLU B 1 159 ? 9.906 -21.094 -1.153 1 98.25 159 GLU B O 1
ATOM 3329 N N . CYS B 1 160 ? 10.383 -21.406 -3.293 1 98.06 160 CYS B N 1
ATOM 3330 C CA . CYS B 1 160 ? 9.453 -22.516 -3.453 1 98.06 160 CYS B CA 1
ATOM 3331 C C . CYS B 1 160 ? 10.18 -23.859 -3.406 1 98.06 160 CYS B C 1
ATOM 3333 O O . CYS B 1 160 ? 10.648 -24.344 -4.434 1 98.06 160 CYS B O 1
ATOM 3335 N N . GLU B 1 161 ? 10.141 -24.453 -2.262 1 95.94 161 GLU B N 1
ATOM 3336 C CA . GLU B 1 161 ? 11.031 -25.562 -1.918 1 95.94 161 GLU B CA 1
ATOM 3337 C C . GLU B 1 161 ? 10.758 -26.781 -2.797 1 95.94 161 GLU B C 1
ATOM 3339 O O . GLU B 1 161 ? 11.688 -27.5 -3.18 1 95.94 161 GLU B O 1
ATOM 3344 N N . MET B 1 162 ? 9.594 -27.047 -3.176 1 97.06 162 MET B N 1
ATOM 3345 C CA . MET B 1 162 ? 9.25 -28.281 -3.867 1 97.06 162 MET B CA 1
ATOM 3346 C C . MET B 1 162 ? 9.234 -28.078 -5.379 1 97.06 162 MET B C 1
ATOM 3348 O O . MET B 1 162 ? 9.062 -29.031 -6.137 1 97.06 162 MET B O 1
ATOM 3352 N N . MET B 1 163 ? 9.43 -26.875 -5.828 1 97.75 163 MET B N 1
ATOM 3353 C CA . MET B 1 163 ? 9.328 -26.609 -7.262 1 97.75 163 MET B CA 1
ATOM 3354 C C . MET B 1 163 ? 10.453 -27.297 -8.023 1 97.75 163 MET B C 1
ATOM 3356 O O . MET B 1 163 ? 11.633 -27.109 -7.703 1 97.75 163 MET B O 1
ATOM 3360 N N . THR B 1 164 ? 10.109 -28.078 -9.039 1 97.06 164 THR B N 1
ATOM 3361 C CA . THR B 1 164 ? 11.102 -28.797 -9.836 1 97.06 164 THR B CA 1
ATOM 3362 C C . THR B 1 164 ? 11.188 -28.219 -11.242 1 97.06 164 THR B C 1
ATOM 3364 O O . THR B 1 164 ? 12.211 -28.375 -11.922 1 97.06 164 THR B O 1
ATOM 3367 N N . GLU B 1 165 ? 10.188 -27.641 -11.656 1 96.44 165 GLU B N 1
ATOM 3368 C CA . GLU B 1 165 ? 10.117 -26.969 -12.953 1 96.44 165 GLU B CA 1
ATOM 3369 C C . GLU B 1 165 ? 9.133 -25.797 -12.922 1 96.44 165 GLU B C 1
ATOM 3371 O O . GLU B 1 165 ? 8.188 -25.797 -12.125 1 96.44 165 GLU B O 1
ATOM 3376 N N . VAL B 1 166 ? 9.344 -24.781 -13.703 1 97.44 166 VAL B N 1
ATOM 3377 C CA . VAL B 1 166 ? 8.43 -23.641 -13.789 1 97.44 166 VAL B CA 1
ATOM 3378 C C . VAL B 1 166 ? 7.289 -23.953 -14.75 1 97.44 166 VAL B C 1
ATOM 3380 O O . VAL B 1 166 ? 6.113 -23.828 -14.391 1 97.44 166 VAL B O 1
ATOM 3383 N N . ILE B 1 167 ? 7.668 -24.438 -15.961 1 95.56 167 ILE B N 1
ATOM 3384 C CA . ILE B 1 167 ? 6.699 -24.891 -16.953 1 95.56 167 ILE B CA 1
ATOM 3385 C C . ILE B 1 167 ? 6.727 -26.406 -17.047 1 95.56 167 ILE B C 1
ATOM 3387 O O . ILE B 1 167 ? 7.707 -27 -17.5 1 95.56 167 ILE B O 1
ATOM 3391 N N . ALA B 1 168 ? 5.656 -26.969 -16.609 1 93.12 168 ALA B N 1
ATOM 3392 C CA . ALA B 1 168 ? 5.578 -28.422 -16.625 1 93.12 168 ALA B CA 1
ATOM 3393 C C . ALA B 1 168 ? 4.973 -28.922 -17.938 1 93.12 168 ALA B C 1
ATOM 3395 O O . ALA B 1 168 ? 4.062 -28.297 -18.484 1 93.12 168 ALA B O 1
ATOM 3396 N N . SER B 1 169 ? 5.461 -30.047 -18.438 1 88.19 169 SER B N 1
ATOM 3397 C CA . SER B 1 169 ? 4.949 -30.641 -19.672 1 88.19 169 SER B CA 1
ATOM 3398 C C . SER B 1 169 ? 3.621 -31.359 -19.422 1 88.19 169 SER B C 1
ATOM 3400 O O . SER B 1 169 ? 3.436 -32 -18.391 1 88.19 169 SER B O 1
ATOM 3402 N N . ASP B 1 170 ? 2.633 -31.188 -20.406 1 79.56 170 ASP B N 1
ATOM 3403 C CA . ASP B 1 170 ? 1.349 -31.875 -20.344 1 79.56 170 ASP B CA 1
ATOM 3404 C C . ASP B 1 170 ? 1.443 -33.281 -20.969 1 79.56 170 ASP B C 1
ATOM 3406 O O . ASP B 1 170 ? 0.435 -33.969 -21.094 1 79.56 170 ASP B O 1
ATOM 3410 N N . GLY B 1 171 ? 2.607 -33.906 -21.312 1 67.19 171 GLY B N 1
ATOM 3411 C CA . GLY B 1 171 ? 2.748 -35.219 -21.953 1 67.19 171 GLY B CA 1
ATOM 3412 C C . GLY B 1 171 ? 2.658 -35.156 -23.453 1 67.19 171 GLY B C 1
ATOM 3413 O O . GLY B 1 171 ? 2.922 -36.125 -24.141 1 67.19 171 GLY B O 1
ATOM 3414 N N . ASP B 1 172 ? 1.979 -34.25 -24.094 1 57.75 172 ASP B N 1
ATOM 3415 C CA . ASP B 1 172 ? 1.804 -34.281 -25.531 1 57.75 172 ASP B CA 1
ATOM 3416 C C . ASP B 1 172 ? 3.023 -33.719 -26.25 1 57.75 172 ASP B C 1
ATOM 3418 O O . ASP B 1 172 ? 2.912 -32.719 -26.969 1 57.75 172 ASP B O 1
ATOM 3422 N N . GLU B 1 173 ? 4.16 -34.125 -25.938 1 57.03 173 GLU B N 1
ATOM 3423 C CA . GLU B 1 173 ? 5.434 -33.625 -26.438 1 57.03 173 GLU B CA 1
ATOM 3424 C C . GLU B 1 173 ? 5.508 -33.719 -27.953 1 57.03 173 GLU B C 1
ATOM 3426 O O . GLU B 1 173 ? 6.453 -33.25 -28.578 1 57.03 173 GLU B O 1
ATOM 3431 N N . ALA B 1 174 ? 4.699 -34.625 -28.469 1 51.12 174 ALA B N 1
ATOM 3432 C CA . ALA B 1 174 ? 4.871 -34.906 -29.891 1 51.12 174 ALA B CA 1
ATOM 3433 C C . ALA B 1 174 ? 4.816 -33.594 -30.703 1 51.12 174 ALA B C 1
ATOM 3435 O O . ALA B 1 174 ? 5.309 -33.562 -31.828 1 51.12 174 ALA B O 1
ATOM 3436 N N . THR B 1 175 ? 3.945 -32.688 -30.5 1 51.31 175 THR B N 1
ATOM 3437 C CA . THR B 1 175 ? 3.773 -31.547 -31.391 1 51.31 175 THR B CA 1
ATOM 3438 C C . THR B 1 175 ? 4.676 -30.391 -30.984 1 51.31 175 THR B C 1
ATOM 3440 O O . THR B 1 175 ? 4.777 -30.078 -29.797 1 51.31 175 THR B O 1
ATOM 3443 N N . HIS B 1 176 ? 5.773 -30.172 -31.75 1 55.62 176 HIS B N 1
ATOM 3444 C CA . HIS B 1 176 ? 6.746 -29.078 -31.766 1 55.62 176 HIS B CA 1
ATOM 3445 C C . HIS B 1 176 ? 6.129 -27.781 -31.266 1 55.62 176 HIS B C 1
ATOM 3447 O O . HIS B 1 176 ? 5.855 -26.875 -32.031 1 55.62 176 HIS B O 1
ATOM 3453 N N . HIS B 1 177 ? 5.691 -27.797 -29.922 1 78.12 177 HIS B N 1
ATOM 3454 C CA . HIS B 1 177 ? 4.902 -26.656 -29.469 1 78.12 177 HIS B CA 1
ATOM 3455 C C . HIS B 1 177 ? 5.801 -25.547 -28.922 1 78.12 177 HIS B C 1
ATOM 3457 O O . HIS B 1 177 ? 6.855 -25.828 -28.359 1 78.12 177 HIS B O 1
ATOM 3463 N N . GLU B 1 178 ? 5.75 -24.531 -29.578 1 89.12 178 GLU B N 1
ATOM 3464 C CA . GLU B 1 178 ? 6.457 -23.281 -29.266 1 89.12 178 GLU B CA 1
ATOM 3465 C C . GLU B 1 178 ? 5.73 -22.484 -28.188 1 89.12 178 GLU B C 1
ATOM 3467 O O . GLU B 1 178 ? 4.5 -22.391 -28.203 1 89.12 178 GLU B O 1
ATOM 3472 N N . ILE B 1 179 ? 6.551 -22.156 -27.172 1 91.75 179 ILE B N 1
ATOM 3473 C CA . ILE B 1 179 ? 6.039 -21.25 -26.141 1 91.75 179 ILE B CA 1
ATOM 3474 C C . ILE B 1 179 ? 6.762 -19.906 -26.219 1 91.75 179 ILE B C 1
ATOM 3476 O O . ILE B 1 179 ? 7.988 -19.844 -26.109 1 91.75 179 ILE B O 1
ATOM 3480 N N . ILE B 1 180 ? 5.98 -18.875 -26.469 1 95.31 180 ILE B N 1
ATOM 3481 C CA . ILE B 1 180 ? 6.59 -17.562 -26.656 1 95.31 180 ILE B CA 1
ATOM 3482 C C . ILE B 1 180 ? 6.184 -16.625 -25.516 1 95.31 180 ILE B C 1
ATOM 3484 O O . ILE B 1 180 ? 4.996 -16.359 -25.312 1 95.31 180 ILE B O 1
ATOM 3488 N N . PHE B 1 181 ? 7.145 -16.156 -24.703 1 96.44 181 PHE B N 1
ATOM 3489 C CA . PHE B 1 181 ? 6.961 -15.07 -23.75 1 96.44 181 PHE B CA 1
ATOM 3490 C C . PHE B 1 181 ? 7.289 -13.727 -24.391 1 96.44 181 PHE B C 1
ATOM 3492 O O . PHE B 1 181 ? 8.375 -13.18 -24.188 1 96.44 181 PHE B O 1
ATOM 3499 N N . LYS B 1 182 ? 6.375 -13.203 -25.047 1 96.19 182 LYS B N 1
ATOM 3500 C CA . LYS B 1 182 ? 6.562 -12.102 -25.984 1 96.19 182 LYS B CA 1
ATOM 3501 C C . LYS B 1 182 ? 7.078 -10.852 -25.281 1 96.19 182 LYS B C 1
ATOM 3503 O O . LYS B 1 182 ? 7.953 -10.156 -25.797 1 96.19 182 LYS B O 1
ATOM 3508 N N . LYS B 1 183 ? 6.621 -10.648 -24.078 1 98.06 183 LYS B N 1
ATOM 3509 C CA . LYS B 1 183 ? 6.871 -9.352 -23.453 1 98.06 183 LYS B CA 1
ATOM 3510 C C . LYS B 1 183 ? 7.73 -9.492 -22.203 1 98.06 183 LYS B C 1
ATOM 3512 O O . LYS B 1 183 ? 8.07 -8.492 -21.562 1 98.06 183 LYS B O 1
ATOM 3517 N N . LEU B 1 184 ? 8.133 -10.688 -21.875 1 98.25 184 LEU B N 1
ATOM 3518 C CA . LEU B 1 184 ? 8.883 -10.898 -20.641 1 98.25 184 LEU B CA 1
ATOM 3519 C C . LEU B 1 184 ? 10.227 -10.18 -20.703 1 98.25 184 LEU B C 1
ATOM 3521 O O . LEU B 1 184 ? 11.078 -10.5 -21.531 1 98.25 184 LEU B O 1
ATOM 3525 N N . LYS B 1 185 ? 10.414 -9.266 -19.812 1 98.31 185 LYS B N 1
ATOM 3526 C CA . LYS B 1 185 ? 11.633 -8.461 -19.781 1 98.31 185 LYS B CA 1
ATOM 3527 C C . LYS B 1 185 ? 12.523 -8.875 -18.609 1 98.31 185 LYS B C 1
ATOM 3529 O O . LYS B 1 185 ? 13.75 -8.797 -18.703 1 98.31 185 LYS B O 1
ATOM 3534 N N . TYR B 1 186 ? 11.867 -9.312 -17.625 1 98.56 186 TYR B N 1
ATOM 3535 C CA . TYR B 1 186 ? 12.609 -9.625 -16.406 1 98.56 186 TYR B CA 1
ATOM 3536 C C . TYR B 1 186 ? 12.18 -10.977 -15.836 1 98.56 186 TYR B C 1
ATOM 3538 O O . TYR B 1 186 ? 10.992 -11.211 -15.609 1 98.56 186 TYR B O 1
ATOM 3546 N N . LEU B 1 187 ? 13.219 -11.844 -15.531 1 98.44 187 LEU B N 1
ATOM 3547 C CA . LEU B 1 187 ? 13.016 -13.156 -14.922 1 98.44 187 LEU B CA 1
ATOM 3548 C C . LEU B 1 187 ? 13.906 -13.328 -13.695 1 98.44 187 LEU B C 1
ATOM 3550 O O . LEU B 1 187 ? 15.125 -13.156 -13.773 1 98.44 187 LEU B O 1
ATOM 3554 N N . GLU B 1 188 ? 13.25 -13.68 -12.609 1 98.56 188 GLU B N 1
ATOM 3555 C CA . GLU B 1 188 ? 13.992 -13.914 -11.375 1 98.56 188 GLU B CA 1
ATOM 3556 C C . GLU B 1 188 ? 13.68 -15.289 -10.797 1 98.56 188 GLU B C 1
ATOM 3558 O O . GLU B 1 188 ? 12.516 -15.625 -10.578 1 98.56 188 GLU B O 1
ATOM 3563 N N . LEU B 1 189 ? 14.695 -16.062 -10.578 1 98.25 189 LEU B N 1
ATOM 3564 C CA . LEU B 1 189 ? 14.648 -17.344 -9.883 1 98.25 189 LEU B CA 1
ATOM 3565 C C . LEU B 1 189 ? 15.562 -17.344 -8.664 1 98.25 189 LEU B C 1
ATOM 3567 O O . LEU B 1 189 ? 16.797 -17.297 -8.805 1 98.25 189 LEU B O 1
ATOM 3571 N N . TYR B 1 190 ? 14.914 -17.406 -7.527 1 98.25 190 TYR B N 1
ATOM 3572 C CA . TYR B 1 190 ? 15.719 -17.219 -6.32 1 98.25 190 TYR B CA 1
ATOM 3573 C C . TYR B 1 190 ? 15.43 -18.328 -5.305 1 98.25 190 TYR B C 1
ATOM 3575 O O . TYR B 1 190 ? 14.281 -18.547 -4.922 1 98.25 190 TYR B O 1
ATOM 3583 N N . ASN B 1 191 ? 16.453 -19.016 -4.863 1 97.88 191 ASN B N 1
ATOM 3584 C CA . ASN B 1 191 ? 16.391 -20 -3.781 1 97.88 191 ASN B CA 1
ATOM 3585 C C . ASN B 1 191 ? 15.352 -21.078 -4.062 1 97.88 191 ASN B C 1
ATOM 3587 O O . ASN B 1 191 ? 14.477 -21.344 -3.232 1 97.88 191 ASN B O 1
ATOM 3591 N N . LEU B 1 192 ? 15.445 -21.625 -5.246 1 98 192 LEU B N 1
ATOM 3592 C CA . LEU B 1 192 ? 14.648 -22.781 -5.648 1 98 192 LEU B CA 1
ATOM 3593 C C . LEU B 1 192 ? 15.477 -24.047 -5.594 1 98 192 LEU B C 1
ATOM 3595 O O . LEU B 1 192 ? 16 -24.5 -6.613 1 98 192 LEU B O 1
ATOM 3599 N N . GLN B 1 193 ? 15.461 -24.703 -4.422 1 96.69 193 GLN B N 1
ATOM 3600 C CA . GLN B 1 193 ? 16.422 -25.75 -4.062 1 96.69 193 GLN B CA 1
ATOM 3601 C C . GLN B 1 193 ? 16.25 -26.969 -4.953 1 96.69 193 GLN B C 1
ATOM 3603 O O . GLN B 1 193 ? 17.234 -27.688 -5.234 1 96.69 193 GLN B O 1
ATOM 3608 N N . ASN B 1 194 ? 15.094 -27.219 -5.469 1 97.38 194 ASN B N 1
ATOM 3609 C CA . ASN B 1 194 ? 14.836 -28.438 -6.211 1 97.38 194 ASN B CA 1
ATOM 3610 C C . ASN B 1 194 ? 14.508 -28.156 -7.672 1 97.38 194 ASN B C 1
ATOM 3612 O O . ASN B 1 194 ? 14.086 -29.062 -8.406 1 97.38 194 ASN B O 1
ATOM 3616 N N . LEU B 1 195 ? 14.648 -26.922 -8.109 1 97.38 195 LEU B N 1
ATOM 3617 C CA . LEU B 1 195 ? 14.367 -26.578 -9.5 1 97.38 195 LEU B CA 1
ATOM 3618 C C . LEU B 1 195 ? 15.391 -27.234 -10.43 1 97.38 195 LEU B C 1
ATOM 3620 O O . LEU B 1 195 ? 16.578 -26.922 -10.352 1 97.38 195 LEU B O 1
ATOM 3624 N N . LYS B 1 196 ? 14.953 -28.047 -11.289 1 95.75 196 LYS B N 1
ATOM 3625 C CA . LYS B 1 196 ? 15.844 -28.766 -12.203 1 95.75 196 LYS B CA 1
ATOM 3626 C C . LYS B 1 196 ? 15.992 -28 -13.523 1 95.75 196 LYS B C 1
ATOM 3628 O O . LYS B 1 196 ? 17.078 -27.953 -14.102 1 95.75 196 LYS B O 1
ATOM 3633 N N . SER B 1 197 ? 14.961 -27.516 -14.008 1 95.69 197 SER B N 1
ATOM 3634 C CA . SER B 1 197 ? 14.93 -26.75 -15.242 1 95.69 197 SER B CA 1
ATOM 3635 C C . SER B 1 197 ? 13.727 -25.812 -15.281 1 95.69 197 SER B C 1
ATOM 3637 O O . SER B 1 197 ? 12.781 -25.984 -14.508 1 95.69 197 SER B O 1
ATOM 3639 N N . PHE B 1 198 ? 13.805 -24.734 -16.047 1 96.88 198 PHE B N 1
ATOM 3640 C CA . PHE B 1 198 ? 12.664 -23.844 -16.25 1 96.88 198 PHE B CA 1
ATOM 3641 C C . PHE B 1 198 ? 11.523 -24.578 -16.953 1 96.88 198 PHE B C 1
ATOM 3643 O O . PHE B 1 198 ? 10.359 -24.422 -16.594 1 96.88 198 PHE B O 1
ATOM 3650 N N . CYS B 1 199 ? 11.898 -25.391 -17.875 1 93.38 199 CYS B N 1
ATOM 3651 C CA . CYS B 1 199 ? 10.953 -26.203 -18.625 1 93.38 199 CYS B CA 1
ATOM 3652 C C . CYS B 1 199 ? 11.562 -27.578 -18.953 1 93.38 199 CYS B C 1
ATOM 3654 O O . CYS B 1 199 ? 12.57 -27.656 -19.656 1 93.38 199 CYS B O 1
ATOM 3656 N N . SER B 1 200 ? 10.883 -28.594 -18.578 1 83.88 200 SER B N 1
ATOM 3657 C CA . SER B 1 200 ? 11.445 -29.922 -18.734 1 83.88 200 SER B CA 1
ATOM 3658 C C . SER B 1 200 ? 11.047 -30.531 -20.078 1 83.88 200 SER B C 1
ATOM 3660 O O . SER B 1 200 ? 11.703 -31.453 -20.578 1 83.88 200 SER B O 1
ATOM 3662 N N . GLY B 1 201 ? 10.008 -30.078 -20.672 1 84.62 201 GLY B N 1
ATOM 3663 C CA . GLY B 1 201 ? 9.578 -30.594 -21.953 1 84.62 201 GLY B CA 1
ATOM 3664 C C . GLY B 1 201 ? 10.461 -30.156 -23.109 1 84.62 201 GLY B C 1
ATOM 3665 O O . GLY B 1 201 ? 11.266 -29.234 -22.953 1 84.62 201 GLY B O 1
ATOM 3666 N N . ASN B 1 202 ? 10.352 -30.906 -24.203 1 86.88 202 ASN B N 1
ATOM 3667 C CA . ASN B 1 202 ? 11.117 -30.594 -25.406 1 86.88 202 ASN B CA 1
ATOM 3668 C C . ASN B 1 202 ? 10.422 -29.516 -26.25 1 86.88 202 ASN B C 1
ATOM 3670 O O . ASN B 1 202 ? 10.109 -29.75 -27.422 1 86.88 202 ASN B O 1
ATOM 3674 N N . TYR B 1 203 ? 10.258 -28.406 -25.641 1 88.06 203 TYR B N 1
ATOM 3675 C CA . TYR B 1 203 ? 9.625 -27.266 -26.312 1 88.06 203 TYR B CA 1
ATOM 3676 C C . TYR B 1 203 ? 10.672 -26.25 -26.766 1 88.06 203 TYR B C 1
ATOM 3678 O O . TYR B 1 203 ? 11.773 -26.203 -26.219 1 88.06 203 TYR B O 1
ATOM 3686 N N . THR B 1 204 ? 10.227 -25.609 -27.828 1 91.31 204 THR B N 1
ATOM 3687 C CA . THR B 1 204 ? 11.008 -24.422 -28.203 1 91.31 204 THR B CA 1
ATOM 3688 C C . THR B 1 204 ? 10.539 -23.203 -27.406 1 91.31 204 THR B C 1
ATOM 3690 O O . THR B 1 204 ? 9.367 -22.828 -27.469 1 91.31 204 THR B O 1
ATOM 3693 N N . LEU B 1 205 ? 11.477 -22.594 -26.609 1 94.19 205 LEU B N 1
ATOM 3694 C CA . LEU B 1 205 ? 11.156 -21.406 -25.828 1 94.19 205 LEU B CA 1
ATOM 3695 C C . LEU B 1 205 ? 11.742 -20.156 -26.484 1 94.19 205 LEU B C 1
ATOM 3697 O O . LEU B 1 205 ? 12.914 -20.141 -26.875 1 94.19 205 LEU B O 1
ATOM 3701 N N . LYS B 1 206 ? 10.898 -19.156 -26.672 1 95.69 206 LYS B N 1
ATOM 3702 C CA . LYS B 1 206 ? 11.352 -17.891 -27.219 1 95.69 206 LYS B CA 1
ATOM 3703 C C . LYS B 1 206 ? 11.078 -16.734 -26.266 1 95.69 206 LYS B C 1
ATOM 3705 O O . LYS B 1 206 ? 9.953 -16.578 -25.781 1 95.69 206 LYS B O 1
ATOM 3710 N N . PHE B 1 207 ? 12.109 -15.961 -25.938 1 96.81 207 PHE B N 1
ATOM 3711 C CA . PHE B 1 207 ? 12.031 -14.773 -25.094 1 96.81 207 PHE B CA 1
ATOM 3712 C C . PHE B 1 207 ? 12.562 -13.555 -25.828 1 96.81 207 PHE B C 1
ATOM 3714 O O . PHE B 1 207 ? 13.633 -13.039 -25.5 1 96.81 207 PHE B O 1
ATOM 3721 N N . PRO B 1 208 ? 11.828 -13.023 -26.781 1 96.62 208 PRO B N 1
ATOM 3722 C CA . PRO B 1 208 ? 12.336 -11.945 -27.625 1 96.62 208 PRO B CA 1
ATOM 3723 C C . PRO B 1 208 ? 12.641 -10.672 -26.844 1 96.62 208 PRO B C 1
ATOM 3725 O O . PRO B 1 208 ? 13.484 -9.875 -27.25 1 96.62 208 PRO B O 1
ATOM 3728 N N . SER B 1 209 ? 12.023 -10.484 -25.672 1 97.56 209 SER B N 1
ATOM 3729 C CA . SER B 1 209 ? 12.156 -9.211 -24.953 1 97.56 209 SER B CA 1
ATOM 3730 C C . SER B 1 209 ? 12.969 -9.375 -23.688 1 97.56 209 SER B C 1
ATOM 3732 O O . SER B 1 209 ? 13.266 -8.398 -23 1 97.56 209 SER B O 1
ATOM 3734 N N . LEU B 1 210 ? 13.391 -10.523 -23.391 1 97.44 210 LEU B N 1
ATOM 3735 C CA . LEU B 1 210 ? 14.07 -10.805 -22.141 1 97.44 210 LEU B CA 1
ATOM 3736 C C . LEU B 1 210 ? 15.445 -10.141 -22.109 1 97.44 210 LEU B C 1
ATOM 3738 O O . LEU B 1 210 ? 16.312 -10.453 -22.922 1 97.44 210 LEU B O 1
ATOM 3742 N N . ASP B 1 211 ? 15.672 -9.312 -21.234 1 95.62 211 ASP B N 1
ATOM 3743 C CA . ASP B 1 211 ? 16.953 -8.625 -21.219 1 95.62 211 ASP B CA 1
ATOM 3744 C C . ASP B 1 211 ? 17.594 -8.688 -19.828 1 95.62 211 ASP B C 1
ATOM 3746 O O . ASP B 1 211 ? 18.781 -8.406 -19.672 1 95.62 211 ASP B O 1
ATOM 3750 N N . GLU B 1 212 ? 16.812 -9.047 -18.828 1 96.62 212 GLU B N 1
ATOM 3751 C CA . GLU B 1 212 ? 17.344 -9.195 -17.469 1 96.62 212 GLU B CA 1
ATOM 3752 C C . GLU B 1 212 ? 16.938 -10.523 -16.844 1 96.62 212 GLU B C 1
ATOM 3754 O O . GLU B 1 212 ? 15.75 -10.844 -16.781 1 96.62 212 GLU B O 1
ATOM 3759 N N . VAL B 1 213 ? 17.953 -11.273 -16.375 1 97.25 213 VAL B N 1
ATOM 3760 C CA . VAL B 1 213 ? 17.719 -12.555 -15.703 1 97.25 213 VAL B CA 1
ATOM 3761 C C . VAL B 1 213 ? 18.516 -12.617 -14.406 1 97.25 213 VAL B C 1
ATOM 3763 O O . VAL B 1 213 ? 19.703 -12.281 -14.383 1 97.25 213 VAL B O 1
ATOM 3766 N N . TYR B 1 214 ? 17.828 -12.93 -13.359 1 97.88 214 TYR B N 1
ATOM 3767 C CA . TYR B 1 214 ? 18.469 -13.164 -12.078 1 97.88 214 TYR B CA 1
ATOM 3768 C C . TYR B 1 214 ? 18.266 -14.602 -11.617 1 97.88 214 TYR B C 1
ATOM 3770 O O . TYR B 1 214 ? 17.125 -15.07 -11.523 1 97.88 214 TYR B O 1
ATOM 3778 N N . VAL B 1 215 ? 19.328 -15.281 -11.391 1 96.5 215 VAL B N 1
ATOM 3779 C CA . VAL B 1 215 ? 19.266 -16.641 -10.883 1 96.5 215 VAL B CA 1
ATOM 3780 C C . VAL B 1 215 ? 20.266 -16.812 -9.734 1 96.5 215 VAL B C 1
ATOM 3782 O O . VAL B 1 215 ? 21.469 -16.578 -9.914 1 96.5 215 VAL B O 1
ATOM 3785 N N . SER B 1 216 ? 19.719 -17.156 -8.586 1 95.5 216 SER B N 1
ATOM 3786 C CA . SER B 1 216 ? 20.594 -17.359 -7.438 1 95.5 216 SER B CA 1
ATOM 3787 C C . SER B 1 216 ? 20.078 -18.469 -6.527 1 95.5 216 SER B C 1
ATOM 3789 O O . SER B 1 216 ? 18.875 -18.594 -6.312 1 95.5 216 SER B O 1
ATOM 3791 N N . ASN B 1 217 ? 20.969 -19.328 -6.047 1 95.31 217 ASN B N 1
ATOM 3792 C CA . ASN B 1 217 ? 20.688 -20.359 -5.066 1 95.31 217 ASN B CA 1
ATOM 3793 C C . ASN B 1 217 ? 19.688 -21.375 -5.602 1 95.31 217 ASN B C 1
ATOM 3795 O O . ASN B 1 217 ? 18.703 -21.703 -4.934 1 95.31 217 ASN B O 1
ATOM 3799 N N . CYS B 1 218 ? 19.922 -21.797 -6.824 1 95.94 218 CYS B N 1
ATOM 3800 C CA . CYS B 1 218 ? 19.203 -22.891 -7.445 1 95.94 218 CYS B CA 1
ATOM 3801 C C . CYS B 1 218 ? 20.141 -24.031 -7.797 1 95.94 218 CYS B C 1
ATOM 3803 O O . CYS B 1 218 ? 20.359 -24.328 -8.977 1 95.94 218 CYS B O 1
ATOM 3805 N N . PRO B 1 219 ? 20.641 -24.781 -6.824 1 94.12 219 PRO B N 1
ATOM 3806 C CA . PRO B 1 219 ? 21.734 -25.734 -7.004 1 94.12 219 PRO B CA 1
ATOM 3807 C C . PRO B 1 219 ? 21.328 -26.953 -7.844 1 94.12 219 PRO B C 1
ATOM 3809 O O . PRO B 1 219 ? 22.188 -27.594 -8.461 1 94.12 219 PRO B O 1
ATOM 3812 N N . ALA B 1 220 ? 20.078 -27.312 -7.922 1 95.19 220 ALA B N 1
ATOM 3813 C CA . ALA B 1 220 ? 19.641 -28.516 -8.625 1 95.19 220 ALA B CA 1
ATOM 3814 C C . ALA B 1 220 ? 19.422 -28.219 -10.109 1 95.19 220 ALA B C 1
ATOM 3816 O O . ALA B 1 220 ? 19.172 -29.141 -10.898 1 95.19 220 ALA B O 1
ATOM 3817 N N . MET B 1 221 ? 19.469 -26.953 -10.484 1 94.12 221 MET B N 1
ATOM 3818 C CA . MET B 1 221 ? 19.156 -26.578 -11.859 1 94.12 221 MET B CA 1
ATOM 3819 C C . MET B 1 221 ? 20.266 -27.031 -12.812 1 94.12 221 MET B C 1
ATOM 3821 O O . MET B 1 221 ? 21.406 -26.578 -12.711 1 94.12 221 MET B O 1
ATOM 3825 N N . GLU B 1 222 ? 19.953 -27.859 -13.758 1 91.25 222 GLU B N 1
ATOM 3826 C CA . GLU B 1 222 ? 20.906 -28.438 -14.695 1 91.25 222 GLU B CA 1
ATOM 3827 C C . GLU B 1 222 ? 20.984 -27.609 -15.977 1 91.25 222 GLU B C 1
ATOM 3829 O O . GLU B 1 222 ? 22.078 -27.406 -16.516 1 91.25 222 GLU B O 1
ATOM 3834 N N . ASN B 1 223 ? 19.984 -27.266 -16.469 1 92.38 223 ASN B N 1
ATOM 3835 C CA . ASN B 1 223 ? 19.828 -26.438 -17.656 1 92.38 223 ASN B CA 1
ATOM 3836 C C . ASN B 1 223 ? 18.578 -25.562 -17.578 1 92.38 223 ASN B C 1
ATOM 3838 O O . ASN B 1 223 ? 17.812 -25.672 -16.625 1 92.38 223 ASN B O 1
ATOM 3842 N N . PHE B 1 224 ? 18.531 -24.578 -18.438 1 95.06 224 PHE B N 1
ATOM 3843 C CA . PHE B 1 224 ? 17.344 -23.75 -18.469 1 95.06 224 PHE B CA 1
ATOM 3844 C C . PHE B 1 224 ? 16.172 -24.484 -19.109 1 95.06 224 PHE B C 1
ATOM 3846 O O . PHE B 1 224 ? 15.07 -24.531 -18.562 1 95.06 224 PHE B O 1
ATOM 3853 N N . CYS B 1 225 ? 16.438 -25.078 -20.281 1 92.88 225 CYS B N 1
ATOM 3854 C CA . CYS B 1 225 ? 15.414 -25.906 -20.922 1 92.88 225 CYS B CA 1
ATOM 3855 C C . CYS B 1 225 ? 16.047 -27.016 -21.75 1 92.88 225 CYS B C 1
ATOM 3857 O O . CYS B 1 225 ? 17.219 -26.938 -22.094 1 92.88 225 CYS B O 1
ATOM 3859 N N . ASN B 1 226 ? 15.211 -28 -22.109 1 87.56 226 ASN B N 1
ATOM 3860 C CA . ASN B 1 226 ? 15.688 -29.141 -22.891 1 87.56 226 ASN B CA 1
ATOM 3861 C C . ASN B 1 226 ? 15.578 -28.875 -24.391 1 87.56 226 ASN B C 1
ATOM 3863 O O . ASN B 1 226 ? 16.391 -29.375 -25.172 1 87.56 226 ASN B O 1
ATOM 3867 N N . GLY B 1 227 ? 14.617 -28.109 -24.781 1 87.81 227 GLY B N 1
ATOM 3868 C CA . GLY B 1 227 ? 14.406 -27.812 -26.188 1 87.81 227 GLY B CA 1
ATOM 3869 C C . GLY B 1 227 ? 15.188 -26.6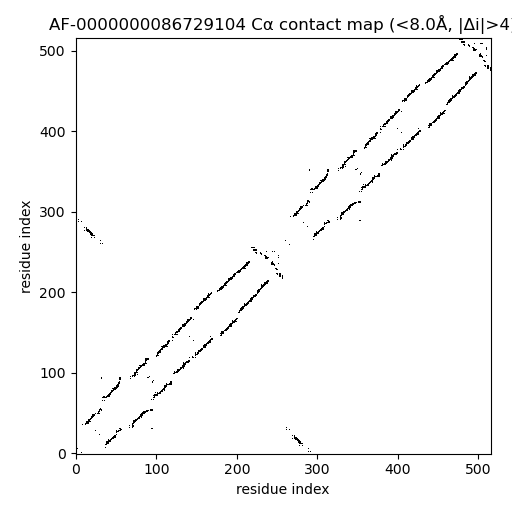09 -26.656 1 87.81 227 GLY B C 1
ATOM 3870 O O . GLY B 1 227 ? 16.156 -26.203 -26.031 1 87.81 227 GLY B O 1
ATOM 3871 N N . ALA B 1 228 ? 14.828 -26.156 -27.812 1 91 228 ALA B N 1
ATOM 3872 C CA . ALA B 1 228 ? 15.469 -24.969 -28.391 1 91 228 ALA B CA 1
ATOM 3873 C C . ALA B 1 228 ? 15.133 -23.719 -27.594 1 91 228 ALA B C 1
ATOM 3875 O O . ALA B 1 228 ? 14.031 -23.594 -27.031 1 91 228 ALA B O 1
ATOM 3876 N N . LEU B 1 229 ? 16.156 -22.812 -27.453 1 94.19 229 LEU B N 1
ATOM 3877 C CA . LEU B 1 229 ? 16.016 -21.594 -26.656 1 94.19 229 LEU B CA 1
ATOM 3878 C C . LEU B 1 229 ? 16.484 -20.375 -27.438 1 94.19 229 LEU B C 1
ATOM 3880 O O . LEU B 1 229 ? 17.531 -20.422 -28.109 1 94.19 229 LEU B O 1
ATOM 3884 N N . SER B 1 230 ? 15.664 -19.391 -27.453 1 94.56 230 SER B N 1
ATOM 3885 C CA . SER B 1 230 ? 16.031 -18.125 -28.109 1 94.56 230 SER B CA 1
ATOM 3886 C C . SER B 1 230 ? 15.891 -16.953 -27.141 1 94.56 230 SER B C 1
ATOM 3888 O O . SER B 1 230 ? 14.797 -16.672 -26.656 1 94.56 230 SER B O 1
ATOM 3890 N N . THR B 1 231 ? 16.953 -16.25 -26.781 1 95.5 231 THR B N 1
ATOM 3891 C CA . THR B 1 231 ? 17 -15.062 -25.938 1 95.5 231 THR B CA 1
ATOM 3892 C C . THR B 1 231 ? 17.797 -13.945 -26.609 1 95.5 231 THR B C 1
ATOM 3894 O O . THR B 1 231 ? 18.922 -13.641 -26.219 1 95.5 231 THR B O 1
ATOM 3897 N N . LEU B 1 232 ? 17.203 -13.242 -27.469 1 91.62 232 LEU B N 1
ATOM 3898 C CA . LEU B 1 232 ? 17.875 -12.352 -28.406 1 91.62 232 LEU B CA 1
ATOM 3899 C 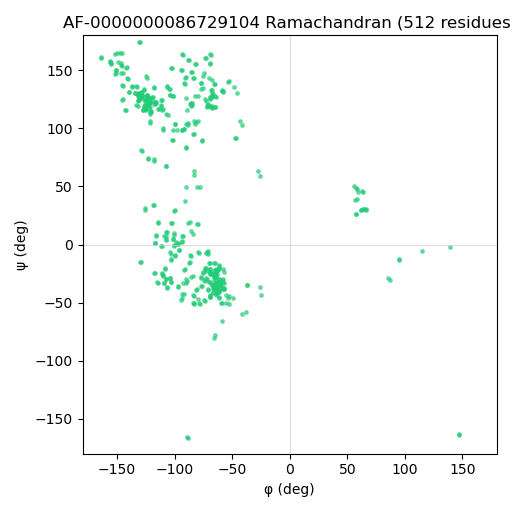C . LEU B 1 232 ? 18.469 -11.148 -27.688 1 91.62 232 LEU B C 1
ATOM 3901 O O . LEU B 1 232 ? 19.531 -10.656 -28.062 1 91.62 232 LEU B O 1
ATOM 3905 N N . LYS B 1 233 ? 17.922 -10.695 -26.688 1 94.62 233 LYS B N 1
ATOM 3906 C CA . LYS B 1 233 ? 18.328 -9.445 -26.047 1 94.62 233 LYS B CA 1
ATOM 3907 C C . LYS B 1 233 ? 19.141 -9.695 -24.781 1 94.62 233 LYS B C 1
ATOM 3909 O O . LYS B 1 233 ? 19.766 -8.781 -24.25 1 94.62 233 LYS B O 1
ATOM 3914 N N . LEU B 1 234 ? 19.094 -10.891 -24.375 1 95.81 234 LEU B N 1
ATOM 3915 C CA . LEU B 1 234 ? 19.734 -11.203 -23.094 1 95.81 234 LEU B CA 1
ATOM 3916 C C . LEU B 1 234 ? 21.25 -11.203 -23.25 1 95.81 234 LEU B C 1
ATOM 3918 O O . LEU B 1 234 ? 21.797 -11.938 -24.078 1 95.81 234 LEU B O 1
ATOM 3922 N N . GLN B 1 235 ? 21.938 -10.398 -22.406 1 92.94 235 GLN B N 1
ATOM 3923 C CA . GLN B 1 235 ? 23.391 -10.289 -22.516 1 92.94 235 GLN B CA 1
ATOM 3924 C C . GLN B 1 235 ? 24.078 -10.766 -21.25 1 92.94 235 GLN B C 1
ATOM 3926 O O . GLN B 1 235 ? 25.25 -11.109 -21.266 1 92.94 235 GLN B O 1
ATOM 3931 N N . GLU B 1 236 ? 23.312 -10.672 -20.234 1 94 236 GLU B N 1
ATOM 3932 C CA . GLU B 1 236 ? 23.922 -11.016 -18.953 1 94 236 GLU B CA 1
ATOM 3933 C C . GLU B 1 236 ? 22.922 -11.664 -18.016 1 94 236 GLU B C 1
ATOM 3935 O O . GLU B 1 236 ? 21.703 -11.484 -18.172 1 94 236 GLU B O 1
ATOM 3940 N N . VAL B 1 237 ? 23.438 -12.445 -17.125 1 94.38 237 VAL B N 1
ATOM 3941 C CA . VAL B 1 237 ? 22.672 -13.047 -16.047 1 94.38 237 VAL B CA 1
ATOM 3942 C C . VAL B 1 237 ? 23.219 -12.594 -14.703 1 94.38 237 VAL B C 1
ATOM 3944 O O . VAL B 1 237 ? 24.438 -12.617 -14.477 1 94.38 237 VAL B O 1
ATOM 3947 N N . GLU B 1 238 ? 22.312 -12.102 -13.938 1 96 238 GLU B N 1
ATOM 3948 C CA . GLU B 1 238 ? 22.719 -11.656 -12.602 1 96 238 GLU B CA 1
ATOM 3949 C C . GLU B 1 238 ? 22.562 -12.773 -11.578 1 96 238 GLU B C 1
ATOM 3951 O O . GLU B 1 23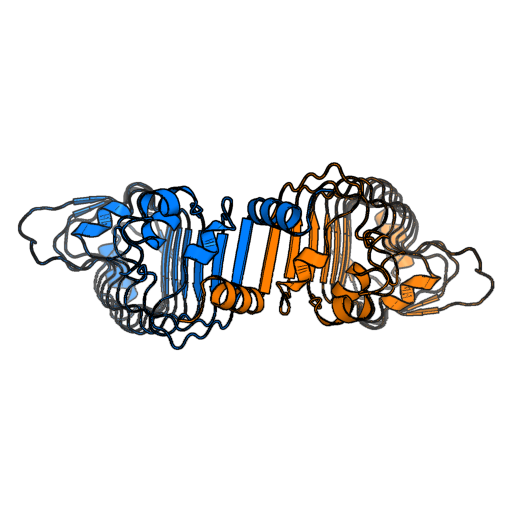8 ? 21.578 -13.516 -11.602 1 96 238 GLU B O 1
ATOM 3956 N N . THR B 1 239 ? 23.609 -12.859 -10.664 1 93.62 239 THR B N 1
ATOM 3957 C CA . THR B 1 239 ? 23.578 -13.789 -9.539 1 93.62 239 THR B CA 1
ATOM 3958 C C . THR B 1 239 ? 23.938 -13.07 -8.242 1 93.62 239 THR B C 1
ATOM 3960 O O . THR B 1 239 ? 24.156 -11.859 -8.234 1 93.62 239 THR B O 1
ATOM 3963 N N . GLU B 1 240 ? 23.828 -13.758 -7.168 1 90.12 240 GLU B N 1
ATOM 3964 C CA . GLU B 1 240 ? 24.219 -13.18 -5.891 1 90.12 240 GLU B CA 1
ATOM 3965 C C . GLU B 1 240 ? 25.703 -12.812 -5.891 1 90.12 240 GLU B C 1
ATOM 3967 O O . GLU B 1 240 ? 26.109 -11.875 -5.203 1 90.12 240 GLU B O 1
ATOM 3972 N N . GLU B 1 241 ? 26.484 -13.523 -6.625 1 86.31 241 GLU B N 1
ATOM 3973 C CA . GLU B 1 241 ? 27.922 -13.352 -6.656 1 86.31 241 GLU B CA 1
ATOM 3974 C C . GLU B 1 241 ? 28.344 -12.289 -7.672 1 86.31 241 GLU B C 1
ATOM 3976 O O . GLU B 1 241 ? 29.484 -11.836 -7.676 1 86.31 241 GLU B O 1
ATOM 3981 N N . GLY B 1 242 ? 27.5 -11.93 -8.523 1 89.44 242 GLY B N 1
ATOM 3982 C CA . GLY B 1 242 ? 27.828 -10.93 -9.523 1 89.44 242 GLY B CA 1
ATOM 3983 C C . GLY B 1 242 ? 27.125 -11.164 -10.852 1 89.44 242 GLY B C 1
ATOM 3984 O O . GLY B 1 242 ? 26.094 -11.844 -10.906 1 89.44 242 GLY B O 1
ATOM 3985 N N . VAL B 1 243 ? 27.672 -10.484 -11.898 1 91.75 243 VAL B N 1
ATOM 3986 C CA . VAL B 1 243 ? 27.078 -10.516 -13.234 1 91.75 243 VAL B CA 1
ATOM 3987 C C . VAL B 1 243 ? 27.906 -11.414 -14.148 1 91.75 243 VAL B C 1
ATOM 3989 O O . VAL B 1 243 ? 29.141 -11.336 -14.156 1 91.75 243 VAL B O 1
ATOM 3992 N N . ARG B 1 244 ? 27.234 -12.32 -14.938 1 90.31 244 ARG B N 1
ATOM 3993 C CA . ARG B 1 244 ? 27.891 -13.203 -15.898 1 90.31 244 ARG B CA 1
ATOM 3994 C C . ARG B 1 244 ? 27.406 -12.906 -17.312 1 90.31 244 ARG B C 1
ATOM 3996 O O . ARG B 1 244 ? 26.203 -12.727 -17.547 1 90.31 244 ARG B O 1
ATOM 4003 N N . ARG B 1 245 ? 28.375 -12.844 -18.188 1 88.44 245 ARG B N 1
ATOM 4004 C CA . ARG B 1 245 ? 28 -12.688 -19.578 1 88.44 245 ARG B CA 1
ATOM 4005 C C . ARG B 1 245 ? 27.234 -13.914 -20.078 1 88.44 245 ARG B C 1
ATOM 4007 O O . ARG B 1 245 ? 27.547 -15.047 -19.703 1 88.44 245 ARG B O 1
ATOM 4014 N N . CYS B 1 246 ? 26.219 -13.648 -20.812 1 87.94 246 CYS B N 1
ATOM 4015 C CA . CYS B 1 246 ? 25.359 -14.727 -21.266 1 87.94 246 CYS B CA 1
ATOM 4016 C C . CYS B 1 246 ? 25.281 -14.773 -22.781 1 87.94 246 CYS B C 1
ATOM 4018 O O . CYS B 1 246 ? 24.688 -13.891 -23.406 1 87.94 246 CYS B O 1
ATOM 4020 N N . TRP B 1 247 ? 25.922 -15.75 -23.438 1 82.25 247 TRP B N 1
ATOM 4021 C CA . TRP B 1 247 ? 25.766 -15.992 -24.875 1 82.25 247 TRP B CA 1
ATOM 4022 C C . TRP B 1 247 ? 24.672 -17.016 -25.141 1 82.25 247 TRP B C 1
ATOM 4024 O O . TRP B 1 247 ? 23.984 -16.922 -26.156 1 82.25 247 TRP B O 1
ATOM 4034 N N . ASP B 1 248 ? 24.562 -17.891 -24.266 1 89.12 248 ASP B N 1
ATOM 4035 C CA . ASP B 1 248 ? 23.562 -18.953 -24.266 1 89.12 248 ASP B CA 1
ATOM 4036 C C . ASP B 1 248 ? 23.047 -19.234 -22.859 1 89.12 248 ASP B C 1
ATOM 4038 O O . ASP B 1 248 ? 23.812 -19.656 -21.984 1 89.12 248 ASP B O 1
ATOM 4042 N N . LEU B 1 249 ? 21.812 -18.984 -22.688 1 93.88 249 LEU B N 1
ATOM 4043 C CA . LEU B 1 249 ? 21.266 -19.062 -21.344 1 93.88 249 LEU B CA 1
ATOM 4044 C C . LEU B 1 249 ? 21.391 -20.469 -20.797 1 93.88 249 LEU B C 1
ATOM 4046 O O . LEU B 1 249 ? 21.688 -20.656 -19.609 1 93.88 249 LEU B O 1
ATOM 4050 N N . ASN B 1 250 ? 21.188 -21.469 -21.578 1 92.62 250 ASN B N 1
ATOM 4051 C CA . ASN B 1 250 ? 21.359 -22.844 -21.141 1 92.62 250 ASN B CA 1
ATOM 4052 C C . ASN B 1 250 ? 22.781 -23.109 -20.672 1 92.62 250 ASN B C 1
ATOM 4054 O O . ASN B 1 250 ? 22.984 -23.656 -19.578 1 92.62 250 ASN B O 1
ATOM 4058 N N . ALA B 1 251 ? 23.688 -22.734 -21.469 1 90.5 251 ALA B N 1
ATOM 4059 C CA . ALA B 1 251 ? 25.094 -22.922 -21.109 1 90.5 251 ALA B CA 1
ATOM 4060 C C . ALA B 1 251 ? 25.453 -22.156 -19.844 1 90.5 251 ALA B C 1
ATOM 4062 O O . ALA B 1 251 ? 26.203 -22.656 -19 1 90.5 251 ALA B O 1
ATOM 4063 N N . THR B 1 252 ? 24.922 -20.953 -19.766 1 91.44 252 THR B N 1
ATOM 4064 C CA . THR B 1 252 ? 25.188 -20.109 -18.609 1 91.44 252 THR B CA 1
ATOM 4065 C C . THR B 1 252 ? 24.672 -20.766 -17.328 1 91.44 252 THR B C 1
ATOM 4067 O O . THR B 1 252 ? 25.375 -20.797 -16.312 1 91.44 252 THR B O 1
ATOM 4070 N N . ILE B 1 253 ? 23.484 -21.281 -17.375 1 92.5 253 ILE B N 1
ATOM 4071 C CA . ILE B 1 253 ? 22.875 -21.922 -16.219 1 92.5 253 ILE B CA 1
ATOM 4072 C C . ILE B 1 253 ? 23.688 -23.156 -15.812 1 92.5 253 ILE B C 1
ATOM 4074 O O . ILE B 1 253 ? 23.891 -23.406 -14.617 1 92.5 253 ILE B O 1
ATOM 4078 N N . GLU B 1 254 ? 24.125 -23.906 -16.75 1 89.19 254 GLU B N 1
ATOM 4079 C CA . GLU B 1 254 ? 24.938 -25.094 -16.5 1 89.19 254 GLU B CA 1
ATOM 4080 C C . GLU B 1 254 ? 26.219 -24.719 -15.75 1 89.19 254 GLU B C 1
ATOM 4082 O O . GLU B 1 254 ? 26.672 -25.484 -14.891 1 89.19 254 GLU B O 1
ATOM 4087 N N . GLN B 1 255 ? 26.688 -23.562 -15.969 1 86.06 255 GLN B N 1
ATOM 4088 C CA . GLN B 1 255 ? 27.938 -23.109 -15.375 1 86.06 255 GLN B CA 1
ATOM 4089 C C . GLN B 1 255 ? 27.719 -22.562 -13.969 1 86.06 255 GLN B C 1
ATOM 4091 O O . GLN B 1 255 ? 28.641 -22.516 -13.164 1 86.06 255 GLN B O 1
ATOM 4096 N N . LEU B 1 256 ? 26.531 -22.062 -13.719 1 84.88 256 LEU B N 1
ATOM 4097 C CA . LEU B 1 256 ? 26.25 -21.453 -12.422 1 84.88 256 LEU B CA 1
ATOM 4098 C C . LEU B 1 256 ? 26.359 -22.5 -11.312 1 84.88 256 LEU B C 1
ATOM 4100 O O . LEU B 1 256 ? 26.688 -22.156 -10.172 1 84.88 256 LEU B O 1
ATOM 4104 N N . ASN B 1 257 ? 25.969 -23.688 -11.531 1 74.56 257 ASN B N 1
ATOM 4105 C CA . ASN B 1 257 ? 25.922 -24.734 -10.516 1 74.56 257 ASN B CA 1
ATOM 4106 C C . ASN B 1 257 ? 27.203 -25.578 -10.516 1 74.56 257 ASN B C 1
ATOM 4108 O O . ASN B 1 257 ? 27.297 -26.547 -9.773 1 74.56 257 ASN B O 1
ATOM 4112 N N . LYS B 1 258 ? 28.156 -25.219 -11.367 1 65.62 258 LYS B N 1
ATOM 4113 C CA . LYS B 1 258 ? 29.453 -25.875 -11.336 1 65.62 258 LYS B CA 1
ATOM 4114 C C . LYS B 1 258 ? 30.469 -25.062 -10.547 1 65.62 258 LYS B C 1
ATOM 4116 O O . LYS B 1 258 ? 30.359 -23.828 -10.469 1 65.62 258 LYS B O 1
#

Secondary structure (DSSP, 8-state):
---HHHHHHHHHTTEEEEEEE----SSSB--GGGGGG-TT--EEEEES---SB----GGG-TTHHHHHHTS---SEEEEES-TT-SSS--TTSHHHHHTTT--EEEEES-TT---SGGGGGG-TT--EEEEE--TT--EEEETTTGGGGTT--EEEEE--TT--EEEE--S-TTS--EEE-TT--EEEEE--TT--EEE-SS-EEE-TT--EEEEES-TT---SBSS-EE-TT--EEE-SS-EEE-S-HHHHHHHHT-/---HHHHHHHHHTTEEEEEEE----SSSB--GGGGGG-TT--EEEEES---SB----SS--TTHHHHHHTS---SEEEEES-TT-SSS--TTSHHHHHTTT--EEEEES-TT---SGGGGGG-TT--EEEEE--TT--EEEETTTGGGGTT--EEEEE--TT--EEEE--S-TTS--EEE-TT--EEEEE--TT--EEE-SSPEEE-TT--EEEEES-TT---SBSS-EE-TT--EEE-SS-EEE-S-HHHHHHHHT-

Sequence (516 aa):
MITDGQFAIDLFSHIKVLQITEYLIDSAVFPFHFFRRFSNLQKLKMVGCNFKEFSPYEGDVGEERDVVTMLPRIKKLTLQGVDNMAHLWKQGSLFHHICANLETLKVSECVSVISLSCASSSFQNLTTLDVWNCEEMVELITSSKAQCLEQLVELKIGECEMMTEVIASDGDEATHHEIIFKKLKYLELYNLQNLKSFCSGNYTLKFPSLDEVYVSNCPAMENFCNGALSTLKLQEVETEEGVRRCWDLNATIEQLNKMITDGQFAIDLFSHIKVLQITEYLIDSAVFPFHFFRRFSNLQKLKMVGCNFKEFSPYEGDVGEERDVVTMLPRIKKLTLQGVDNMAHLWKQGSLFHHICANLETLKVSECVSVISLSCASSSFQNLTTLDVWNCEEMVELITSSKAQCLEQLVELKIGECEMMTEVIASDGDEATHHEIIFKKLKYLELYNLQNLKSFCSGNYTLKFPSLDEVYVSNCPAMENFCNGALSTLKLQEVETEEGVRRCWDLNATIEQLNK

Foldseek 3Di:
DCDPVNVQLVVLCVAAEDEAEQAEDPDQEDDQLVQLSNQNHAEYEYEQYAHAEPAPDVPPVPCVVVSLNSHHAYAYYEYYNHENHQEYYAPPGSVLSNLQNYAEYAYENHANHAEHARSLNSQQNHAYYHYYQHANHQEHYEPVSLQSNQNHAEDEYENHANHAEHYEYPPVLPPQDERENNRHAEEEYYQHARHAENYEGQHAYEYARHAEAEHENHQNHQFHYDHHYYDPNHQWYAYPVGIGGPPDRRVVRNVVND/DCDPVNVQLVVLCVAAEDEAEQAEDPDQEDAQLVQLSNQNHAEYEYEQYAHAEPAPPPPPVPCVVVSLNSHHAYAYYEYYNHENHQEYYAPPGSVLSNLQNYAEYHYENHANHAEHARSLNSQQNHAYYHYYQHANHQEHYEPVSLQSNQNHAEDEYENHANHAEHYEYPPPLVPQDERENNRHAEEEYYQHARHAENYEGQHAYEYARHAEAEHENHQNHQFHYDHHYYDPRHQWYAYPVGIGGPPDRRVVRNVVND

Nearest PDB structures (foldseek):
  6zjz-assembly1_A  TM=4.318E-01  e=1.437E-02  Homo sapiens
  6qxp-assembly1_A  TM=4.886E-01  e=2.041E-01  Arabidopsis
  6wml-assembly1_A  TM=4.353E-01  e=1.618E-01  Homo sapiens
  5z15-assembly1_A  TM=4.047E-01  e=1.041E+00  Homo sapiens
  5wyx-assembly1_B  TM=1.812E-01  e=1.016E-01  Homo sapiens

Solvent-accessible surface area (backbone atoms only — not comparable to full-atom values): 23814 Å² total; per-residue (Å²): 130,86,45,77,63,55,55,43,57,56,49,30,45,22,25,33,35,43,29,40,39,60,53,71,49,89,55,59,52,57,71,65,73,58,42,41,52,26,45,47,26,33,34,43,34,42,34,49,24,40,45,36,36,46,40,58,66,77,80,63,63,89,70,31,71,68,48,56,72,35,38,18,55,21,33,35,42,35,41,32,32,31,42,53,20,37,46,60,29,44,80,84,22,60,46,32,54,27,32,53,53,16,29,33,42,36,41,28,47,20,47,40,26,34,38,46,48,55,37,27,87,25,26,58,52,18,30,35,40,38,39,32,37,21,47,48,17,36,29,48,30,34,52,86,43,50,60,30,40,35,43,21,28,34,42,37,39,28,44,21,53,47,18,35,24,43,33,32,62,81,78,69,64,81,59,83,44,70,47,56,31,56,42,25,31,36,42,35,42,33,42,23,56,42,22,33,24,47,24,70,38,68,32,36,41,37,25,66,40,23,45,43,37,35,51,32,63,39,69,46,28,54,35,41,50,68,31,54,77,42,54,78,52,34,49,42,37,35,40,87,89,44,79,40,79,29,95,41,66,41,63,44,38,39,51,70,58,98,131,86,45,75,64,55,57,41,56,55,50,31,46,21,27,33,35,42,28,41,40,58,52,70,50,89,54,60,51,55,70,66,72,58,41,41,51,26,44,48,24,31,33,44,34,41,33,50,22,42,42,36,34,46,41,56,62,76,76,71,63,86,68,34,70,68,48,58,74,36,38,17,56,22,32,32,42,35,39,33,32,32,37,57,20,38,47,59,31,45,79,84,23,60,46,34,54,27,32,53,52,18,28,31,42,36,42,28,47,20,46,40,26,33,38,46,48,55,36,27,87,26,26,59,52,19,30,35,40,38,40,32,36,21,46,48,17,36,30,47,31,35,51,87,44,50,62,29,39,35,45,22,28,34,41,36,40,29,43,22,52,46,17,34,24,43,32,32,64,79,77,68,63,82,58,84,46,69,47,57,32,58,43,24,31,36,41,36,43,34,42,23,56,41,22,33,23,47,24,70,37,70,33,36,41,38,24,67,41,23,45,42,36,36,51,32,63,39,68,46,27,55,34,40,51,68,32,53,76,44,54,77,52,35,48,41,36,36,37,86,89,44,78,39,78,29,94,41,64,40,63,42,39,40,52,70,59,98

Radius of gyration: 27.82 Å; Cα contacts (8 Å, |Δi|>4): 1454; chains: 2; bounding box: 63×71×61 Å

Organism: Gossypium schwendimanii (NCBI:txid34291)

pLDDT: mean 86.96, std 14.71, range [27.41, 98.88]